Protein AF-0000000084495604 (afdb_homodimer)

Foldseek 3Di:
DVVVVVLVVLLQVLLPPPFFFQFKWWFDCVLVVNDDPQDATEIETEGEVVRPDDVVSVQVSLCVFAPDRDGDQWDQAQPQHDQQRIWGWGAGPNHTYTYTYDYLVLLLVLLVCLLQLNKDFADGPVALQTAISCLSLQRLLRIGTPDRPPCSSVVSNVSPPPPRPSNLVSLQVVLLVLLVVLLVVLVVCLQVQCLVSNVSSLVNNLQSLLSNLCSVQSHDDNGPPCSQVVSCPGPQADPPSSVLSVQLNVLRDNDSVSSVVSSVSSVVRSVSSVVD/DVVVVVLVVLLQVLLPPPFFFQFKWWFDCVLVVNDDPQDATEIETEGEVVRPDDVVSVQVSLCVFAPDRDGDQWDQAQPQHDQQGIWGWGAGPNHTYTYTYDYLVLLLVLLVCLLQLNKDFADGPVALQTAISCLSLQRLLRIGTDDRPPCSSVVSNVSPPPPRPSNLVSLQVVLLVLLVVLLVVLQVCLQVQCLVSNVSSLVNNLQSLLSNLCSVQSHDDNGPPCSQVVSCPGPQADPPSSVLSVQLNVLRDNDSVSSVVSSVSSVVRSVSSVVD

Nearest PDB structures (foldseek):
  6nmm-assembly1_D  TM=6.737E-01  e=9.979E-08  Geobacillus stearothermophilus
  6un8-assembly1_A  TM=6.851E-01  e=2.133E-07  Staphylococcus aureus
  6p06-assembly1_A  TM=6.817E-01  e=2.891E-07  Bacillus sp. (in: firmicutes)
  1kan-assembly1_B  TM=6.586E-01  e=1.884E-06  Staphylococcus aureus
  3c18-assembly2_C  TM=5.612E-01  e=4.456E-06  Exiguobacterium sibiricum 255-15

Organism: NCBI:txid1637975

pLDDT: mean 96.27, std 4.81, range [57.25, 98.94]

Solvent-accessible surface area (backbone atoms only — not comparable to full-atom values): 28862 Å² total; per-residue (Å²): 110,72,67,59,52,51,51,52,50,51,51,48,60,66,50,54,82,40,56,20,48,57,31,34,29,33,31,66,41,60,40,68,69,69,50,56,93,84,48,60,44,34,34,37,40,28,29,34,64,91,56,57,39,50,66,66,62,54,38,51,47,48,40,71,54,24,66,66,82,58,81,83,55,46,53,55,86,45,71,58,33,87,82,56,20,22,32,28,76,38,36,42,90,85,38,49,31,36,42,34,46,38,53,45,66,58,46,54,51,41,41,54,35,27,53,69,29,56,75,51,66,31,56,38,90,92,33,59,90,38,44,44,57,55,26,55,40,29,48,52,53,57,34,39,80,73,42,43,89,82,41,60,60,60,56,55,33,54,69,46,54,69,61,41,64,43,32,33,51,38,44,33,54,55,26,51,50,47,20,55,54,22,42,52,55,21,57,75,33,53,84,63,87,33,59,69,48,26,49,32,18,46,48,48,16,53,54,21,50,50,50,27,41,29,31,76,59,61,44,71,71,66,55,68,72,55,42,55,64,53,49,66,75,44,90,63,62,66,84,62,46,47,60,54,52,48,49,35,50,44,26,39,39,88,46,60,68,40,27,51,48,24,46,51,54,50,52,51,50,53,56,53,57,70,72,100,111,72,66,58,52,52,51,53,49,50,52,48,60,65,51,54,82,41,56,19,48,58,31,34,28,34,30,65,41,60,42,69,69,69,50,55,93,82,49,61,44,35,34,38,38,28,28,35,65,93,55,56,39,49,67,65,62,53,36,51,47,47,39,70,53,22,66,67,82,57,80,82,56,46,53,54,85,45,69,58,33,90,81,54,21,21,33,28,76,38,37,44,89,86,36,49,34,34,42,34,46,40,53,46,68,57,46,53,52,43,42,55,34,25,53,69,29,56,73,53,65,33,56,39,90,92,33,60,90,38,44,44,56,54,26,56,40,28,47,51,53,55,33,38,80,73,42,43,90,79,42,59,61,59,57,55,34,55,69,45,54,71,62,42,64,42,30,33,51,40,43,35,55,53,24,50,51,46,20,54,53,23,43,53,54,20,59,76,35,54,85,61,87,34,57,70,47,27,48,33,18,48,49,47,16,52,52,22,48,52,51,26,40,29,29,76,60,61,44,73,72,65,55,69,72,57,42,57,66,54,47,66,73,44,90,62,63,66,84,64,45,46,60,51,52,48,48,36,50,45,26,38,39,89,47,59,69,38,27,51,49,24,48,50,52,52,52,51,50,54,55,53,57,69,71,100

Structure (mmCIF, N/CA/C/O backbone):
data_AF-0000000084495604-model_v1
#
loop_
_entity.id
_entity.type
_entity.pdbx_description
1 polymer 'DNA polymerase subunit beta'
#
loop_
_atom_site.group_PDB
_atom_site.id
_atom_site.type_symbol
_atom_site.label_atom_id
_atom_site.label_alt_id
_atom_site.label_comp_id
_atom_site.label_asym_id
_atom_site.label_entity_id
_atom_site.label_seq_id
_atom_site.pdbx_PDB_ins_code
_atom_site.Cartn_x
_atom_site.Cartn_y
_atom_site.Cartn_z
_atom_site.occupancy
_atom_site.B_iso_or_equiv
_atom_site.auth_seq_id
_atom_site.auth_comp_id
_atom_site.auth_asym_id
_atom_site.auth_atom_id
_atom_site.pdbx_PDB_model_num
ATOM 1 N N . MET A 1 1 ? 0.587 -30.188 -24.141 1 57.88 1 MET A N 1
ATOM 2 C CA . MET A 1 1 ? -0.227 -30.594 -23 1 57.88 1 MET A CA 1
ATOM 3 C C . MET A 1 1 ? 0.401 -31.781 -22.281 1 57.88 1 MET A C 1
ATOM 5 O O . MET A 1 1 ? 0.637 -31.734 -21.078 1 57.88 1 MET A O 1
ATOM 9 N N . ALA A 1 2 ? 0.833 -32.719 -23.031 1 72.62 2 ALA A N 1
ATOM 10 C CA . ALA A 1 2 ? 1.434 -33.906 -22.438 1 72.62 2 ALA A CA 1
ATOM 11 C C . ALA A 1 2 ? 2.775 -33.594 -21.781 1 72.62 2 ALA A C 1
ATOM 13 O O . ALA A 1 2 ? 3.066 -34.062 -20.688 1 72.62 2 ALA A O 1
ATOM 14 N N . ALA A 1 3 ? 3.527 -32.625 -22.328 1 84 3 ALA A N 1
ATOM 15 C CA . ALA A 1 3 ? 4.859 -32.312 -21.828 1 84 3 ALA A CA 1
ATOM 16 C C . ALA A 1 3 ? 4.777 -31.547 -20.516 1 84 3 ALA A C 1
ATOM 18 O O . ALA A 1 3 ? 5.504 -31.859 -19.562 1 84 3 ALA A O 1
ATOM 19 N N . ILE A 1 4 ? 3.863 -30.641 -20.375 1 89.38 4 ILE A N 1
ATOM 20 C CA . ILE A 1 4 ? 3.703 -29.828 -19.172 1 89.38 4 ILE A CA 1
ATOM 21 C C . ILE A 1 4 ? 3.219 -30.719 -18.031 1 89.38 4 ILE A C 1
ATOM 23 O O . ILE A 1 4 ? 3.695 -30.594 -16.891 1 89.38 4 ILE A O 1
ATOM 27 N N . ASP A 1 5 ? 2.369 -31.625 -18.328 1 91.12 5 ASP A N 1
ATOM 28 C CA . ASP A 1 5 ? 1.859 -32.531 -17.312 1 91.12 5 ASP A CA 1
ATOM 29 C C . ASP A 1 5 ? 2.982 -33.406 -16.719 1 91.12 5 ASP A C 1
ATOM 31 O O . ASP A 1 5 ? 2.994 -33.688 -15.523 1 91.12 5 ASP A O 1
ATOM 35 N N . ASN A 1 6 ? 3.826 -33.781 -17.594 1 94.31 6 ASN A N 1
ATOM 36 C CA . ASN A 1 6 ? 4.965 -34.562 -17.125 1 94.31 6 ASN A CA 1
ATOM 37 C C . ASN A 1 6 ? 5.883 -33.75 -16.219 1 94.31 6 ASN A C 1
ATOM 39 O O . ASN A 1 6 ? 6.418 -34.281 -15.242 1 94.31 6 ASN A O 1
ATOM 43 N N . ILE A 1 7 ? 6.059 -32.5 -16.609 1 95.81 7 ILE A N 1
ATOM 44 C CA . ILE A 1 7 ? 6.875 -31.609 -15.789 1 95.81 7 ILE A CA 1
ATOM 45 C C . ILE A 1 7 ? 6.254 -31.469 -14.398 1 95.81 7 ILE A C 1
ATOM 47 O O . ILE A 1 7 ? 6.945 -31.609 -13.391 1 95.81 7 ILE A O 1
ATOM 51 N N . ILE A 1 8 ? 4.984 -31.234 -14.375 1 96.5 8 ILE A N 1
ATOM 52 C CA . ILE A 1 8 ? 4.258 -31.062 -13.117 1 96.5 8 ILE A CA 1
ATOM 53 C C . ILE A 1 8 ? 4.371 -32.344 -12.281 1 96.5 8 ILE A C 1
ATOM 55 O O . ILE A 1 8 ? 4.598 -32.281 -11.07 1 96.5 8 ILE A O 1
ATOM 59 N N . GLN A 1 9 ? 4.238 -33.5 -12.93 1 96.44 9 GLN A N 1
ATOM 60 C CA . GLN A 1 9 ? 4.344 -34.781 -12.242 1 96.44 9 GLN A CA 1
ATOM 61 C C . GLN A 1 9 ? 5.738 -34.969 -11.656 1 96.44 9 GLN A C 1
ATOM 63 O O . GLN A 1 9 ? 5.883 -35.438 -10.523 1 96.44 9 GLN A O 1
ATOM 68 N N . ASP A 1 10 ? 6.723 -34.625 -12.383 1 96.81 10 ASP A N 1
ATOM 69 C CA . ASP A 1 10 ? 8.102 -34.75 -11.922 1 96.81 10 ASP A CA 1
ATOM 70 C C . ASP A 1 10 ? 8.359 -33.844 -10.703 1 96.81 10 ASP A C 1
ATOM 72 O O . ASP A 1 10 ? 9 -34.281 -9.742 1 96.81 10 ASP A O 1
ATOM 76 N N . ILE A 1 11 ? 7.863 -32.625 -10.836 1 97.62 11 ILE A N 1
ATOM 77 C CA . ILE A 1 11 ? 8.031 -31.688 -9.742 1 97.62 11 ILE A CA 1
ATOM 78 C C . ILE A 1 11 ? 7.352 -32.219 -8.484 1 97.62 11 ILE A C 1
ATOM 80 O O . ILE A 1 11 ? 7.941 -32.219 -7.398 1 97.62 11 ILE A O 1
ATOM 84 N N . LYS A 1 12 ? 6.172 -32.656 -8.656 1 97.62 12 LYS A N 1
ATOM 85 C CA . LYS A 1 12 ? 5.422 -33.25 -7.551 1 97.62 12 LYS A CA 1
ATOM 86 C C . LYS A 1 12 ? 6.203 -34.375 -6.895 1 97.62 12 LYS A C 1
ATOM 88 O O . LYS A 1 12 ? 6.336 -34.406 -5.668 1 97.62 12 LYS A O 1
ATOM 93 N N . GLU A 1 13 ? 6.742 -35.281 -7.672 1 97.25 13 GLU A N 1
ATOM 94 C CA . GLU A 1 13 ? 7.441 -36.469 -7.176 1 97.25 13 GLU A CA 1
ATOM 95 C C . GLU A 1 13 ? 8.711 -36.062 -6.426 1 97.25 13 GLU A C 1
ATOM 97 O O . GLU A 1 13 ? 9.055 -36.688 -5.418 1 97.25 13 GLU A O 1
ATOM 102 N N . GLU A 1 14 ? 9.344 -35.062 -6.93 1 97.38 14 GLU A N 1
ATOM 103 C CA . GLU A 1 14 ? 10.57 -34.594 -6.285 1 97.38 14 GLU A CA 1
ATOM 104 C C . GLU A 1 14 ? 10.281 -33.938 -4.941 1 97.38 14 GLU A C 1
ATOM 106 O O . GLU A 1 14 ? 11.102 -34 -4.023 1 97.38 14 GLU A O 1
ATOM 111 N N . LEU A 1 15 ? 9.156 -33.25 -4.855 1 98.12 15 LEU A N 1
ATOM 112 C CA . LEU A 1 15 ? 8.836 -32.5 -3.66 1 98.12 15 LEU A CA 1
ATOM 113 C C . LEU A 1 15 ? 8.133 -33.375 -2.623 1 98.12 15 LEU A C 1
ATOM 115 O O . LEU A 1 15 ? 8.273 -33.125 -1.42 1 98.12 15 LEU A O 1
ATOM 119 N N . GLU A 1 16 ? 7.438 -34.312 -3.17 1 95.5 16 GLU A N 1
ATOM 120 C CA . GLU A 1 16 ? 6.656 -35.156 -2.291 1 95.5 16 GLU A CA 1
ATOM 121 C C . GLU A 1 16 ? 7.559 -35.938 -1.346 1 95.5 16 GLU A C 1
ATOM 123 O O . GLU A 1 16 ? 8.562 -36.531 -1.772 1 95.5 16 GLU A O 1
ATOM 128 N N . GLY A 1 17 ? 7.242 -36 -0.084 1 92.94 17 GLY A N 1
ATOM 129 C CA . GLY A 1 17 ? 7.961 -36.812 0.888 1 92.94 17 GLY A CA 1
ATOM 130 C C . GLY A 1 17 ? 9.094 -36.062 1.564 1 92.94 17 GLY A C 1
ATOM 131 O O . GLY A 1 17 ? 9.664 -36.531 2.547 1 92.94 17 GLY A O 1
ATOM 132 N N . LEU A 1 18 ? 9.469 -34.906 1.022 1 97.69 18 LEU A N 1
ATOM 133 C CA . LEU A 1 18 ? 10.492 -34.125 1.694 1 97.69 18 LEU A CA 1
ATOM 134 C C . LEU A 1 18 ? 10.039 -33.719 3.096 1 97.69 18 LEU A C 1
ATOM 136 O O . LEU A 1 18 ? 8.867 -33.406 3.307 1 97.69 18 LEU A O 1
ATOM 140 N N . PRO A 1 19 ? 10.969 -33.75 4.023 1 97.69 19 PRO A N 1
ATOM 141 C CA . PRO A 1 19 ? 10.609 -33.344 5.383 1 97.69 19 PRO A CA 1
ATOM 142 C C . PRO A 1 19 ? 9.992 -31.938 5.43 1 97.69 19 PRO A C 1
ATOM 144 O O . PRO A 1 19 ? 10.516 -31.016 4.812 1 97.69 19 PRO A O 1
ATOM 147 N N . GLY A 1 20 ? 8.859 -31.891 6.082 1 98.25 20 GLY A N 1
ATOM 148 C CA . GLY A 1 20 ? 8.25 -30.594 6.344 1 98.25 20 GLY A CA 1
ATOM 149 C C . GLY A 1 20 ? 7.402 -30.078 5.191 1 98.25 20 GLY A C 1
ATOM 150 O O . GLY A 1 20 ? 6.691 -29.078 5.328 1 98.25 20 GLY A O 1
ATOM 151 N N . VAL A 1 21 ? 7.531 -30.688 4.027 1 98.56 21 VAL A N 1
ATOM 152 C CA . VAL A 1 21 ? 6.602 -30.359 2.949 1 98.56 21 VAL A CA 1
ATOM 153 C C . VAL A 1 21 ? 5.254 -31.016 3.219 1 98.56 21 VAL A C 1
ATOM 155 O O . VAL A 1 21 ? 5.137 -32.25 3.188 1 98.56 21 VAL A O 1
ATOM 158 N N . VAL A 1 22 ? 4.27 -30.203 3.463 1 98.44 22 VAL A N 1
ATOM 159 C CA . VAL A 1 22 ? 2.953 -30.688 3.869 1 98.44 22 VAL A CA 1
ATOM 160 C C . VAL A 1 22 ? 2.119 -31.016 2.635 1 98.44 22 VAL A C 1
ATOM 162 O O . VAL A 1 22 ? 1.346 -31.984 2.637 1 98.44 22 VAL A O 1
ATOM 165 N N . GLY A 1 23 ? 2.297 -30.219 1.617 1 98.44 23 GLY A N 1
ATOM 166 C CA . GLY A 1 23 ? 1.569 -30.406 0.371 1 98.44 23 GLY A CA 1
ATOM 167 C C . GLY A 1 23 ? 2.082 -29.531 -0.753 1 98.44 23 GLY A C 1
ATOM 168 O O . GLY A 1 23 ? 2.832 -28.578 -0.513 1 98.44 23 GLY A O 1
ATOM 169 N N . VAL A 1 24 ? 1.757 -29.922 -1.952 1 98.69 24 VAL A N 1
ATOM 170 C CA . VAL A 1 24 ? 2.139 -29.234 -3.176 1 98.69 24 VAL A CA 1
ATOM 171 C C . VAL A 1 24 ? 0.897 -28.938 -4.02 1 98.69 24 VAL A C 1
ATOM 173 O O . VAL A 1 24 ? 0.014 -29.797 -4.141 1 98.69 24 VAL A O 1
ATOM 176 N N . VAL A 1 25 ? 0.833 -27.734 -4.523 1 98.44 25 VAL A N 1
ATOM 177 C CA . VAL A 1 25 ? -0.344 -27.375 -5.309 1 98.44 25 VAL A CA 1
ATOM 178 C C . VAL A 1 25 ? 0.085 -26.719 -6.613 1 98.44 25 VAL A C 1
ATOM 180 O O . VAL A 1 25 ? 1.208 -26.219 -6.723 1 98.44 25 VAL A O 1
ATOM 183 N N . LEU A 1 26 ? -0.778 -26.844 -7.602 1 97.75 26 LEU A N 1
ATOM 184 C CA . LEU A 1 26 ? -0.68 -26.078 -8.836 1 97.75 26 LEU A CA 1
ATOM 185 C C . LEU A 1 26 ? -1.577 -24.844 -8.789 1 97.75 26 LEU A C 1
ATOM 187 O O . LEU A 1 26 ? -2.773 -24.953 -8.5 1 97.75 26 LEU A O 1
ATOM 191 N N . GLY A 1 27 ? -0.982 -23.641 -8.906 1 95.06 27 GLY A N 1
ATOM 192 C CA . GLY A 1 27 ? -1.744 -22.406 -8.953 1 95.06 27 GLY A CA 1
ATOM 193 C C . GLY A 1 27 ? -1.698 -21.719 -10.305 1 95.06 27 GLY A C 1
ATOM 194 O O . GLY A 1 27 ? -1.377 -22.359 -11.312 1 95.06 27 GLY A O 1
ATOM 195 N N . GLY A 1 28 ? -2.189 -20.5 -10.344 1 87.5 28 GLY A N 1
ATOM 196 C CA . GLY A 1 28 ? -2.088 -19.688 -11.547 1 87.5 28 GLY A CA 1
ATOM 197 C C . GLY A 1 28 ? -3.107 -20.047 -12.609 1 87.5 28 GLY A C 1
ATOM 198 O O . GLY A 1 28 ? -4.176 -20.578 -12.297 1 87.5 28 GLY A O 1
ATOM 199 N N . SER A 1 29 ? -2.725 -19.703 -13.789 1 82.38 29 SER A N 1
ATOM 200 C CA . SER A 1 29 ? -3.629 -19.859 -14.922 1 82.38 29 SER A CA 1
ATOM 201 C C . SER A 1 29 ? -3.855 -21.328 -15.258 1 82.38 29 SER A C 1
ATOM 203 O O . SER A 1 29 ? -4.941 -21.703 -15.703 1 82.38 29 SER A O 1
ATOM 205 N N . ARG A 1 30 ? -2.93 -22.141 -14.938 1 81.31 30 ARG A N 1
ATOM 206 C CA . ARG A 1 30 ? -3.041 -23.562 -15.273 1 81.31 30 ARG A CA 1
ATOM 207 C C . ARG A 1 30 ? -4.027 -24.266 -14.352 1 81.31 30 ARG A C 1
ATOM 209 O O . ARG A 1 30 ? -4.766 -25.156 -14.789 1 81.31 30 ARG A O 1
ATOM 216 N N . ALA A 1 31 ? -3.979 -23.828 -13.195 1 83 31 ALA A N 1
ATOM 217 C CA . ALA A 1 31 ? -4.957 -24.391 -12.273 1 83 31 ALA A CA 1
ATOM 218 C C . ALA A 1 31 ? -6.375 -24 -12.664 1 83 31 ALA A C 1
ATOM 220 O O . ALA A 1 31 ? -7.309 -24.797 -12.523 1 83 31 ALA A O 1
ATOM 221 N N . LYS A 1 32 ? -6.527 -22.828 -13.234 1 80.75 32 LYS A N 1
ATOM 222 C CA . LYS A 1 32 ? -7.836 -22.266 -13.562 1 80.75 32 LYS A CA 1
ATOM 223 C C . LYS A 1 32 ? -8.266 -22.672 -14.969 1 80.75 32 LYS A C 1
ATOM 225 O O . LYS A 1 32 ? -9.414 -22.469 -15.359 1 80.75 32 LYS A O 1
ATOM 230 N N . GLY A 1 33 ? -7.316 -23.234 -15.648 1 79.19 33 GLY A N 1
ATOM 231 C CA . GLY A 1 33 ? -7.621 -23.656 -17 1 79.19 33 GLY A CA 1
ATOM 232 C C . GLY A 1 33 ? -7.609 -22.516 -18 1 79.19 33 GLY A C 1
ATOM 233 O O . GLY A 1 33 ? -8.18 -22.625 -19.094 1 79.19 33 GLY A O 1
ATOM 234 N N . THR A 1 34 ? -7.023 -21.328 -17.656 1 76.69 34 THR A N 1
ATOM 235 C CA . THR A 1 34 ? -7.016 -20.156 -18.531 1 76.69 34 THR A CA 1
ATOM 236 C C . THR A 1 34 ? -5.617 -19.922 -19.094 1 76.69 34 THR A C 1
ATOM 238 O O . THR A 1 34 ? -5.328 -18.828 -19.594 1 76.69 34 THR A O 1
ATOM 241 N N . HIS A 1 35 ? -4.738 -20.891 -18.953 1 79.06 35 HIS A N 1
ATOM 242 C CA . HIS A 1 35 ? -3.34 -20.719 -19.328 1 79.06 35 HIS A CA 1
ATOM 243 C C . HIS A 1 35 ? -3.178 -20.609 -20.844 1 79.06 35 HIS A C 1
ATOM 245 O O . HIS A 1 35 ? -3.994 -21.141 -21.594 1 79.06 35 HIS A O 1
ATOM 251 N N . ARG A 1 36 ? -2.213 -19.828 -21.234 1 77.38 36 ARG A N 1
ATOM 252 C CA . ARG A 1 36 ? -1.661 -19.812 -22.594 1 77.38 36 ARG A CA 1
ATOM 253 C C . ARG A 1 36 ? -0.505 -20.797 -22.719 1 77.38 36 ARG A C 1
ATOM 255 O O . ARG A 1 36 ? 0.009 -21.297 -21.719 1 77.38 36 ARG A O 1
ATOM 262 N N . PRO A 1 37 ? -0.15 -21.016 -23.828 1 74.88 37 PRO A N 1
ATOM 263 C CA . PRO A 1 37 ? 0.943 -21.984 -24.031 1 74.88 37 PRO A CA 1
ATOM 264 C C . PRO A 1 37 ? 2.23 -21.562 -23.328 1 74.88 37 PRO A C 1
ATOM 266 O O . PRO A 1 37 ? 2.973 -22.406 -22.828 1 74.88 37 PRO A O 1
ATOM 269 N N . ASP A 1 38 ? 2.436 -20.297 -23.156 1 80.38 38 ASP A N 1
ATOM 270 C CA . ASP A 1 38 ? 3.691 -19.797 -22.594 1 80.38 38 ASP A CA 1
ATOM 271 C C . ASP A 1 38 ? 3.523 -19.422 -21.141 1 80.38 38 ASP A C 1
ATOM 273 O O . ASP A 1 38 ? 4.43 -18.828 -20.531 1 80.38 38 ASP A O 1
ATOM 277 N N . SER A 1 39 ? 2.383 -19.844 -20.625 1 86.44 39 SER A N 1
ATOM 278 C CA . SER A 1 39 ? 2.154 -19.516 -19.219 1 86.44 39 SER A CA 1
ATOM 279 C C . SER A 1 39 ? 3.137 -20.25 -18.312 1 86.44 39 SER A C 1
ATOM 281 O O . SER A 1 39 ? 3.482 -21.406 -18.578 1 86.44 39 SER A O 1
ATOM 283 N N . ASP A 1 40 ? 3.498 -19.516 -17.312 1 90.75 40 ASP A N 1
ATOM 284 C CA . ASP A 1 40 ? 4.367 -20.141 -16.328 1 90.75 40 ASP A CA 1
ATOM 285 C C . ASP A 1 40 ? 3.615 -21.188 -15.508 1 90.75 40 ASP A C 1
ATOM 287 O O . ASP A 1 40 ? 2.387 -21.266 -15.57 1 90.75 40 ASP A O 1
ATOM 291 N N . ILE A 1 41 ? 4.398 -22.141 -14.938 1 94.31 41 ILE A N 1
ATOM 292 C CA . ILE A 1 41 ? 3.863 -23.125 -14.016 1 94.31 41 ILE A CA 1
ATOM 293 C C . ILE A 1 41 ? 4.07 -22.656 -12.578 1 94.31 41 ILE A C 1
ATOM 295 O O . ILE A 1 41 ? 5.207 -22.547 -12.109 1 94.31 41 ILE A O 1
ATOM 299 N N . ASP A 1 42 ? 2.998 -22.391 -11.914 1 96.25 42 ASP A N 1
ATOM 300 C CA . ASP A 1 42 ? 3.068 -21.906 -10.539 1 96.25 42 ASP A CA 1
ATOM 301 C C . ASP A 1 42 ? 2.877 -23.062 -9.547 1 96.25 42 ASP A C 1
ATOM 303 O O . ASP A 1 42 ? 1.784 -23.625 -9.445 1 96.25 42 ASP A O 1
ATOM 307 N N . ILE A 1 43 ? 3.936 -23.359 -8.828 1 98.06 43 ILE A N 1
ATOM 308 C CA . ILE A 1 43 ? 3.893 -24.438 -7.844 1 98.06 43 ILE A CA 1
ATOM 309 C C . ILE A 1 43 ? 3.895 -23.859 -6.434 1 98.06 43 ILE A C 1
ATOM 311 O O . ILE A 1 43 ? 4.836 -23.156 -6.047 1 98.06 43 ILE A O 1
ATOM 315 N N . GLY A 1 44 ? 2.834 -24.078 -5.723 1 98.19 44 GLY A N 1
ATOM 316 C CA . GLY A 1 44 ? 2.807 -23.734 -4.309 1 98.19 44 GLY A CA 1
ATOM 317 C C . GLY A 1 44 ? 3.318 -24.859 -3.418 1 98.19 44 GLY A C 1
ATOM 318 O O . GLY A 1 44 ? 2.893 -26 -3.547 1 98.19 44 GLY A O 1
ATOM 319 N N . ILE A 1 45 ? 4.227 -24.562 -2.572 1 98.62 45 ILE A N 1
ATOM 320 C CA . ILE A 1 45 ? 4.797 -25.5 -1.622 1 98.62 45 ILE A CA 1
ATOM 321 C C . ILE A 1 45 ? 4.387 -25.125 -0.202 1 98.62 45 ILE A C 1
ATOM 323 O O . ILE A 1 45 ? 4.887 -24.141 0.351 1 98.62 45 ILE A O 1
ATOM 327 N N . TYR A 1 46 ? 3.479 -25.891 0.327 1 98.69 46 TYR A N 1
ATOM 328 C CA . TYR A 1 46 ? 3.049 -25.688 1.706 1 98.69 46 TYR A CA 1
ATOM 329 C C . TYR A 1 46 ? 3.951 -26.438 2.674 1 98.69 46 TYR A C 1
ATOM 331 O O . TYR A 1 46 ? 4.145 -27.656 2.537 1 98.69 46 TYR A O 1
ATOM 339 N N . TYR A 1 47 ? 4.465 -25.703 3.646 1 98.44 47 TYR A N 1
ATOM 340 C CA . TYR A 1 47 ? 5.508 -26.312 4.465 1 98.44 47 TYR A CA 1
ATOM 341 C C . TYR A 1 47 ? 5.25 -26.062 5.949 1 98.44 47 TYR A C 1
ATOM 343 O O . TYR A 1 47 ? 4.434 -25.203 6.309 1 98.44 47 TYR A O 1
ATOM 351 N N . ASP A 1 48 ? 5.898 -26.844 6.781 1 98.31 48 ASP A N 1
ATOM 352 C CA . ASP A 1 48 ? 5.898 -26.766 8.242 1 98.31 48 ASP A CA 1
ATOM 353 C C . ASP A 1 48 ? 7.316 -26.859 8.797 1 98.31 48 ASP A C 1
ATOM 355 O O . ASP A 1 48 ? 7.906 -27.938 8.812 1 98.31 48 ASP A O 1
ATOM 359 N N . GLU A 1 49 ? 7.785 -25.766 9.305 1 96.88 49 GLU A N 1
ATOM 360 C CA . GLU A 1 49 ? 9.156 -25.734 9.812 1 96.88 49 GLU A CA 1
ATOM 361 C C . GLU A 1 49 ? 9.328 -26.672 11 1 96.88 49 GLU A C 1
ATOM 363 O O . GLU A 1 49 ? 10.391 -27.297 11.156 1 96.88 49 GLU A O 1
ATOM 368 N N . SER A 1 50 ? 8.359 -26.797 11.805 1 97.62 50 SER A N 1
ATOM 369 C CA . SER A 1 50 ? 8.438 -27.625 13 1 97.62 50 SER A CA 1
ATOM 370 C C . SER A 1 50 ? 8.523 -29.109 12.633 1 97.62 50 SER A C 1
ATOM 372 O O . SER A 1 50 ? 8.852 -29.938 13.477 1 97.62 50 SER A O 1
ATOM 374 N N . LYS A 1 51 ? 8.305 -29.453 11.383 1 97.38 51 LYS A N 1
ATOM 375 C CA . LYS A 1 51 ? 8.344 -30.844 10.938 1 97.38 51 LYS A CA 1
ATOM 376 C C . LYS A 1 51 ? 9.594 -31.109 10.102 1 97.38 51 LYS A C 1
ATOM 378 O O . LYS A 1 51 ? 9.617 -32.062 9.305 1 97.38 51 LYS A O 1
ATOM 383 N N . GLY A 1 52 ? 10.531 -30.172 10.164 1 97.12 52 GLY A N 1
ATOM 384 C CA . GLY A 1 52 ? 11.836 -30.422 9.578 1 97.12 52 GLY A CA 1
ATOM 385 C C . GLY A 1 52 ? 12.016 -29.781 8.219 1 97.12 52 GLY A C 1
ATOM 386 O O . GLY A 1 52 ? 12.961 -30.109 7.496 1 97.12 52 GLY A O 1
ATOM 387 N N . PHE A 1 53 ? 11.117 -28.922 7.84 1 97.94 53 PHE A N 1
ATOM 388 C CA . PHE A 1 53 ? 11.281 -28.234 6.566 1 97.94 53 PHE A CA 1
ATOM 389 C C . PHE A 1 53 ? 12.625 -27.5 6.512 1 97.94 53 PHE A C 1
ATOM 391 O O . PHE A 1 53 ? 13.008 -26.812 7.461 1 97.94 53 PHE A O 1
ATOM 398 N N . ASN A 1 54 ? 13.266 -27.656 5.43 1 95.81 54 ASN A N 1
ATOM 399 C CA . ASN A 1 54 ? 14.57 -27.047 5.188 1 95.81 54 ASN A CA 1
ATOM 400 C C . ASN A 1 54 ? 14.711 -26.578 3.744 1 95.81 54 ASN A C 1
ATOM 402 O O . ASN A 1 54 ? 14.508 -27.344 2.809 1 95.81 54 ASN A O 1
ATOM 406 N N . ILE A 1 55 ? 15.094 -25.391 3.555 1 96.56 55 ILE A N 1
ATOM 407 C CA . ILE A 1 55 ? 15.211 -24.766 2.24 1 96.56 55 ILE A CA 1
ATOM 408 C C . ILE A 1 55 ? 16.234 -25.516 1.4 1 96.56 55 ILE A C 1
ATOM 410 O O . ILE A 1 55 ? 16.094 -25.625 0.179 1 96.56 55 ILE A O 1
ATOM 414 N N . ASN A 1 56 ? 17.234 -26.047 2.055 1 96.25 56 ASN A N 1
ATOM 415 C CA . ASN A 1 56 ? 18.297 -26.766 1.338 1 96.25 56 ASN A CA 1
ATOM 416 C C . ASN A 1 56 ? 17.734 -27.969 0.58 1 96.25 56 ASN A C 1
ATOM 418 O O . ASN A 1 56 ? 18.234 -28.312 -0.491 1 96.25 56 ASN A O 1
ATOM 422 N N . ASP A 1 57 ? 16.781 -28.609 1.168 1 97.62 57 ASP A N 1
ATOM 423 C CA . ASP A 1 57 ? 16.125 -29.719 0.472 1 97.62 57 ASP A CA 1
ATOM 424 C C . ASP A 1 57 ? 15.469 -29.25 -0.817 1 97.62 57 ASP A C 1
ATOM 426 O O . ASP A 1 57 ? 15.555 -29.922 -1.851 1 97.62 57 ASP A O 1
ATOM 430 N N . ILE A 1 58 ? 14.789 -28.109 -0.778 1 98.12 58 ILE A N 1
ATOM 431 C CA . ILE A 1 58 ? 14.125 -27.547 -1.95 1 98.12 58 ILE A CA 1
ATOM 432 C C . ILE A 1 58 ? 15.172 -27.094 -2.963 1 98.12 58 ILE A C 1
ATOM 434 O O . ILE A 1 58 ? 14.977 -27.219 -4.172 1 98.12 58 ILE A O 1
ATOM 438 N N . GLU A 1 59 ? 16.266 -26.516 -2.434 1 97.75 59 GLU A N 1
ATOM 439 C CA . GLU A 1 59 ? 17.359 -26.109 -3.303 1 97.75 59 GLU A CA 1
ATOM 440 C C . GLU A 1 59 ? 17.891 -27.297 -4.113 1 97.75 59 GLU A C 1
ATOM 442 O O . GLU A 1 59 ? 18.172 -27.156 -5.305 1 97.75 59 GLU A O 1
ATOM 447 N N . ASN A 1 60 ? 18.031 -28.375 -3.455 1 96.69 60 ASN A N 1
ATOM 448 C CA . ASN A 1 60 ? 18.5 -29.578 -4.141 1 96.69 60 ASN A CA 1
ATOM 449 C C . ASN A 1 60 ? 17.531 -30.016 -5.23 1 96.69 60 ASN A C 1
ATOM 451 O O . ASN A 1 60 ? 17.953 -30.406 -6.32 1 96.69 60 ASN A O 1
ATOM 455 N N . VAL A 1 61 ? 16.281 -29.984 -4.922 1 97.44 61 VAL A N 1
ATOM 456 C CA . VAL A 1 61 ? 15.25 -30.328 -5.902 1 97.44 61 VAL A CA 1
ATOM 457 C C . VAL A 1 61 ? 15.344 -29.375 -7.098 1 97.44 61 VAL A C 1
ATOM 459 O O . VAL A 1 61 ? 15.32 -29.812 -8.25 1 97.44 61 VAL A O 1
ATOM 462 N N . ALA A 1 62 ? 15.414 -28.047 -6.828 1 97.69 62 ALA A N 1
ATOM 463 C CA . ALA A 1 62 ? 15.5 -27.031 -7.875 1 97.69 62 ALA A CA 1
ATOM 464 C C . ALA A 1 62 ? 16.734 -27.25 -8.75 1 97.69 62 ALA A C 1
ATOM 466 O O . ALA A 1 62 ? 16.656 -27.125 -9.977 1 97.69 62 ALA A O 1
ATOM 467 N N . LEU A 1 63 ? 17.828 -27.609 -8.094 1 96.12 63 LEU A N 1
ATOM 468 C CA . LEU A 1 63 ? 19.078 -27.875 -8.82 1 96.12 63 LEU A CA 1
ATOM 469 C C . LEU A 1 63 ? 18.891 -29.047 -9.789 1 96.12 63 LEU A C 1
ATOM 471 O O . LEU A 1 63 ? 19.422 -29.016 -10.898 1 96.12 63 LEU A O 1
ATOM 475 N N . ASN A 1 64 ? 18.219 -30.031 -9.367 1 95.81 64 ASN A N 1
ATOM 476 C CA . ASN A 1 64 ? 17.969 -31.219 -10.18 1 95.81 64 ASN A CA 1
ATOM 477 C C . ASN A 1 64 ? 17.047 -30.906 -11.352 1 95.81 64 ASN A C 1
ATOM 479 O O . ASN A 1 64 ? 17.234 -31.438 -12.453 1 95.81 64 ASN A O 1
ATOM 483 N N . LEU A 1 65 ? 16.047 -30.094 -11.156 1 96.69 65 LEU A N 1
ATOM 484 C CA . LEU A 1 65 ? 14.977 -29.875 -12.125 1 96.69 65 LEU A CA 1
ATOM 485 C C . LEU A 1 65 ? 15.352 -28.781 -13.117 1 96.69 65 LEU A C 1
ATOM 487 O O . LEU A 1 65 ? 14.969 -28.844 -14.289 1 96.69 65 LEU A O 1
ATOM 491 N N . ASN A 1 66 ? 16.047 -27.75 -12.602 1 97.75 66 ASN A N 1
ATOM 492 C CA . ASN A 1 66 ? 16.312 -26.562 -13.406 1 97.75 66 ASN A CA 1
ATOM 493 C C . ASN A 1 66 ? 17.234 -26.875 -14.578 1 97.75 66 ASN A C 1
ATOM 495 O O . ASN A 1 66 ? 18.219 -27.609 -14.422 1 97.75 66 ASN A O 1
ATOM 499 N N . ASP A 1 67 ? 17 -26.312 -15.672 1 96.94 67 ASP A N 1
ATOM 500 C CA . ASP A 1 67 ? 17.781 -26.578 -16.875 1 96.94 67 ASP A CA 1
ATOM 501 C C . ASP A 1 67 ? 19.25 -26.203 -16.672 1 96.94 67 ASP A C 1
ATOM 503 O O . ASP A 1 67 ? 20.141 -26.984 -17 1 96.94 67 ASP A O 1
ATOM 507 N N . GLU A 1 68 ? 19.438 -25 -16.188 1 94.12 68 GLU A N 1
ATOM 508 C CA . GLU A 1 68 ? 20.781 -24.547 -15.898 1 94.12 68 GLU A CA 1
ATOM 509 C C . GLU A 1 68 ? 21.203 -24.922 -14.477 1 94.12 68 GLU A C 1
ATOM 511 O O . GLU A 1 68 ? 20.453 -24.688 -13.523 1 94.12 68 GLU A O 1
ATOM 516 N N . LYS A 1 69 ? 22.328 -25.547 -14.445 1 90.5 69 LYS A N 1
ATOM 517 C CA . LYS A 1 69 ? 22.828 -25.891 -13.117 1 90.5 69 LYS A CA 1
ATOM 518 C C . LYS A 1 69 ? 23.484 -24.672 -12.453 1 90.5 69 LYS A C 1
ATOM 520 O O . LYS A 1 69 ? 24.578 -24.281 -12.852 1 90.5 69 LYS A O 1
ATOM 525 N N . LYS A 1 70 ? 22.75 -24.031 -11.594 1 89.69 70 LYS A N 1
ATOM 526 C CA . LYS A 1 70 ? 23.266 -22.906 -10.836 1 89.69 70 LYS A CA 1
ATOM 527 C C . LYS A 1 70 ? 22.828 -22.969 -9.375 1 89.69 70 LYS A C 1
ATOM 529 O O . LYS A 1 70 ? 21.844 -23.625 -9.047 1 89.69 70 LYS A O 1
ATOM 534 N N . ASP A 1 71 ? 23.625 -22.297 -8.539 1 87.88 71 ASP A N 1
ATOM 535 C CA . ASP A 1 71 ? 23.312 -22.281 -7.113 1 87.88 71 ASP A CA 1
ATOM 536 C C . ASP A 1 71 ? 22.359 -21.125 -6.785 1 87.88 71 ASP A C 1
ATOM 538 O O . ASP A 1 71 ? 22.109 -20.266 -7.625 1 87.88 71 ASP A O 1
ATOM 542 N N . GLN A 1 72 ? 21.719 -21.25 -5.586 1 92.31 72 GLN A N 1
ATOM 543 C CA . GLN A 1 72 ? 20.891 -20.203 -5 1 92.31 72 GLN A CA 1
ATOM 544 C C . GLN A 1 72 ? 19.672 -19.922 -5.867 1 92.31 72 GLN A C 1
ATOM 546 O O . GLN A 1 72 ? 19.391 -18.766 -6.199 1 92.31 72 GLN A O 1
ATOM 551 N N . LEU A 1 73 ? 19 -20.984 -6.309 1 96.12 73 LEU A N 1
ATOM 552 C CA . LEU A 1 73 ? 17.766 -20.891 -7.082 1 96.12 73 LEU A CA 1
ATOM 553 C C . LEU A 1 73 ? 16.578 -20.562 -6.18 1 96.12 73 LEU A C 1
ATOM 555 O O . LEU A 1 73 ? 15.539 -20.094 -6.652 1 96.12 73 LEU A O 1
ATOM 559 N N . ILE A 1 74 ? 16.812 -20.875 -4.91 1 97.38 74 ILE A N 1
ATOM 560 C CA . ILE A 1 74 ? 15.727 -20.766 -3.949 1 97.38 74 ILE A CA 1
ATOM 561 C C . ILE A 1 74 ? 16.062 -19.719 -2.895 1 97.38 74 ILE A C 1
ATOM 563 O O . ILE A 1 74 ? 17.172 -19.703 -2.357 1 97.38 74 ILE A O 1
ATOM 567 N N . THR A 1 75 ? 15.141 -18.859 -2.621 1 97 75 THR A N 1
ATOM 568 C CA . THR A 1 75 ? 15.352 -17.812 -1.623 1 97 75 THR A CA 1
ATOM 569 C C . THR A 1 75 ? 15.109 -18.344 -0.216 1 97 75 THR A C 1
ATOM 571 O O . THR A 1 75 ? 14.414 -19.359 -0.041 1 97 75 THR A O 1
ATOM 574 N N . SER A 1 76 ? 15.719 -17.641 0.751 1 95.31 76 SER A N 1
ATOM 575 C CA . SER A 1 76 ? 15.422 -17.938 2.146 1 95.31 76 SER A CA 1
ATOM 576 C C . SER A 1 76 ? 14 -17.531 2.514 1 95.31 76 SER A C 1
ATOM 578 O O . SER A 1 76 ? 13.383 -16.719 1.826 1 95.31 76 SER A O 1
ATOM 580 N N . LEU A 1 77 ? 13.477 -18.156 3.541 1 95.25 77 LEU A N 1
ATOM 581 C CA . LEU A 1 77 ? 12.156 -17.781 4.02 1 95.25 77 LEU A CA 1
ATOM 582 C C . LEU A 1 77 ? 12.125 -16.312 4.445 1 95.25 77 LEU A C 1
ATOM 584 O O . LEU A 1 77 ? 13.039 -15.852 5.129 1 95.25 77 LEU A O 1
ATOM 588 N N . GLY A 1 78 ? 11.086 -15.602 3.92 1 94.12 78 GLY A N 1
ATOM 589 C CA . GLY A 1 78 ? 10.914 -14.195 4.262 1 94.12 78 GLY A CA 1
ATOM 590 C C . GLY A 1 78 ? 11.602 -13.258 3.285 1 94.12 78 GLY A C 1
ATOM 591 O O . GLY A 1 78 ? 11.344 -12.055 3.281 1 94.12 78 GLY A O 1
ATOM 592 N N . GLU A 1 79 ? 12.406 -13.711 2.443 1 93.88 79 GLU A N 1
ATOM 593 C CA . GLU A 1 79 ? 13.234 -12.875 1.577 1 93.88 79 GLU A CA 1
ATOM 594 C C . GLU A 1 79 ? 12.375 -12.117 0.563 1 93.88 79 GLU A C 1
ATOM 596 O O . GLU A 1 79 ? 12.766 -11.039 0.099 1 93.88 79 GLU A O 1
ATOM 601 N N . TRP A 1 80 ? 11.258 -12.672 0.163 1 94.44 80 TRP A N 1
ATOM 602 C CA . TRP A 1 80 ? 10.375 -12.008 -0.789 1 94.44 80 TRP A CA 1
ATOM 603 C C . TRP A 1 80 ? 9.352 -11.141 -0.066 1 94.44 80 TRP A C 1
ATOM 605 O O . TRP A 1 80 ? 8.336 -10.758 -0.648 1 94.44 80 TRP A O 1
ATOM 615 N N . GLY A 1 81 ? 9.594 -10.875 1.238 1 93 81 GLY A N 1
ATOM 616 C CA . GLY A 1 81 ? 8.688 -10.094 2.055 1 93 81 GLY A CA 1
ATOM 617 C C . GLY A 1 81 ? 7.836 -10.938 2.984 1 93 81 GLY A C 1
ATOM 618 O O . GLY A 1 81 ? 7.852 -12.172 2.898 1 93 81 GLY A O 1
ATOM 619 N N . GLU A 1 82 ? 7.117 -10.258 3.734 1 91.94 82 GLU A N 1
ATOM 620 C CA . GLU A 1 82 ? 6.383 -10.898 4.82 1 91.94 82 GLU A CA 1
ATOM 621 C C . GLU A 1 82 ? 5.27 -11.789 4.285 1 91.94 82 GLU A C 1
ATOM 623 O O . GLU A 1 82 ? 4.973 -12.836 4.867 1 91.94 82 GLU A O 1
ATOM 628 N N . TRP A 1 83 ? 4.742 -11.492 3.109 1 94.81 83 TRP A N 1
ATOM 629 C CA . TRP A 1 83 ? 3.498 -12.156 2.74 1 94.81 83 TRP A CA 1
ATOM 630 C C . TRP A 1 83 ? 3.711 -13.102 1.557 1 94.81 83 TRP A C 1
ATOM 632 O O . TRP A 1 83 ? 3.096 -14.164 1.483 1 94.81 83 TRP A O 1
ATOM 642 N N . VAL A 1 84 ? 4.586 -12.773 0.656 1 93.88 84 VAL A N 1
ATOM 643 C CA . VAL A 1 84 ? 4.922 -13.711 -0.412 1 93.88 84 VAL A CA 1
ATOM 644 C C . VAL A 1 84 ? 5.934 -14.734 0.097 1 93.88 84 VAL A C 1
ATOM 646 O O . VAL A 1 84 ? 6.027 -15.844 -0.441 1 93.88 84 VAL A O 1
ATOM 649 N N . ASN A 1 85 ? 6.688 -14.445 1.25 1 92.62 85 ASN A N 1
ATOM 650 C CA . ASN A 1 85 ? 7.562 -15.305 2.039 1 92.62 85 ASN A CA 1
ATOM 651 C C . ASN A 1 85 ? 8.836 -15.664 1.276 1 92.62 85 ASN A C 1
ATOM 653 O O . ASN A 1 85 ? 9.922 -15.227 1.638 1 92.62 85 ASN A O 1
ATOM 657 N N . GLY A 1 86 ? 8.742 -16.422 0.129 1 95.88 86 GLY A N 1
ATOM 658 C CA . GLY A 1 86 ? 9.891 -16.859 -0.651 1 95.88 86 GLY A CA 1
ATOM 659 C C . GLY A 1 86 ? 9.555 -17.906 -1.694 1 95.88 86 GLY A C 1
ATOM 660 O O . GLY A 1 86 ? 8.375 -18.203 -1.914 1 95.88 86 GLY A O 1
ATOM 661 N N . GLY A 1 87 ? 10.594 -18.328 -2.387 1 97.12 87 GLY A N 1
ATOM 662 C CA . GLY A 1 87 ? 10.438 -19.297 -3.465 1 97.12 87 GLY A CA 1
ATOM 663 C C . GLY A 1 87 ? 11.586 -19.281 -4.453 1 97.12 87 GLY A C 1
ATOM 664 O O . GLY A 1 87 ? 12.734 -19.078 -4.07 1 97.12 87 GLY A O 1
ATOM 665 N N . GLY A 1 88 ? 11.242 -19.656 -5.684 1 96.62 88 GLY A N 1
ATOM 666 C CA . GLY A 1 88 ? 12.242 -19.688 -6.734 1 96.62 88 GLY A CA 1
ATOM 667 C C . GLY A 1 88 ? 11.648 -19.609 -8.125 1 96.62 88 GLY A C 1
ATOM 668 O O . GLY A 1 88 ? 10.492 -19.969 -8.344 1 96.62 88 GLY A O 1
ATOM 669 N N . TRP A 1 89 ? 12.453 -19.047 -8.992 1 95.12 89 TRP A N 1
ATOM 670 C CA . TRP A 1 89 ? 12.133 -19 -10.414 1 95.12 89 TRP A CA 1
ATOM 671 C C . TRP A 1 89 ? 13 -19.969 -11.203 1 95.12 89 TRP A C 1
ATOM 673 O O . TRP A 1 89 ? 14.211 -19.75 -11.352 1 95.12 89 TRP A O 1
ATOM 683 N N . LEU A 1 90 ? 12.406 -20.969 -11.734 1 96.88 90 LEU A N 1
ATOM 684 C CA . LEU A 1 90 ? 13.133 -22.016 -12.43 1 96.88 90 LEU A CA 1
ATOM 685 C C . LEU A 1 90 ? 12.742 -22.078 -13.906 1 96.88 90 LEU A C 1
ATOM 687 O O . LEU A 1 90 ? 11.75 -21.453 -14.312 1 96.88 90 LEU A O 1
ATOM 691 N N . VAL A 1 91 ? 13.562 -22.688 -14.648 1 96.69 91 VAL A N 1
ATOM 692 C CA . VAL A 1 91 ? 13.258 -23.125 -16 1 96.69 91 VAL A CA 1
ATOM 693 C C . VAL A 1 91 ? 13.445 -24.641 -16.109 1 96.69 91 VAL A C 1
ATOM 695 O O . VAL A 1 91 ? 14.555 -25.156 -15.945 1 96.69 91 VAL A O 1
ATOM 698 N N . VAL A 1 92 ? 12.398 -25.328 -16.344 1 96.31 92 VAL A N 1
ATOM 699 C CA . VAL A 1 92 ? 12.43 -26.781 -16.438 1 96.31 92 VAL A CA 1
ATOM 700 C C . VAL A 1 92 ? 12.016 -27.234 -17.828 1 96.31 92 VAL A C 1
ATOM 702 O O . VAL A 1 92 ? 10.852 -27.094 -18.219 1 96.31 92 VAL A O 1
ATOM 705 N N . ARG A 1 93 ? 13 -27.828 -18.578 1 95.44 93 ARG A N 1
ATOM 706 C CA . ARG A 1 93 ? 12.781 -28.266 -19.938 1 95.44 93 ARG A CA 1
ATOM 707 C C . ARG A 1 93 ? 12.188 -27.141 -20.797 1 95.44 93 ARG A C 1
ATOM 709 O O . ARG A 1 93 ? 11.188 -27.344 -21.484 1 95.44 93 ARG A O 1
ATOM 716 N N . GLY A 1 94 ? 12.711 -25.938 -20.516 1 94.5 94 GLY A N 1
ATOM 717 C CA . GLY A 1 94 ? 12.375 -24.781 -21.328 1 94.5 94 GLY A CA 1
ATOM 718 C C . GLY A 1 94 ? 11.148 -24.047 -20.844 1 94.5 94 GLY A C 1
ATOM 719 O O . GLY A 1 94 ? 10.781 -23.016 -21.391 1 94.5 94 GLY A O 1
ATOM 720 N N . HIS A 1 95 ? 10.523 -24.547 -19.781 1 94.62 95 HIS A N 1
ATOM 721 C CA . HIS A 1 95 ? 9.328 -23.891 -19.25 1 94.62 95 HIS A CA 1
ATOM 722 C C . HIS A 1 95 ? 9.609 -23.188 -17.938 1 94.62 95 HIS A C 1
ATOM 724 O O . HIS A 1 95 ? 10.336 -23.703 -17.094 1 94.62 95 HIS A O 1
ATOM 730 N N . GLN A 1 96 ? 9.039 -21.984 -17.828 1 94.75 96 GLN A N 1
ATOM 731 C CA . GLN A 1 96 ? 9.18 -21.234 -16.578 1 94.75 96 GLN A CA 1
ATOM 732 C C . GLN A 1 96 ? 8.359 -21.875 -15.469 1 94.75 96 GLN A C 1
ATOM 734 O O . GLN A 1 96 ? 7.176 -22.172 -15.648 1 94.75 96 GLN A O 1
ATOM 739 N N . VAL A 1 97 ? 9.023 -22.109 -14.328 1 96.25 97 VAL A N 1
ATOM 740 C CA . VAL A 1 97 ? 8.383 -22.703 -13.156 1 96.25 97 VAL A CA 1
ATOM 741 C C . VAL A 1 97 ? 8.656 -21.844 -11.922 1 96.25 97 VAL A C 1
ATOM 743 O O . VAL A 1 97 ? 9.812 -21.594 -11.578 1 96.25 97 VAL A O 1
ATOM 746 N N . ASP A 1 98 ? 7.574 -21.438 -11.266 1 96.75 98 ASP A N 1
ATOM 747 C CA . ASP A 1 98 ? 7.703 -20.641 -10.055 1 96.75 98 ASP A CA 1
ATOM 748 C C . ASP A 1 98 ? 7.34 -21.453 -8.812 1 96.75 98 ASP A C 1
ATOM 750 O O . ASP A 1 98 ? 6.262 -22.047 -8.75 1 96.75 98 ASP A O 1
ATOM 754 N N . PHE A 1 99 ? 8.273 -21.516 -7.906 1 97.81 99 PHE A N 1
ATOM 755 C CA . PHE A 1 99 ? 7.992 -22.062 -6.578 1 97.81 99 PHE A CA 1
ATOM 756 C C . PHE A 1 99 ? 7.559 -20.953 -5.621 1 97.81 99 PHE A C 1
ATOM 758 O O . PHE A 1 99 ? 8.18 -19.906 -5.562 1 97.81 99 PHE A O 1
ATOM 765 N N . LEU A 1 100 ? 6.508 -21.203 -4.918 1 97.75 100 LEU A N 1
ATOM 766 C CA . LEU A 1 100 ? 6.031 -20.266 -3.9 1 97.75 100 LEU A CA 1
ATOM 767 C C . LEU A 1 100 ? 5.852 -20.969 -2.561 1 97.75 100 LEU A C 1
ATOM 769 O O . LEU A 1 100 ? 5.199 -22.016 -2.486 1 97.75 100 LEU A O 1
ATOM 773 N N . PHE A 1 101 ? 6.398 -20.422 -1.524 1 98.19 101 PHE A N 1
ATOM 774 C CA . PHE A 1 101 ? 6.309 -21.016 -0.195 1 98.19 101 PHE A CA 1
ATOM 775 C C . PHE A 1 101 ? 5.094 -20.469 0.554 1 98.19 101 PHE A C 1
ATOM 777 O O . PHE A 1 101 ? 4.82 -19.281 0.526 1 98.19 101 PHE A O 1
ATOM 784 N N . ARG A 1 102 ? 4.422 -21.391 1.196 1 98.5 102 ARG A N 1
ATOM 785 C CA . ARG A 1 102 ? 3.344 -21.047 2.121 1 98.5 102 ARG A CA 1
ATOM 786 C C . ARG A 1 102 ? 3.512 -21.781 3.449 1 98.5 102 ARG A C 1
ATOM 788 O O . ARG A 1 102 ? 3.588 -23.016 3.484 1 98.5 102 ARG A O 1
ATOM 795 N N . ASP A 1 103 ? 3.596 -21.047 4.504 1 98.31 103 ASP A N 1
ATOM 796 C CA . ASP A 1 103 ? 3.604 -21.641 5.84 1 98.31 103 ASP A CA 1
ATOM 797 C C . ASP A 1 103 ? 2.223 -22.172 6.211 1 98.31 103 ASP A C 1
ATOM 799 O O . ASP A 1 103 ? 1.276 -21.406 6.383 1 98.31 103 ASP A O 1
ATOM 803 N N . ILE A 1 104 ? 2.148 -23.453 6.445 1 98.5 104 ILE A N 1
ATOM 804 C CA . ILE A 1 104 ? 0.855 -24.109 6.598 1 98.5 104 ILE A CA 1
ATOM 805 C C . ILE A 1 104 ? 0.168 -23.609 7.867 1 98.5 104 ILE A C 1
ATOM 807 O O . ILE A 1 104 ? -1.059 -23.484 7.906 1 98.5 104 ILE A O 1
ATOM 811 N N . LYS A 1 105 ? 0.911 -23.312 8.891 1 98.12 105 LYS A N 1
ATOM 812 C CA . LYS A 1 105 ? 0.331 -22.812 10.133 1 98.12 105 LYS A CA 1
ATOM 813 C C . LYS A 1 105 ? -0.25 -21.422 9.953 1 98.12 105 LYS A C 1
ATOM 815 O O . LYS A 1 105 ? -1.336 -21.109 10.453 1 98.12 105 LYS A O 1
ATOM 820 N N . ARG A 1 106 ? 0.458 -20.594 9.266 1 98 106 ARG A N 1
ATOM 821 C CA . ARG A 1 106 ? -0.028 -19.266 8.961 1 98 106 ARG A CA 1
ATOM 822 C C . ARG A 1 106 ? -1.275 -19.312 8.086 1 98 106 ARG A C 1
ATOM 824 O O . ARG A 1 106 ? -2.236 -18.578 8.32 1 98 106 ARG A O 1
ATOM 831 N N . VAL A 1 107 ? -1.237 -20.141 7.043 1 98.62 107 VAL A N 1
ATOM 832 C CA . VAL A 1 107 ? -2.377 -20.281 6.145 1 98.62 107 VAL A CA 1
ATOM 833 C C . VAL A 1 107 ? -3.609 -20.719 6.934 1 98.62 107 VAL A C 1
ATOM 835 O O . VAL A 1 107 ? -4.695 -20.156 6.766 1 98.62 107 VAL A O 1
ATOM 838 N N . SER A 1 108 ? -3.428 -21.703 7.793 1 98.69 108 SER A N 1
ATOM 839 C CA . SER A 1 108 ? -4.527 -22.188 8.617 1 98.69 108 SER A CA 1
ATOM 840 C C . SER A 1 108 ? -5.109 -21.078 9.484 1 98.69 108 SER A C 1
ATOM 842 O O . SER A 1 108 ? -6.328 -20.906 9.531 1 98.69 108 SER A O 1
ATOM 844 N N . LYS A 1 109 ? -4.277 -20.375 10.156 1 98.62 109 LYS A N 1
ATOM 845 C CA . LYS A 1 109 ? -4.715 -19.281 11.016 1 98.62 109 LYS A CA 1
ATOM 846 C C . LYS A 1 109 ? -5.453 -18.219 10.211 1 98.62 109 LYS A C 1
ATOM 848 O O . LYS A 1 109 ? -6.488 -17.703 10.648 1 98.62 109 LYS A O 1
ATOM 853 N N . ILE A 1 110 ? -4.957 -17.859 9.094 1 98.44 110 ILE A N 1
ATOM 854 C CA . ILE A 1 110 ? -5.527 -16.812 8.258 1 98.44 110 ILE A CA 1
ATOM 855 C C . ILE A 1 110 ? -6.906 -17.25 7.762 1 98.44 110 ILE A C 1
ATOM 857 O O . ILE A 1 110 ? -7.82 -16.422 7.66 1 98.44 110 ILE A O 1
ATOM 861 N N . ILE A 1 111 ? -7.008 -18.5 7.363 1 98.69 111 ILE A N 1
ATOM 862 C CA . ILE A 1 111 ? -8.312 -19 6.941 1 98.69 111 ILE A CA 1
ATOM 863 C C . ILE A 1 111 ? -9.328 -18.797 8.062 1 98.69 111 ILE A C 1
ATOM 865 O O . ILE A 1 111 ? -10.43 -18.297 7.82 1 98.69 111 ILE A O 1
ATOM 869 N N . ASP A 1 112 ? -8.953 -19.109 9.289 1 98.69 112 ASP A N 1
ATOM 870 C CA . ASP A 1 112 ? -9.844 -18.906 10.422 1 98.69 112 ASP A CA 1
ATOM 871 C C . ASP A 1 112 ? -10.148 -17.422 10.625 1 98.69 112 ASP A C 1
ATOM 873 O O . ASP A 1 112 ? -11.297 -17.047 10.898 1 98.69 112 ASP A O 1
ATOM 877 N N . ASP A 1 113 ? -9.133 -16.625 10.555 1 98.62 113 ASP A N 1
ATOM 878 C CA . ASP A 1 113 ? -9.32 -15.172 10.68 1 98.62 113 ASP A CA 1
ATOM 879 C C . ASP A 1 113 ? -10.312 -14.656 9.641 1 98.62 113 ASP A C 1
ATOM 881 O O . ASP A 1 113 ? -11.242 -13.922 9.969 1 98.62 113 ASP A O 1
ATOM 885 N N . CYS A 1 114 ? -10.086 -15.023 8.391 1 98.44 114 CYS A N 1
ATOM 886 C CA . CYS A 1 114 ? -10.93 -14.539 7.301 1 98.44 114 CYS A CA 1
ATOM 887 C C . CYS A 1 114 ? -12.359 -15.031 7.457 1 98.44 114 CYS A C 1
ATOM 889 O O . CYS A 1 114 ? -13.305 -14.289 7.191 1 98.44 114 CYS A O 1
ATOM 891 N N . ARG A 1 115 ? -12.531 -16.266 7.883 1 98.5 115 ARG A N 1
ATOM 892 C CA . ARG A 1 115 ? -13.867 -16.797 8.102 1 98.5 115 ARG A CA 1
ATOM 893 C C . ARG A 1 115 ? -14.602 -16.016 9.18 1 98.5 115 ARG A C 1
ATOM 895 O O . ARG A 1 115 ? -15.836 -15.93 9.164 1 98.5 115 ARG A O 1
ATOM 902 N N . SER A 1 116 ? -13.82 -15.445 10.062 1 98.38 116 SER A N 1
ATOM 903 C CA . SER A 1 116 ? -14.406 -14.656 11.148 1 98.38 116 SER A CA 1
ATOM 904 C C . SER A 1 116 ? -14.516 -13.188 10.766 1 98.38 116 SER A C 1
ATOM 906 O O . SER A 1 116 ? -14.859 -12.352 11.602 1 98.38 116 SER A O 1
ATOM 908 N N . GLY A 1 117 ? -14.094 -12.82 9.57 1 98.31 117 GLY A N 1
ATOM 909 C CA . GLY A 1 117 ? -14.258 -11.469 9.07 1 98.31 117 GLY A CA 1
ATOM 910 C C . GLY A 1 117 ? -13.062 -10.578 9.367 1 98.31 117 GLY A C 1
ATOM 911 O O . GLY A 1 117 ? -13.141 -9.359 9.203 1 98.31 117 GLY A O 1
ATOM 912 N N . ASN A 1 118 ? -12.016 -11.195 9.867 1 98.19 118 ASN A N 1
ATOM 913 C CA . ASN A 1 118 ? -10.797 -10.438 10.133 1 98.19 118 ASN A CA 1
ATOM 914 C C . ASN A 1 118 ? -9.914 -10.359 8.891 1 98.19 118 ASN A C 1
ATOM 916 O O . ASN A 1 118 ? -9.008 -11.172 8.719 1 98.19 118 ASN A O 1
ATOM 920 N N . VAL A 1 119 ? -10.086 -9.32 8.117 1 97.56 119 VAL A N 1
ATOM 921 C CA . VAL A 1 119 ? -9.344 -9.109 6.879 1 97.56 119 VAL A CA 1
ATOM 922 C C . VAL A 1 119 ? -8.312 -8 7.074 1 97.56 119 VAL A C 1
ATOM 924 O O . VAL A 1 119 ? -8.578 -7.016 7.77 1 97.56 119 VAL A O 1
ATOM 927 N N . SER A 1 120 ? -7.164 -8.188 6.516 1 97.31 120 SER A N 1
ATOM 928 C CA . SER A 1 120 ? -6.117 -7.172 6.559 1 97.31 120 SER A CA 1
ATOM 929 C C . SER A 1 120 ? -5.41 -7.051 5.211 1 97.31 120 SER A C 1
ATOM 931 O O . SER A 1 120 ? -5.352 -8.016 4.449 1 97.31 120 SER A O 1
ATOM 933 N N . ILE A 1 121 ? -4.969 -5.922 4.902 1 98 121 ILE A N 1
ATOM 934 C CA . ILE A 1 121 ? -4.211 -5.66 3.684 1 98 121 ILE A CA 1
ATOM 935 C C . ILE A 1 121 ? -2.857 -5.047 4.043 1 98 121 ILE A C 1
ATOM 937 O O . ILE A 1 121 ? -2.756 -4.258 4.988 1 98 121 ILE A O 1
ATOM 941 N N . HIS A 1 122 ? -1.836 -5.418 3.238 1 97.94 122 HIS A N 1
ATOM 942 C CA . HIS A 1 122 ? -0.457 -5.098 3.59 1 97.94 122 HIS A CA 1
ATOM 943 C C . HIS A 1 122 ? 0.333 -4.645 2.367 1 97.94 122 HIS A C 1
ATOM 945 O O . HIS A 1 122 ? 0.078 -5.102 1.253 1 97.94 122 HIS A O 1
ATOM 951 N N . TYR A 1 123 ? 1.267 -3.723 2.604 1 97.88 123 TYR A N 1
ATOM 952 C CA . TYR A 1 123 ? 2.219 -3.352 1.562 1 97.88 123 TYR A CA 1
ATOM 953 C C . TYR A 1 123 ? 3.094 -4.539 1.179 1 97.88 123 TYR A C 1
ATOM 955 O O . TYR A 1 123 ? 3.611 -5.242 2.049 1 97.88 123 TYR A O 1
ATOM 963 N N . GLN A 1 124 ? 3.236 -4.809 -0.088 1 97.5 124 GLN A N 1
ATOM 964 C CA . GLN A 1 124 ? 4.043 -5.918 -0.583 1 97.5 124 GLN A CA 1
ATOM 965 C C . GLN A 1 124 ? 4.602 -5.613 -1.97 1 97.5 124 GLN A C 1
ATOM 967 O O . GLN A 1 124 ? 3.846 -5.348 -2.906 1 97.5 124 GLN A O 1
ATOM 972 N N . THR A 1 125 ? 5.957 -5.652 -2.076 1 96.5 125 THR A N 1
ATOM 973 C CA . THR A 1 125 ? 6.613 -5.496 -3.369 1 96.5 125 THR A CA 1
ATOM 974 C C . THR A 1 125 ? 6.02 -6.453 -4.395 1 96.5 125 THR A C 1
ATOM 976 O O . THR A 1 125 ? 5.82 -7.637 -4.105 1 96.5 125 THR A O 1
ATOM 979 N N . GLY A 1 126 ? 5.672 -5.934 -5.52 1 96.31 126 GLY A N 1
ATOM 980 C CA . GLY A 1 126 ? 5.086 -6.75 -6.57 1 96.31 126 GLY A CA 1
ATOM 981 C C . GLY A 1 126 ? 3.57 -6.695 -6.594 1 96.31 126 GLY A C 1
ATOM 982 O O . GLY A 1 126 ? 2.941 -7.137 -7.555 1 96.31 126 GLY A O 1
ATOM 983 N N . HIS A 1 127 ? 2.998 -6.227 -5.535 1 97.94 127 HIS A N 1
ATOM 984 C CA . HIS A 1 127 ? 1.56 -6.012 -5.422 1 97.94 127 HIS A CA 1
ATOM 985 C C . HIS A 1 127 ? 1.235 -4.527 -5.266 1 97.94 127 HIS A C 1
ATOM 987 O O . HIS A 1 127 ? 1.195 -4.012 -4.145 1 97.94 127 HIS A O 1
ATOM 993 N N . PRO A 1 128 ? 0.895 -3.891 -6.359 1 98 128 PRO A N 1
ATOM 994 C CA . PRO A 1 128 ? 0.775 -2.432 -6.312 1 98 128 PRO A CA 1
ATOM 995 C C . PRO A 1 128 ? -0.383 -1.964 -5.434 1 98 128 PRO A C 1
ATOM 997 O O . PRO A 1 128 ? -0.314 -0.886 -4.836 1 98 128 PRO A O 1
ATOM 1000 N N . HIS A 1 129 ? -1.484 -2.727 -5.355 1 98.38 129 HIS A N 1
ATOM 1001 C CA . HIS A 1 129 ? -2.541 -2.404 -4.402 1 98.38 129 HIS A CA 1
ATOM 1002 C C . HIS A 1 129 ? -2.143 -2.799 -2.986 1 98.38 129 HIS A C 1
ATOM 1004 O O . HIS A 1 129 ? -2.201 -1.978 -2.068 1 98.38 129 HIS A O 1
ATOM 1010 N N . GLY A 1 130 ? -1.75 -3.963 -2.84 1 98 130 GLY A N 1
ATOM 1011 C CA . GLY A 1 130 ? -1.377 -4.574 -1.574 1 98 130 GLY A CA 1
ATOM 1012 C C . GLY A 1 130 ? -1.645 -6.066 -1.527 1 98 130 GLY A C 1
ATOM 1013 O O . GLY A 1 130 ? -2.213 -6.629 -2.465 1 98 130 GLY A O 1
ATOM 1014 N N . TYR A 1 131 ? -1.17 -6.707 -0.525 1 98.31 131 TYR A N 1
ATOM 1015 C CA . TYR A 1 131 ? -1.396 -8.133 -0.302 1 98.31 131 TYR A CA 1
ATOM 1016 C C . TYR A 1 131 ? -2.436 -8.352 0.79 1 98.31 131 TYR A C 1
ATOM 1018 O O . TYR A 1 131 ? -2.229 -7.965 1.941 1 98.31 131 TYR A O 1
ATOM 1026 N N . LEU A 1 132 ? -3.523 -8.93 0.477 1 98.44 132 LEU A N 1
ATOM 1027 C CA . LEU A 1 132 ? -4.566 -9.25 1.447 1 98.44 132 LEU A CA 1
ATOM 1028 C C . LEU A 1 132 ? -4.309 -10.602 2.1 1 98.44 132 LEU A C 1
ATOM 1030 O O . LEU A 1 132 ? -3.936 -11.562 1.422 1 98.44 132 LEU A O 1
ATOM 1034 N N . ASN A 1 133 ? -4.496 -10.656 3.441 1 98.19 133 ASN A N 1
ATOM 1035 C CA . ASN A 1 133 ? -4.379 -11.961 4.086 1 98.19 133 ASN A CA 1
ATOM 1036 C C . ASN A 1 133 ? -5.316 -12.984 3.455 1 98.19 133 ASN A C 1
ATOM 1038 O O . ASN A 1 133 ? -4.961 -14.156 3.318 1 98.19 133 ASN A O 1
ATOM 1042 N N . ALA A 1 134 ? -6.406 -12.555 2.902 1 98.31 134 ALA A N 1
ATOM 1043 C CA . ALA A 1 134 ? -7.41 -13.422 2.295 1 98.31 134 ALA A CA 1
ATOM 1044 C C . ALA A 1 134 ? -6.867 -14.094 1.035 1 98.31 134 ALA A C 1
ATOM 1046 O O . ALA A 1 134 ? -7.449 -15.062 0.539 1 98.31 134 ALA A O 1
ATOM 1047 N N . MET A 1 135 ? -5.82 -13.57 0.499 1 98.12 135 MET A N 1
ATOM 1048 C CA . MET A 1 135 ? -5.23 -14.172 -0.696 1 98.12 135 MET A CA 1
ATOM 1049 C C . MET A 1 135 ? -4.734 -15.578 -0.406 1 98.12 135 MET A C 1
ATOM 1051 O O . MET A 1 135 ? -4.789 -16.453 -1.274 1 98.12 135 MET A O 1
ATOM 1055 N N . TYR A 1 136 ? -4.266 -15.836 0.857 1 98.19 136 TYR A N 1
ATOM 1056 C CA . TYR A 1 136 ? -3.881 -17.188 1.246 1 98.19 136 TYR A CA 1
ATOM 1057 C C . TYR A 1 136 ? -5.059 -18.141 1.124 1 98.19 136 TYR A C 1
ATOM 1059 O O . TYR A 1 136 ? -4.918 -19.25 0.586 1 98.19 136 TYR A O 1
ATOM 1067 N N . MET A 1 137 ? -6.184 -17.703 1.611 1 98.19 137 MET A N 1
ATOM 1068 C CA . MET A 1 137 ? -7.414 -18.484 1.536 1 98.19 137 MET A CA 1
ATOM 1069 C C . MET A 1 137 ? -7.832 -18.703 0.086 1 98.19 137 MET A C 1
ATOM 1071 O O . MET A 1 137 ? -8.172 -19.812 -0.309 1 98.19 137 MET A O 1
ATOM 1075 N N . GLY A 1 138 ? -7.789 -17.656 -0.696 1 97.94 138 GLY A N 1
ATOM 1076 C CA . GLY A 1 138 ? -8.172 -17.719 -2.098 1 97.94 138 GLY A CA 1
ATOM 1077 C C . GLY A 1 138 ? -7.277 -18.641 -2.912 1 97.94 138 GLY A C 1
ATOM 1078 O O . GLY A 1 138 ? -7.758 -19.359 -3.789 1 97.94 138 GLY A O 1
ATOM 1079 N N . GLU A 1 139 ? -5.961 -18.562 -2.682 1 97.5 139 GLU A N 1
ATOM 1080 C CA . GLU A 1 139 ? -5.023 -19.438 -3.387 1 97.5 139 GLU A CA 1
ATOM 1081 C C . GLU A 1 139 ? -5.363 -20.906 -3.174 1 97.5 139 GLU A C 1
ATOM 1083 O O . GLU A 1 139 ? -5.352 -21.688 -4.121 1 97.5 139 GLU A O 1
ATOM 1088 N N . LEU A 1 140 ? -5.641 -21.219 -1.969 1 97.5 140 LEU A N 1
ATOM 1089 C CA . LEU A 1 140 ? -5.996 -22.594 -1.668 1 97.5 140 LEU A CA 1
ATOM 1090 C C . LEU A 1 140 ? -7.344 -22.953 -2.287 1 97.5 140 LEU A C 1
ATOM 1092 O O . LEU A 1 140 ? -7.535 -24.078 -2.75 1 97.5 140 LEU A O 1
ATOM 1096 N N . ALA A 1 141 ? -8.219 -22.062 -2.303 1 97.31 141 ALA A N 1
ATOM 1097 C CA . ALA A 1 141 ? -9.555 -22.297 -2.848 1 97.31 141 ALA A CA 1
ATOM 1098 C C . ALA A 1 141 ? -9.492 -22.656 -4.328 1 97.31 141 ALA A C 1
ATOM 1100 O O . ALA A 1 141 ? -10.203 -23.547 -4.789 1 97.31 141 ALA A O 1
ATOM 1101 N N . VAL A 1 142 ? -8.57 -22.016 -5.031 1 95.81 142 VAL A N 1
ATOM 1102 C CA . VAL A 1 142 ? -8.664 -22.109 -6.484 1 95.81 142 VAL A CA 1
ATOM 1103 C C . VAL A 1 142 ? -7.586 -23.062 -7.012 1 95.81 142 VAL A C 1
ATOM 1105 O O . VAL A 1 142 ? -7.613 -23.453 -8.18 1 95.81 142 VAL A O 1
ATOM 1108 N N . CYS A 1 143 ? -6.691 -23.484 -6.164 1 97.06 143 CYS A N 1
ATOM 1109 C CA . CYS A 1 143 ? -5.562 -24.297 -6.617 1 97.06 143 CYS A CA 1
ATOM 1110 C C . CYS A 1 143 ? -6 -25.719 -6.941 1 97.06 143 CYS A C 1
ATOM 1112 O O . CYS A 1 143 ? -7.121 -26.109 -6.617 1 97.06 143 CYS A O 1
ATOM 1114 N N . LYS A 1 144 ? -5.164 -26.391 -7.676 1 97.06 144 LYS A N 1
ATOM 1115 C CA . LYS A 1 144 ? -5.25 -27.828 -7.84 1 97.06 144 LYS A CA 1
ATOM 1116 C C . LYS A 1 144 ? -4.246 -28.547 -6.945 1 97.06 144 LYS A C 1
ATOM 1118 O O . LYS A 1 144 ? -3.033 -28.391 -7.109 1 97.06 144 LYS A O 1
ATOM 1123 N N . VAL A 1 145 ? -4.727 -29.344 -6.066 1 97.81 145 VAL A N 1
ATOM 1124 C CA . VAL A 1 145 ? -3.84 -30.062 -5.152 1 97.81 145 VAL A CA 1
ATOM 1125 C C . VAL A 1 145 ? -3.131 -31.188 -5.898 1 97.81 145 VAL A C 1
ATOM 1127 O O . VAL A 1 145 ? -3.781 -32.031 -6.516 1 97.81 145 VAL A O 1
ATOM 1130 N N . LEU A 1 146 ? -1.844 -31.141 -5.891 1 97.88 146 LEU A N 1
ATOM 1131 C CA . LEU A 1 146 ? -1.042 -32.156 -6.559 1 97.88 146 LEU A CA 1
ATOM 1132 C C . LEU A 1 146 ? -0.624 -33.25 -5.578 1 97.88 146 LEU A C 1
ATOM 1134 O O . LEU A 1 146 ? -0.585 -34.438 -5.938 1 97.88 146 LEU A O 1
ATOM 1138 N N . SER A 1 147 ? -0.281 -32.875 -4.41 1 98.19 147 SER A N 1
ATOM 1139 C CA . SER A 1 147 ? 0.143 -33.781 -3.35 1 98.19 147 SER A CA 1
ATOM 1140 C C . SER A 1 147 ? -0.333 -33.281 -1.983 1 98.19 147 SER A C 1
ATOM 1142 O O . SER A 1 147 ? -0.132 -32.125 -1.625 1 98.19 147 SER A O 1
ATOM 1144 N N . ASP A 1 148 ? -0.911 -34.125 -1.237 1 98.25 148 ASP A N 1
ATOM 1145 C CA . ASP A 1 148 ? -1.44 -33.875 0.1 1 98.25 148 ASP A CA 1
ATOM 1146 C C . ASP A 1 148 ? -1.568 -35.188 0.894 1 98.25 148 ASP A C 1
ATOM 1148 O O . ASP A 1 148 ? -2.676 -35.594 1.25 1 98.25 148 ASP A O 1
ATOM 1152 N N . PRO A 1 149 ? -0.481 -35.719 1.234 1 96.88 149 PRO A N 1
ATOM 1153 C CA . PRO A 1 149 ? -0.483 -37.094 1.756 1 96.88 149 PRO A CA 1
ATOM 1154 C C . PRO A 1 149 ? -1.278 -37.25 3.053 1 96.88 149 PRO A C 1
ATOM 1156 O O . PRO A 1 149 ? -1.863 -38.281 3.312 1 96.88 149 PRO A O 1
ATOM 1159 N N . LYS A 1 150 ? -1.353 -36.25 3.854 1 97.06 150 LYS A N 1
ATOM 1160 C CA . LYS A 1 150 ? -2.041 -36.344 5.137 1 97.06 150 LYS A CA 1
ATOM 1161 C C . LYS A 1 150 ? -3.414 -35.688 5.082 1 97.06 150 LYS A C 1
ATOM 1163 O O . LYS A 1 150 ? -4.109 -35.594 6.094 1 97.06 150 LYS A O 1
ATOM 1168 N N . GLY A 1 151 ? -3.734 -35.062 3.984 1 97.88 151 GLY A N 1
ATOM 1169 C CA . GLY A 1 151 ? -5.047 -34.5 3.773 1 97.88 151 GLY A CA 1
ATOM 1170 C C . GLY A 1 151 ? -5.191 -33.125 4.398 1 97.88 151 GLY A C 1
ATOM 1171 O O . GLY A 1 151 ? -6.305 -32.594 4.523 1 97.88 151 GLY A O 1
ATOM 1172 N N . THR A 1 152 ? -4.137 -32.531 4.805 1 98.12 152 THR A N 1
ATOM 1173 C CA . THR A 1 152 ? -4.16 -31.266 5.488 1 98.12 152 THR A CA 1
ATOM 1174 C C . THR A 1 152 ? -4.68 -30.156 4.562 1 98.12 152 THR A C 1
ATOM 1176 O O . THR A 1 152 ? -5.531 -29.359 4.957 1 98.12 152 THR A O 1
ATOM 1179 N N . LEU A 1 153 ? -4.164 -30.078 3.334 1 98.44 153 LEU A N 1
ATOM 1180 C CA . LEU A 1 153 ? -4.586 -29.047 2.387 1 98.44 153 LEU A CA 1
ATOM 1181 C C . LEU A 1 153 ? -6.062 -29.203 2.039 1 98.44 153 LEU A C 1
ATOM 1183 O O . LEU A 1 153 ? -6.797 -28.203 1.975 1 98.44 153 LEU A O 1
ATOM 1187 N N . ASN A 1 154 ? -6.441 -30.406 1.86 1 98 154 ASN A N 1
ATOM 1188 C CA . ASN A 1 154 ? -7.836 -30.672 1.519 1 98 154 ASN A CA 1
ATOM 1189 C C . ASN A 1 154 ? -8.781 -30.234 2.635 1 98 154 ASN A C 1
ATOM 1191 O O . ASN A 1 154 ? -9.852 -29.688 2.371 1 98 154 ASN A O 1
ATOM 1195 N N . GLU A 1 155 ? -8.391 -30.5 3.818 1 98.38 155 GLU A N 1
ATOM 1196 C CA . GLU A 1 155 ? -9.195 -30.078 4.957 1 98.38 155 GLU A CA 1
ATOM 1197 C C . GLU A 1 155 ? -9.328 -28.562 5.012 1 98.38 155 GLU A C 1
ATOM 1199 O O . GLU A 1 155 ? -10.414 -28.031 5.258 1 98.38 155 GLU A O 1
ATOM 1204 N N . LEU A 1 156 ? -8.242 -27.906 4.805 1 98.56 156 LEU A N 1
ATOM 1205 C CA . LEU A 1 156 ? -8.266 -26.438 4.805 1 98.56 156 LEU A CA 1
ATOM 1206 C C . LEU A 1 156 ? -9.062 -25.906 3.623 1 98.56 156 LEU A C 1
ATOM 1208 O O . LEU A 1 156 ? -9.797 -24.922 3.758 1 98.56 156 LEU A O 1
ATOM 1212 N N . LYS A 1 157 ? -8.883 -26.547 2.506 1 98.12 157 LYS A N 1
ATOM 1213 C CA . LYS A 1 157 ? -9.586 -26.125 1.294 1 98.12 157 LYS A CA 1
ATOM 1214 C C . LYS A 1 157 ? -11.102 -26.188 1.492 1 98.12 157 LYS A C 1
ATOM 1216 O O . LYS A 1 157 ? -11.828 -25.328 0.998 1 98.12 157 LYS A O 1
ATOM 1221 N N . LYS A 1 158 ? -11.578 -27.125 2.23 1 97.81 158 LYS A N 1
ATOM 1222 C CA . LYS A 1 158 ? -13.008 -27.281 2.51 1 97.81 158 LYS A CA 1
ATOM 1223 C C . LYS A 1 158 ? -13.547 -26.062 3.27 1 97.81 158 LYS A C 1
ATOM 1225 O O . LYS A 1 158 ? -14.742 -25.75 3.18 1 97.81 158 LYS A O 1
ATOM 1230 N N . LYS A 1 159 ? -12.641 -25.453 3.947 1 98.25 159 LYS A N 1
ATOM 1231 C CA . LYS A 1 159 ? -13.055 -24.312 4.746 1 98.25 159 LYS A CA 1
ATOM 1232 C C . LYS A 1 159 ? -13.203 -23.062 3.879 1 98.25 159 LYS A C 1
ATOM 1234 O O . LYS A 1 159 ? -13.711 -22.031 4.34 1 98.25 159 LYS A O 1
ATOM 1239 N N . THR A 1 160 ? -12.797 -23.078 2.654 1 98.19 160 THR A N 1
ATOM 1240 C CA . THR A 1 160 ? -12.773 -21.891 1.8 1 98.19 160 THR A CA 1
ATOM 1241 C C . THR A 1 160 ? -14.062 -21.781 0.993 1 98.19 160 THR A C 1
ATOM 1243 O O . THR A 1 160 ? -14.344 -20.75 0.392 1 98.19 160 THR A O 1
ATOM 1246 N N . GLU A 1 161 ? -14.852 -22.844 1.013 1 96.06 161 GLU A N 1
ATOM 1247 C CA . GLU A 1 161 ? -16.125 -22.875 0.295 1 96.06 161 GLU A CA 1
ATOM 1248 C C . GLU A 1 161 ? -17.266 -23.312 1.206 1 96.06 161 GLU A C 1
ATOM 1250 O O . GLU A 1 161 ? -17.109 -24.25 1.998 1 96.06 161 GLU A O 1
ATOM 1255 N N . PRO A 1 162 ? -18.359 -22.875 1.102 1 97.38 162 PRO A N 1
ATOM 1256 C CA . PRO A 1 162 ? -18.672 -21.688 0.295 1 97.38 162 PRO A CA 1
ATOM 1257 C C . PRO A 1 162 ? -17.953 -20.438 0.792 1 97.38 162 PRO A C 1
ATOM 1259 O O . PRO A 1 162 ? -17.375 -20.438 1.885 1 97.38 162 PRO A O 1
ATOM 1262 N N . TYR A 1 163 ? -17.922 -19.406 0.058 1 98.38 163 TYR A N 1
ATOM 1263 C CA . TYR A 1 163 ? -17.328 -18.125 0.426 1 98.38 163 TYR A CA 1
ATOM 1264 C C . TYR A 1 163 ? -17.891 -17.609 1.743 1 98.38 163 TYR A C 1
ATOM 1266 O O . TYR A 1 163 ? -19.109 -17.453 1.878 1 98.38 163 TYR A O 1
ATOM 1274 N N . PRO A 1 164 ? -17.094 -17.359 2.688 1 98.31 164 PRO A N 1
ATOM 1275 C CA . PRO A 1 164 ? -17.625 -17.031 4.012 1 98.31 164 PRO A CA 1
ATOM 1276 C C . PRO A 1 164 ? -18.375 -15.695 4.027 1 98.31 164 PRO A C 1
ATOM 1278 O O . PRO A 1 164 ? -17.859 -14.695 3.521 1 98.31 164 PRO A O 1
ATOM 1281 N N . GLU A 1 165 ? -19.453 -15.719 4.676 1 98.5 165 GLU A N 1
ATOM 1282 C CA . GLU A 1 165 ? -20.312 -14.531 4.723 1 98.5 165 GLU A CA 1
ATOM 1283 C C . GLU A 1 165 ? -19.625 -13.391 5.461 1 98.5 165 GLU A C 1
ATOM 1285 O O . GLU A 1 165 ? -19.688 -12.234 5.02 1 98.5 165 GLU A O 1
ATOM 1290 N N . LYS A 1 166 ? -19.031 -13.695 6.543 1 98.69 166 LYS A N 1
ATOM 1291 C CA . LYS A 1 166 ? -18.359 -12.656 7.332 1 98.69 166 LYS A CA 1
ATOM 1292 C C . LYS A 1 166 ? -17.188 -12.047 6.562 1 98.69 166 LYS A C 1
ATOM 1294 O O . LYS A 1 166 ? -16.906 -10.852 6.703 1 98.69 166 LYS A O 1
ATOM 1299 N N . LEU A 1 167 ? -16.484 -12.867 5.781 1 98.75 167 LEU A N 1
ATOM 1300 C CA . LEU A 1 167 ? -15.438 -12.352 4.91 1 98.75 167 LEU A CA 1
ATOM 1301 C C . LEU A 1 167 ? -16.016 -11.383 3.881 1 98.75 167 LEU A C 1
ATOM 1303 O O . LEU A 1 167 ? -15.477 -10.297 3.684 1 98.75 167 LEU A O 1
ATOM 1307 N N . LYS A 1 168 ? -17.109 -11.812 3.307 1 98.75 168 LYS A N 1
ATOM 1308 C CA . LYS A 1 168 ? -17.781 -10.992 2.303 1 98.75 168 LYS A CA 1
ATOM 1309 C C . LYS A 1 168 ? -18.141 -9.617 2.865 1 98.75 168 LYS A C 1
ATOM 1311 O O . LYS A 1 168 ? -17.828 -8.594 2.258 1 98.75 168 LYS A O 1
ATOM 1316 N N . GLU A 1 169 ? -18.703 -9.625 3.994 1 98.69 169 GLU A N 1
ATOM 1317 C CA . GLU A 1 169 ? -19.141 -8.391 4.637 1 98.69 169 GLU A CA 1
ATOM 1318 C C . GLU A 1 169 ? -17.953 -7.492 4.973 1 98.69 169 GLU A C 1
ATOM 1320 O O . GLU A 1 169 ? -18 -6.281 4.734 1 98.69 169 GLU A O 1
ATOM 1325 N N . ALA A 1 170 ? -16.938 -8.086 5.5 1 98.69 170 ALA A N 1
ATOM 1326 C CA . ALA A 1 170 ? -15.742 -7.332 5.883 1 98.69 170 ALA A CA 1
ATOM 1327 C C . ALA A 1 170 ? -15.078 -6.699 4.664 1 98.69 170 ALA A C 1
ATOM 1329 O O . ALA A 1 170 ? -14.68 -5.535 4.699 1 98.69 170 ALA A O 1
ATOM 1330 N N . MET A 1 171 ? -14.969 -7.484 3.602 1 98.75 171 MET A N 1
ATOM 1331 C CA . MET A 1 171 ? -14.352 -7 2.367 1 98.75 171 MET A CA 1
ATOM 1332 C C . MET A 1 171 ? -15.141 -5.824 1.796 1 98.75 171 MET A C 1
ATOM 1334 O O . MET A 1 171 ? -14.555 -4.793 1.449 1 98.75 171 MET A O 1
ATOM 1338 N N . ILE A 1 172 ? -16.406 -5.949 1.724 1 98.75 172 ILE A N 1
ATOM 1339 C CA . ILE A 1 172 ? -17.25 -4.926 1.129 1 98.75 172 ILE A CA 1
ATOM 1340 C C . ILE A 1 172 ? -17.203 -3.656 1.977 1 98.75 172 ILE A C 1
ATOM 1342 O O . ILE A 1 172 ? -17.031 -2.555 1.446 1 98.75 172 ILE A O 1
ATOM 1346 N N . GLN A 1 173 ? -17.297 -3.818 3.244 1 98.25 173 GLN A N 1
ATOM 1347 C CA . GLN A 1 173 ? -17.297 -2.67 4.145 1 98.25 173 GLN A CA 1
ATOM 1348 C C . GLN A 1 173 ? -15.992 -1.894 4.059 1 98.25 173 GLN A C 1
ATOM 1350 O O . GLN A 1 173 ? -15.992 -0.679 3.846 1 98.25 173 GLN A O 1
ATOM 1355 N N . TYR A 1 174 ? -14.93 -2.547 4.156 1 97.88 174 TYR A N 1
ATOM 1356 C CA . TYR A 1 174 ? -13.625 -1.896 4.191 1 97.88 174 TYR A CA 1
ATOM 1357 C C . TYR A 1 174 ? -13.312 -1.225 2.857 1 97.88 174 TYR A C 1
ATOM 1359 O O . TYR A 1 174 ? -12.961 -0.045 2.816 1 97.88 174 TYR A O 1
ATOM 1367 N N . PHE A 1 175 ? -13.508 -1.901 1.832 1 98.69 175 PHE A N 1
ATOM 1368 C CA . PHE A 1 175 ? -13.008 -1.411 0.552 1 98.69 175 PHE A CA 1
ATOM 1369 C C . PHE A 1 175 ? -14 -0.436 -0.075 1 98.69 175 PHE A C 1
ATOM 1371 O O . PHE A 1 175 ? -13.609 0.421 -0.873 1 98.69 175 PHE A O 1
ATOM 1378 N N . SER A 1 176 ? -15.289 -0.548 0.277 1 98.69 176 SER A N 1
ATOM 1379 C CA . SER A 1 176 ? -16.219 0.5 -0.148 1 98.69 176 SER A CA 1
ATOM 1380 C C . SER A 1 176 ? -15.852 1.843 0.478 1 98.69 176 SER A C 1
ATOM 1382 O O . SER A 1 176 ? -15.82 2.865 -0.208 1 98.69 176 SER A O 1
ATOM 1384 N N . PHE A 1 177 ? -15.586 1.784 1.719 1 98.06 177 PHE A N 1
ATOM 1385 C CA . PHE A 1 177 ? -15.172 3.006 2.4 1 98.06 177 PHE A CA 1
ATOM 1386 C C . PHE A 1 177 ? -13.914 3.584 1.766 1 98.06 177 PHE A C 1
ATOM 1388 O O . PHE A 1 177 ? -13.867 4.77 1.43 1 98.06 177 PHE A O 1
ATOM 1395 N N . GLU A 1 178 ? -12.883 2.801 1.612 1 98.25 178 GLU A N 1
ATOM 1396 C CA . GLU A 1 178 ? -11.609 3.316 1.122 1 98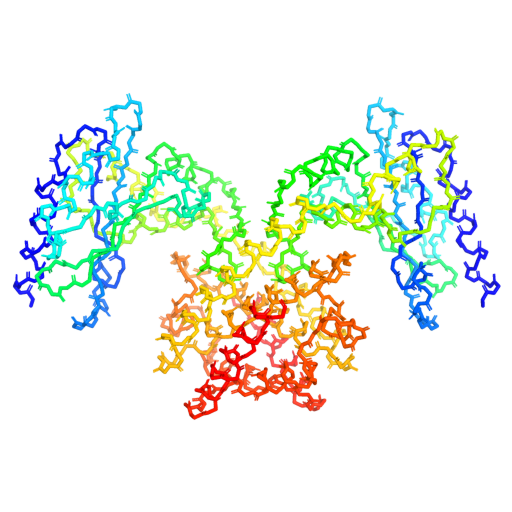.25 178 GLU A CA 1
ATOM 1397 C C . GLU A 1 178 ? -11.734 3.822 -0.312 1 98.25 178 GLU A C 1
ATOM 1399 O O . GLU A 1 178 ? -11.062 4.777 -0.699 1 98.25 178 GLU A O 1
ATOM 1404 N N . ALA A 1 179 ? -12.57 3.119 -1.154 1 98.81 179 ALA A N 1
ATOM 1405 C CA . ALA A 1 179 ? -12.773 3.602 -2.518 1 98.81 179 ALA A CA 1
ATOM 1406 C C . ALA A 1 179 ? -13.266 5.043 -2.523 1 98.81 179 ALA A C 1
ATOM 1408 O O . ALA A 1 179 ? -12.719 5.891 -3.236 1 98.81 179 ALA A O 1
ATOM 1409 N N . SER A 1 180 ? -14.227 5.32 -1.693 1 98.62 180 SER A N 1
ATOM 1410 C CA . SER A 1 180 ? -14.805 6.66 -1.612 1 98.62 180 SER A CA 1
ATOM 1411 C C . SER A 1 180 ? -13.836 7.641 -0.962 1 98.62 180 SER A C 1
ATOM 1413 O O . SER A 1 180 ? -13.758 8.805 -1.362 1 98.62 180 SER A O 1
ATOM 1415 N N . PHE A 1 181 ? -13.148 7.16 -0.011 1 98.12 181 PHE A N 1
ATOM 1416 C CA . PHE A 1 181 ? -12.172 7.988 0.686 1 98.12 181 PHE A CA 1
ATOM 1417 C C . PHE A 1 181 ? -11.055 8.414 -0.257 1 98.12 181 PHE A C 1
ATOM 1419 O O . PHE A 1 181 ? -10.664 9.578 -0.274 1 98.12 181 PHE A O 1
ATOM 1426 N N . SER A 1 182 ? -10.547 7.492 -1.032 1 98.69 182 SER A N 1
ATOM 1427 C CA . SER A 1 182 ? -9.508 7.801 -2.012 1 98.69 182 SER A CA 1
ATOM 1428 C C . SER A 1 182 ? -10.023 8.758 -3.08 1 98.69 182 SER A C 1
ATOM 1430 O O . SER A 1 182 ? -9.305 9.664 -3.506 1 98.69 182 SER A O 1
ATOM 1432 N N . LEU A 1 183 ? -11.234 8.547 -3.504 1 98.81 183 LEU A N 1
ATOM 1433 C CA . LEU A 1 183 ? -11.828 9.438 -4.488 1 98.81 183 LEU A CA 1
ATOM 1434 C C . LEU A 1 183 ? -11.891 10.867 -3.959 1 98.81 183 LEU A C 1
ATOM 1436 O O . LEU A 1 183 ? -11.68 11.828 -4.711 1 98.81 183 LEU A O 1
ATOM 1440 N N . MET A 1 184 ? -12.203 11.031 -2.721 1 98.12 184 MET A N 1
ATOM 1441 C CA . MET A 1 184 ? -12.266 12.359 -2.107 1 98.12 184 MET A CA 1
ATOM 1442 C C . MET A 1 184 ? -10.938 13.094 -2.279 1 98.12 184 MET A C 1
ATOM 1444 O O . MET A 1 184 ? -10.922 14.273 -2.646 1 98.12 184 MET A O 1
ATOM 1448 N N . PHE A 1 185 ? -9.859 12.43 -2.037 1 97.75 185 PHE A N 1
ATOM 1449 C CA . PHE A 1 185 ? -8.547 13.047 -2.189 1 97.75 185 PHE A CA 1
ATOM 1450 C C . PHE A 1 185 ? -8.227 13.273 -3.66 1 97.75 185 PHE A C 1
ATOM 1452 O O . PHE A 1 185 ? -7.602 14.273 -4.016 1 97.75 185 PHE A O 1
ATOM 1459 N N . MET A 1 186 ? -8.586 12.289 -4.492 1 98.62 186 MET A N 1
ATOM 1460 C CA . MET A 1 186 ? -8.414 12.477 -5.93 1 98.62 186 MET A CA 1
ATOM 1461 C C . MET A 1 186 ? -9.094 13.758 -6.395 1 98.62 186 MET A C 1
ATOM 1463 O O . MET A 1 186 ? -8.461 14.594 -7.047 1 98.62 186 MET A O 1
ATOM 1467 N N . GLU A 1 187 ? -10.312 13.93 -6.016 1 98.25 187 GLU A N 1
ATOM 1468 C CA . GLU A 1 187 ? -11.117 15.078 -6.422 1 98.25 187 GLU A CA 1
ATOM 1469 C C . GLU A 1 187 ? -10.555 16.375 -5.863 1 98.25 187 GLU A C 1
ATOM 1471 O O . GLU A 1 187 ? -10.422 17.359 -6.586 1 98.25 187 GLU A O 1
ATOM 1476 N N . ALA A 1 188 ? -10.195 16.359 -4.609 1 95.75 188 ALA A N 1
ATOM 1477 C CA . ALA A 1 188 ? -9.719 17.547 -3.924 1 95.75 188 ALA A CA 1
ATOM 1478 C C . ALA A 1 188 ? -8.406 18.047 -4.535 1 95.75 188 ALA A C 1
ATOM 1480 O O . ALA A 1 188 ? -8.055 19.219 -4.41 1 95.75 188 ALA A O 1
ATOM 1481 N N . ASN A 1 189 ? -7.672 17.172 -5.227 1 96.5 189 ASN A N 1
ATOM 1482 C CA . ASN A 1 189 ? -6.344 17.531 -5.711 1 96.5 189 ASN A CA 1
ATOM 1483 C C . ASN A 1 189 ? -6.285 17.531 -7.234 1 96.5 189 ASN A C 1
ATOM 1485 O O . ASN A 1 189 ? -5.215 17.719 -7.82 1 96.5 189 ASN A O 1
ATOM 1489 N N . ALA A 1 190 ? -7.41 17.328 -7.902 1 96.94 190 ALA A N 1
ATOM 1490 C CA . ALA A 1 190 ? -7.484 17.172 -9.352 1 96.94 190 ALA A CA 1
ATOM 1491 C C . ALA A 1 190 ? -6.898 18.391 -10.062 1 96.94 190 ALA A C 1
ATOM 1493 O O . ALA A 1 190 ? -6.254 18.25 -11.109 1 96.94 190 ALA A O 1
ATOM 1494 N N . ASN A 1 191 ? -7.031 19.578 -9.43 1 93.81 191 ASN A N 1
ATOM 1495 C CA . ASN A 1 191 ? -6.621 20.812 -10.086 1 93.81 191 ASN A CA 1
ATOM 1496 C C . ASN A 1 191 ? -5.441 21.469 -9.375 1 93.81 191 ASN A C 1
ATOM 1498 O O . ASN A 1 191 ? -5.312 22.703 -9.367 1 93.81 191 ASN A O 1
ATOM 1502 N N . LYS A 1 192 ? -4.602 20.656 -8.75 1 94.12 192 LYS A N 1
ATOM 1503 C CA . LYS A 1 192 ? -3.529 21.234 -7.941 1 94.12 192 LYS A CA 1
ATOM 1504 C C . LYS A 1 192 ? -2.16 20.906 -8.531 1 94.12 192 LYS A C 1
ATOM 1506 O O . LYS A 1 192 ? -1.153 20.922 -7.82 1 94.12 192 LYS A O 1
ATOM 1511 N N . ASP A 1 193 ? -2.127 20.562 -9.812 1 95.75 193 ASP A N 1
ATOM 1512 C CA . ASP A 1 193 ? -0.877 20.297 -10.516 1 95.75 193 ASP A CA 1
ATOM 1513 C C . ASP A 1 193 ? -0.053 19.234 -9.805 1 95.75 193 ASP A C 1
ATOM 1515 O O . ASP A 1 193 ? 1.137 19.422 -9.547 1 95.75 193 ASP A O 1
ATOM 1519 N N . ASP A 1 194 ? -0.665 18.188 -9.445 1 97.12 194 ASP A N 1
ATOM 1520 C CA . ASP A 1 194 ? -0.068 17.047 -8.758 1 97.12 194 ASP A CA 1
ATOM 1521 C C . ASP A 1 194 ? -0.645 15.727 -9.273 1 97.12 194 ASP A C 1
ATOM 1523 O O . ASP A 1 194 ? -1.166 14.93 -8.492 1 97.12 194 ASP A O 1
ATOM 1527 N N . ILE A 1 195 ? -0.427 15.438 -10.539 1 97.94 195 ILE A N 1
ATOM 1528 C CA . ILE A 1 195 ? -1.138 14.359 -11.219 1 97.94 195 ILE A CA 1
ATOM 1529 C C . ILE A 1 195 ? -0.656 13.016 -10.688 1 97.94 195 ILE A C 1
ATOM 1531 O O . ILE A 1 195 ? -1.418 12.047 -10.656 1 97.94 195 ILE A O 1
ATOM 1535 N N . SER A 1 196 ? 0.615 12.922 -10.289 1 97.81 196 SER A N 1
ATOM 1536 C CA . SER A 1 196 ? 1.095 11.664 -9.734 1 97.81 196 SER A CA 1
ATOM 1537 C C . SER A 1 196 ? 0.316 11.273 -8.484 1 97.81 196 SER A C 1
ATOM 1539 O O . SER A 1 196 ? -0.066 10.117 -8.312 1 97.81 196 SER A O 1
ATOM 1541 N N . TYR A 1 197 ? 0.092 12.289 -7.598 1 98.38 197 TYR A N 1
ATOM 1542 C CA . TYR A 1 197 ? -0.698 12.07 -6.391 1 98.38 197 TYR A CA 1
ATOM 1543 C C . TYR A 1 197 ? -2.133 11.695 -6.738 1 98.38 197 TYR A C 1
ATOM 1545 O O . TYR A 1 197 ? -2.697 10.766 -6.156 1 98.38 197 TYR A O 1
ATOM 1553 N N . VAL A 1 198 ? -2.703 12.352 -7.691 1 98.62 198 VAL A N 1
ATOM 1554 C CA . VAL A 1 198 ? -4.062 12.102 -8.156 1 98.62 198 VAL A CA 1
ATOM 1555 C C . VAL A 1 198 ? -4.16 10.688 -8.727 1 98.62 198 VAL A C 1
ATOM 1557 O O . VAL A 1 198 ? -5.098 9.945 -8.406 1 98.62 198 VAL A O 1
ATOM 1560 N N . MET A 1 199 ? -3.225 10.289 -9.5 1 98.75 199 MET A N 1
ATOM 1561 C CA . MET A 1 199 ? -3.18 8.953 -10.07 1 98.75 199 MET A CA 1
ATOM 1562 C C . MET A 1 199 ? -3.15 7.891 -8.977 1 98.75 199 MET A C 1
ATOM 1564 O O . MET A 1 199 ? -3.807 6.852 -9.094 1 98.75 199 MET A O 1
ATOM 1568 N N . GLY A 1 200 ? -2.342 8.156 -7.93 1 98.81 200 GLY A N 1
ATOM 1569 C CA . GLY A 1 200 ? -2.279 7.215 -6.82 1 98.81 200 GLY A CA 1
ATOM 1570 C C . GLY A 1 200 ? -3.633 6.945 -6.191 1 98.81 200 GLY A C 1
ATOM 1571 O O . GLY A 1 200 ? -3.998 5.789 -5.965 1 98.81 200 GLY A O 1
ATOM 1572 N N . HIS A 1 201 ? -4.352 7.977 -5.934 1 98.88 201 HIS A N 1
ATOM 1573 C CA . HIS A 1 201 ? -5.664 7.812 -5.324 1 98.88 201 HIS A CA 1
ATOM 1574 C C . HIS A 1 201 ? -6.656 7.199 -6.305 1 98.88 201 HIS A C 1
ATOM 1576 O O . HIS A 1 201 ? -7.543 6.441 -5.902 1 98.88 201 HIS A O 1
ATOM 1582 N N . CYS A 1 202 ? -6.547 7.566 -7.562 1 98.88 202 CYS A N 1
ATOM 1583 C CA . CYS A 1 202 ? -7.367 6.914 -8.578 1 98.88 202 CYS A CA 1
ATOM 1584 C C . CYS A 1 202 ? -7.137 5.406 -8.578 1 98.88 202 CYS A C 1
ATOM 1586 O O . CYS A 1 202 ? -8.086 4.629 -8.539 1 98.88 202 CYS A O 1
ATOM 1588 N N . PHE A 1 203 ? -5.914 5.016 -8.609 1 98.88 203 PHE A N 1
ATOM 1589 C CA . PHE A 1 203 ? -5.543 3.607 -8.609 1 98.88 203 PHE A CA 1
ATOM 1590 C C . PHE A 1 203 ? -6.09 2.908 -7.367 1 98.88 203 PHE A C 1
ATOM 1592 O O . PHE A 1 203 ? -6.656 1.816 -7.465 1 98.88 203 PHE A O 1
ATOM 1599 N N . ARG A 1 204 ? -5.902 3.541 -6.172 1 98.81 204 ARG A N 1
ATOM 1600 C CA . ARG A 1 204 ? -6.406 2.971 -4.93 1 98.81 204 ARG A CA 1
ATOM 1601 C C . ARG A 1 204 ? -7.918 2.777 -4.988 1 98.81 204 ARG A C 1
ATOM 1603 O O . ARG A 1 204 ? -8.43 1.715 -4.625 1 98.81 204 ARG A O 1
ATOM 1610 N N . SER A 1 205 ? -8.57 3.785 -5.457 1 98.88 205 SER A N 1
ATOM 1611 C CA . SER A 1 205 ? -10.023 3.715 -5.523 1 98.88 205 SER A CA 1
ATOM 1612 C C . SER A 1 205 ? -10.484 2.58 -6.434 1 98.88 205 SER A C 1
ATOM 1614 O O . SER A 1 205 ? -11.297 1.743 -6.031 1 98.88 205 SER A O 1
ATOM 1616 N N . MET A 1 206 ? -9.922 2.49 -7.59 1 98.88 206 MET A N 1
ATOM 1617 C CA . MET A 1 206 ? -10.281 1.456 -8.555 1 98.88 206 MET A CA 1
ATOM 1618 C C . MET A 1 206 ? -9.969 0.067 -8.008 1 98.88 206 MET A C 1
ATOM 1620 O O . MET A 1 206 ? -10.773 -0.858 -8.156 1 98.88 206 MET A O 1
ATOM 1624 N N . SER A 1 207 ? -8.812 -0.077 -7.414 1 98.81 207 SER A N 1
ATOM 1625 C CA . SER A 1 207 ? -8.422 -1.363 -6.848 1 98.81 207 SER A CA 1
ATOM 1626 C C . SER A 1 207 ? -9.398 -1.807 -5.762 1 98.81 207 SER A C 1
ATOM 1628 O O . SER A 1 207 ? -9.734 -2.99 -5.664 1 98.81 207 SER A O 1
ATOM 1630 N N . CYS A 1 208 ? -9.828 -0.823 -4.953 1 98.88 208 CYS A N 1
ATOM 1631 C CA . CYS A 1 208 ? -10.797 -1.115 -3.904 1 98.88 208 CYS A CA 1
ATOM 1632 C C . CYS A 1 208 ? -12.133 -1.547 -4.5 1 98.88 208 CYS A C 1
ATOM 1634 O O . CYS A 1 208 ? -12.773 -2.471 -3.996 1 98.88 208 CYS A O 1
ATOM 1636 N N . LEU A 1 209 ? -12.539 -0.936 -5.566 1 98.88 209 LEU A N 1
ATOM 1637 C CA . LEU A 1 209 ? -13.773 -1.332 -6.23 1 98.88 209 LEU A CA 1
ATOM 1638 C C . LEU A 1 209 ? -13.68 -2.762 -6.75 1 98.88 209 LEU A C 1
ATOM 1640 O O . LEU A 1 209 ? -14.648 -3.521 -6.676 1 98.88 209 LEU A O 1
ATOM 1644 N N . ASN A 1 210 ? -12.523 -3.109 -7.293 1 98.81 210 ASN A N 1
ATOM 1645 C CA . ASN A 1 210 ? -12.328 -4.492 -7.715 1 98.81 210 ASN A CA 1
ATOM 1646 C C . ASN A 1 210 ? -12.562 -5.469 -6.566 1 98.81 210 ASN A C 1
ATOM 1648 O O . ASN A 1 210 ? -13.25 -6.477 -6.738 1 98.81 210 ASN A O 1
ATOM 1652 N N . GLN A 1 211 ? -12 -5.156 -5.406 1 98.81 211 GLN A N 1
ATOM 1653 C CA . GLN A 1 211 ? -12.172 -6.02 -4.242 1 98.81 211 GLN A CA 1
ATOM 1654 C C . GLN A 1 211 ? -13.648 -6.16 -3.877 1 98.81 211 GLN A C 1
ATOM 1656 O O . GLN A 1 211 ? -14.109 -7.258 -3.562 1 98.81 211 GLN A O 1
ATOM 1661 N N . VAL A 1 212 ? -14.352 -5.059 -3.902 1 98.88 212 VAL A N 1
ATOM 1662 C CA . VAL A 1 212 ? -15.773 -5.07 -3.572 1 98.88 212 VAL A CA 1
ATOM 1663 C C . VAL A 1 212 ? -16.531 -5.98 -4.539 1 98.88 212 VAL A C 1
ATOM 1665 O O . VAL A 1 212 ? -17.344 -6.809 -4.117 1 98.88 212 VAL A O 1
ATOM 1668 N N . LEU A 1 213 ? -16.25 -5.855 -5.809 1 98.94 213 LEU A N 1
ATOM 1669 C CA . LEU A 1 213 ? -16.953 -6.629 -6.828 1 98.94 213 LEU A CA 1
ATOM 1670 C C . LEU A 1 213 ? -16.625 -8.109 -6.711 1 98.94 213 LEU A C 1
ATOM 1672 O O . LEU A 1 213 ? -17.5 -8.969 -6.883 1 98.94 213 LEU A O 1
ATOM 1676 N N . PHE A 1 214 ? -15.391 -8.453 -6.477 1 98.88 214 PHE A N 1
ATOM 1677 C CA . PHE A 1 214 ? -15.047 -9.844 -6.215 1 98.88 214 PHE A CA 1
ATOM 1678 C C . PHE A 1 214 ? -15.844 -10.391 -5.035 1 98.88 214 PHE A C 1
ATOM 1680 O O . PHE A 1 214 ? -16.438 -11.461 -5.125 1 98.88 214 PHE A O 1
ATOM 1687 N N . ALA A 1 215 ? -15.867 -9.641 -3.949 1 98.75 215 ALA A N 1
ATOM 1688 C CA . ALA A 1 215 ? -16.578 -10.086 -2.748 1 98.75 215 ALA A CA 1
ATOM 1689 C C . ALA A 1 215 ? -18.062 -10.25 -3.012 1 98.75 215 ALA A C 1
ATOM 1691 O O . ALA A 1 215 ? -18.672 -11.25 -2.615 1 98.75 215 ALA A O 1
ATOM 1692 N N . LYS A 1 216 ? -18.656 -9.266 -3.67 1 98.75 216 LYS A N 1
ATOM 1693 C CA . LYS A 1 216 ? -20.094 -9.328 -3.969 1 98.75 216 LYS A CA 1
ATOM 1694 C C . LYS A 1 216 ? -20.422 -10.57 -4.785 1 98.75 216 LYS A C 1
ATOM 1696 O O . LYS A 1 216 ? -21.531 -11.102 -4.699 1 98.75 216 LYS A O 1
ATOM 1701 N N . ASN A 1 217 ? -19.531 -11.031 -5.586 1 98.75 217 ASN A N 1
ATOM 1702 C CA . ASN A 1 217 ? -19.734 -12.211 -6.418 1 98.75 217 ASN A CA 1
ATOM 1703 C C . ASN A 1 217 ? -19.203 -13.469 -5.754 1 98.75 217 ASN A C 1
ATOM 1705 O O . ASN A 1 217 ? -19.141 -14.531 -6.379 1 98.75 217 ASN A O 1
ATOM 1709 N N . GLU A 1 218 ? -18.656 -13.336 -4.551 1 98.44 218 GLU A N 1
ATOM 1710 C CA . GLU A 1 218 ? -18.141 -14.461 -3.764 1 98.44 218 GLU A CA 1
ATOM 1711 C C . GLU A 1 218 ? -17 -15.164 -4.488 1 98.44 218 GLU A C 1
ATOM 1713 O O . GLU A 1 218 ? -16.984 -16.391 -4.574 1 98.44 218 GLU A O 1
ATOM 1718 N N . MET A 1 219 ? -16.188 -14.359 -5.117 1 97.88 219 MET A N 1
ATOM 1719 C CA . MET A 1 219 ? -14.977 -14.828 -5.789 1 97.88 219 MET A CA 1
ATOM 1720 C C . MET A 1 219 ? -13.727 -14.32 -5.07 1 97.88 219 MET A C 1
ATOM 1722 O O . MET A 1 219 ? -13.727 -13.219 -4.523 1 97.88 219 MET A O 1
ATOM 1726 N N . TYR A 1 220 ? -12.703 -15.125 -5.039 1 97.75 220 TYR A N 1
ATOM 1727 C CA . TYR A 1 220 ? -11.445 -14.734 -4.414 1 97.75 220 TYR A CA 1
ATOM 1728 C C . TYR A 1 220 ? -10.57 -13.953 -5.387 1 97.75 220 TYR A C 1
ATOM 1730 O O . TYR A 1 220 ? -10.305 -14.406 -6.5 1 97.75 220 TYR A O 1
ATOM 1738 N N . CYS A 1 221 ? -10.211 -12.742 -5.043 1 97.38 221 CYS A N 1
ATOM 1739 C CA . CYS A 1 221 ? -9.219 -11.961 -5.777 1 97.38 221 CYS A CA 1
ATOM 1740 C C . CYS A 1 221 ? -7.816 -12.234 -5.254 1 97.38 221 CYS A C 1
ATOM 1742 O O . CYS A 1 221 ? -7.406 -11.672 -4.238 1 97.38 221 CYS A O 1
ATOM 1744 N N . ILE A 1 222 ? -7.004 -12.992 -5.918 1 96.19 222 ILE A N 1
ATOM 1745 C CA . ILE A 1 222 ? -5.75 -13.461 -5.336 1 96.19 222 ILE A CA 1
ATOM 1746 C C . ILE A 1 222 ? -4.582 -12.68 -5.93 1 96.19 222 ILE A C 1
ATOM 1748 O O . ILE A 1 222 ? -3.42 -12.961 -5.629 1 96.19 222 ILE A O 1
ATOM 1752 N N . ASN A 1 223 ? -4.844 -11.742 -6.871 1 94.44 223 ASN A N 1
ATOM 1753 C CA . ASN A 1 223 ? -3.865 -10.867 -7.5 1 94.44 223 ASN A CA 1
ATOM 1754 C C . ASN A 1 223 ? -4.539 -9.703 -8.219 1 94.44 223 ASN A C 1
ATOM 1756 O O . ASN A 1 223 ? -5.672 -9.828 -8.688 1 94.44 223 ASN A O 1
ATOM 1760 N N . GLU A 1 224 ? -3.885 -8.578 -8.367 1 96.44 224 GLU A N 1
ATOM 1761 C CA . GLU A 1 224 ? -4.391 -7.434 -9.109 1 96.44 224 GLU A CA 1
ATOM 1762 C C . GLU A 1 224 ? -4.379 -7.699 -10.609 1 96.44 224 GLU A C 1
ATOM 1764 O O . GLU A 1 224 ? -5.188 -7.133 -11.352 1 96.44 224 GLU A O 1
ATOM 1769 N N . LYS A 1 225 ? -3.449 -8.539 -11 1 95.62 225 LYS A N 1
ATOM 1770 C CA . LYS A 1 225 ? -3.283 -8.844 -12.422 1 95.62 225 LYS A CA 1
ATOM 1771 C C . LYS A 1 225 ? -4.562 -9.438 -13.008 1 95.62 225 LYS A C 1
ATOM 1773 O O . LYS A 1 225 ? -5.09 -10.422 -12.492 1 95.62 225 LYS A O 1
ATOM 1778 N N . LYS A 1 226 ? -5.121 -8.797 -14.039 1 95.19 226 LYS A N 1
ATOM 1779 C CA . LYS A 1 226 ? -6.27 -9.203 -14.836 1 95.19 226 LYS A CA 1
ATOM 1780 C C . LYS A 1 226 ? -7.551 -9.195 -14.008 1 95.19 226 LYS A C 1
ATOM 1782 O O . LYS A 1 226 ? -8.562 -9.773 -14.406 1 95.19 226 LYS A O 1
ATOM 1787 N N . ALA A 1 227 ? -7.5 -8.594 -12.836 1 97.25 227 ALA A N 1
ATOM 1788 C CA . ALA A 1 227 ? -8.688 -8.539 -11.977 1 97.25 227 ALA A CA 1
ATOM 1789 C C . ALA A 1 227 ? -9.852 -7.863 -12.703 1 97.25 227 ALA A C 1
ATOM 1791 O O . ALA A 1 227 ? -10.977 -8.359 -12.672 1 97.25 227 ALA A O 1
ATOM 1792 N N . VAL A 1 228 ? -9.57 -6.773 -13.414 1 98.06 228 VAL A N 1
ATOM 1793 C CA . VAL A 1 228 ? -10.609 -6.02 -14.109 1 98.06 228 VAL A CA 1
ATOM 1794 C C . VAL A 1 228 ? -11.195 -6.863 -15.234 1 98.06 228 VAL A C 1
ATOM 1796 O O . VAL A 1 228 ? -12.414 -6.891 -15.422 1 98.06 228 VAL A O 1
ATOM 1799 N N . ALA A 1 229 ? -10.359 -7.551 -15.953 1 96.06 229 ALA A N 1
ATOM 1800 C CA . ALA A 1 229 ? -10.82 -8.43 -17.031 1 96.06 229 ALA A CA 1
ATOM 1801 C C . ALA A 1 229 ? -11.703 -9.547 -16.469 1 96.06 229 ALA A C 1
ATOM 1803 O O . ALA A 1 229 ? -12.711 -9.914 -17.094 1 96.06 229 ALA A O 1
ATOM 1804 N N . MET A 1 230 ? -11.352 -10.094 -15.359 1 95.94 230 MET A N 1
ATOM 1805 C CA . MET A 1 230 ? -12.133 -11.156 -14.742 1 95.94 230 MET A CA 1
ATOM 1806 C C . MET A 1 230 ? -13.523 -10.656 -14.359 1 95.94 230 MET A C 1
ATOM 1808 O O . MET A 1 230 ? -14.516 -11.367 -14.539 1 95.94 230 MET A O 1
ATOM 1812 N N . ILE A 1 231 ? -13.602 -9.477 -13.852 1 97.94 231 ILE A N 1
ATOM 1813 C CA . ILE A 1 231 ? -14.852 -8.898 -13.383 1 97.94 231 ILE A CA 1
ATOM 1814 C C . ILE A 1 231 ? -15.844 -8.789 -14.539 1 97.94 231 ILE A C 1
ATOM 1816 O O . ILE A 1 231 ? -17.062 -8.883 -14.336 1 97.94 231 ILE A O 1
ATOM 1820 N N . GLN A 1 232 ? -15.375 -8.711 -15.727 1 92.88 232 GLN A N 1
ATOM 1821 C CA . GLN A 1 232 ? -16.234 -8.633 -16.906 1 92.88 232 GLN A CA 1
ATOM 1822 C C . GLN A 1 232 ? -17.141 -9.852 -17 1 92.88 232 GLN A C 1
ATOM 1824 O O . GLN A 1 232 ? -18.234 -9.766 -17.562 1 92.88 232 GLN A O 1
ATOM 1829 N N . ASP A 1 233 ? -16.766 -10.938 -16.406 1 92.81 233 ASP A N 1
ATOM 1830 C CA . ASP A 1 233 ? -17.531 -12.172 -16.531 1 92.81 233 ASP A CA 1
ATOM 1831 C C . ASP A 1 233 ? -18.359 -12.43 -15.281 1 92.81 233 ASP A C 1
ATOM 1833 O O . ASP A 1 233 ? -19.047 -13.461 -15.18 1 92.81 233 ASP A O 1
ATOM 1837 N N . PHE A 1 234 ? -18.328 -11.531 -14.328 1 97.62 234 PHE A N 1
ATOM 1838 C CA . PHE A 1 234 ? -19.078 -11.711 -13.094 1 97.62 234 PHE A CA 1
ATOM 1839 C C . PHE A 1 234 ? -20.547 -11.406 -13.305 1 97.62 234 PHE A C 1
ATOM 1841 O O . PHE A 1 234 ? -20.906 -10.578 -14.141 1 97.62 234 PHE A O 1
ATOM 1848 N N . PRO A 1 235 ? -21.453 -12.062 -12.633 1 97.94 235 PRO A N 1
ATOM 1849 C CA . PRO A 1 235 ? -22.875 -11.742 -12.703 1 97.94 235 PRO A CA 1
ATOM 1850 C C . PRO A 1 235 ? -23.203 -10.359 -12.125 1 97.94 235 PRO A C 1
ATOM 1852 O O . PRO A 1 235 ? -24.031 -9.641 -12.68 1 97.94 235 PRO A O 1
ATOM 1855 N N . ILE A 1 236 ? -22.594 -10 -11.031 1 98.38 236 ILE A N 1
ATOM 1856 C CA . ILE A 1 236 ? -22.812 -8.719 -10.375 1 98.38 236 ILE A CA 1
ATOM 1857 C C . ILE A 1 236 ? -21.672 -7.758 -10.719 1 98.38 236 ILE A C 1
ATOM 1859 O O . ILE A 1 236 ? -20.594 -7.828 -10.117 1 98.38 236 ILE A O 1
ATOM 1863 N N . LYS A 1 237 ? -21.922 -6.824 -11.602 1 97.94 237 LYS A N 1
ATOM 1864 C CA . LYS A 1 237 ? -20.938 -5.84 -12.031 1 97.94 237 LYS A CA 1
ATOM 1865 C C . LYS A 1 237 ? -21.609 -4.68 -12.766 1 97.94 237 LYS A C 1
ATOM 1867 O O . LYS A 1 237 ? -22.703 -4.828 -13.312 1 97.94 237 LYS A O 1
ATOM 1872 N N . PRO A 1 238 ? -20.969 -3.525 -12.844 1 98 238 PRO A N 1
ATOM 1873 C CA . PRO A 1 238 ? -21.438 -2.465 -13.734 1 98 238 PRO A CA 1
ATOM 1874 C C . PRO A 1 238 ? -21.344 -2.848 -15.211 1 98 238 PRO A C 1
ATOM 1876 O O . PRO A 1 238 ? -20.453 -3.619 -15.594 1 98 238 PRO A O 1
ATOM 1879 N N . VAL A 1 239 ? -22.203 -2.264 -15.984 1 96.81 239 VAL A N 1
ATOM 1880 C CA . VAL A 1 239 ? -22.141 -2.459 -17.422 1 96.81 239 VAL A CA 1
ATOM 1881 C C . VAL A 1 239 ? -20.844 -1.884 -17.969 1 96.81 239 VAL A C 1
ATOM 1883 O O . VAL A 1 239 ? -20.438 -0.782 -17.594 1 96.81 239 VAL A O 1
ATOM 1886 N N . ASN A 1 240 ? -20.172 -2.658 -18.812 1 97.25 240 ASN A N 1
ATOM 1887 C CA . ASN A 1 240 ? -18.953 -2.256 -19.5 1 97.25 240 ASN A CA 1
ATOM 1888 C C . ASN A 1 240 ? -17.859 -1.836 -18.516 1 97.25 240 ASN A C 1
ATOM 1890 O O . ASN A 1 240 ? -17.172 -0.834 -18.719 1 97.25 240 ASN A O 1
ATOM 1894 N N . TYR A 1 241 ? -17.766 -2.541 -17.422 1 98.19 241 TYR A N 1
ATOM 1895 C CA . TYR A 1 241 ? -16.859 -2.188 -16.344 1 98.19 241 TYR A CA 1
ATOM 1896 C C . TYR A 1 241 ? -15.43 -2.035 -16.844 1 98.19 241 TYR A C 1
ATOM 1898 O O . TYR A 1 241 ? -14.766 -1.03 -16.578 1 98.19 241 TYR A O 1
ATOM 1906 N N . LYS A 1 242 ? -14.93 -2.99 -17.562 1 97.81 242 LYS A N 1
ATOM 1907 C CA . LYS A 1 242 ? -13.555 -2.98 -18.062 1 97.81 242 LYS A CA 1
ATOM 1908 C C . LYS A 1 242 ? -13.289 -1.746 -18.922 1 97.81 242 LYS A C 1
ATOM 1910 O O . LYS A 1 242 ? -12.281 -1.063 -18.734 1 97.81 242 LYS A O 1
ATOM 1915 N N . ASN A 1 243 ? -14.141 -1.444 -19.844 1 97.75 243 ASN A N 1
ATOM 1916 C CA . ASN A 1 243 ? -13.984 -0.279 -20.703 1 97.75 243 ASN A CA 1
ATOM 1917 C C . ASN A 1 243 ? -14 1.02 -19.906 1 97.75 243 ASN A C 1
ATOM 1919 O O . ASN A 1 243 ? -13.258 1.952 -20.219 1 97.75 243 ASN A O 1
ATOM 1923 N N . ARG A 1 244 ? -14.852 1.071 -18.984 1 98.38 244 ARG A N 1
ATOM 1924 C CA . ARG A 1 244 ? -14.969 2.271 -18.172 1 98.38 244 ARG A CA 1
ATOM 1925 C C . ARG A 1 244 ? -13.711 2.492 -17.344 1 98.38 244 ARG A C 1
ATOM 1927 O O . ARG A 1 244 ? -13.242 3.625 -17.188 1 98.38 244 ARG A O 1
ATOM 1934 N N . ILE A 1 245 ? -13.125 1.415 -16.797 1 98.56 245 ILE A N 1
ATOM 1935 C CA . ILE A 1 245 ? -11.859 1.5 -16.078 1 98.56 245 ILE A CA 1
ATOM 1936 C C . ILE A 1 245 ? -10.758 1.98 -17.016 1 98.56 245 ILE A C 1
ATOM 1938 O O . ILE A 1 245 ? -9.984 2.881 -16.672 1 98.56 245 ILE A O 1
ATOM 1942 N N . ASP A 1 246 ? -10.734 1.375 -18.188 1 98.25 246 ASP A N 1
ATOM 1943 C CA . ASP A 1 246 ? -9.727 1.771 -19.172 1 98.25 246 ASP A CA 1
ATOM 1944 C C . ASP A 1 246 ? -9.852 3.256 -19.516 1 98.25 246 ASP A C 1
ATOM 1946 O O . ASP A 1 246 ? -8.836 3.953 -19.641 1 98.25 246 ASP A O 1
ATOM 1950 N N . GLU A 1 247 ? -11.008 3.705 -19.656 1 98.38 247 GLU A N 1
ATOM 1951 C CA . GLU A 1 247 ? -11.258 5.102 -20 1 98.38 247 GLU A CA 1
ATOM 1952 C C . GLU A 1 247 ? -10.797 6.035 -18.875 1 98.38 247 GLU A C 1
ATOM 1954 O O . GLU A 1 247 ? -10.195 7.078 -19.141 1 98.38 247 GLU A O 1
ATOM 1959 N N . ILE A 1 248 ? -11.102 5.715 -17.672 1 98.75 248 ILE A N 1
ATOM 1960 C CA . ILE A 1 248 ? -10.695 6.527 -16.516 1 98.75 248 ILE A CA 1
ATOM 1961 C C . ILE A 1 248 ? -9.18 6.684 -16.516 1 98.75 248 ILE A C 1
ATOM 1963 O O . ILE A 1 248 ? -8.664 7.793 -16.359 1 98.75 248 ILE A O 1
ATOM 1967 N N . VAL A 1 249 ? -8.477 5.578 -16.688 1 98.56 249 VAL A N 1
ATOM 1968 C CA . VAL A 1 249 ? -7.02 5.613 -16.688 1 98.56 249 VAL A CA 1
ATOM 1969 C C . VAL A 1 249 ? -6.527 6.512 -17.828 1 98.56 249 VAL A C 1
ATOM 1971 O O . VAL A 1 249 ? -5.617 7.32 -17.641 1 98.56 249 VAL A O 1
ATOM 1974 N N . SER A 1 250 ? -7.168 6.418 -18.969 1 97.94 250 SER A N 1
ATOM 1975 C CA . SER A 1 250 ? -6.738 7.148 -20.156 1 97.94 250 SER A CA 1
ATOM 1976 C C . SER A 1 250 ? -7.016 8.641 -20.016 1 97.94 250 SER A C 1
ATOM 1978 O O . SER A 1 250 ? -6.473 9.453 -20.781 1 97.94 250 SER A O 1
ATOM 1980 N N . LEU A 1 251 ? -7.824 9.023 -19.094 1 98.38 251 LEU A N 1
ATOM 1981 C CA . LEU A 1 251 ? -8.188 10.422 -18.859 1 98.38 251 LEU A CA 1
ATOM 1982 C C . LEU A 1 251 ? -7.215 11.094 -17.906 1 98.38 251 LEU A C 1
ATOM 1984 O O . LEU A 1 251 ? -7.234 12.312 -17.75 1 98.38 251 LEU A O 1
ATOM 1988 N N . LEU A 1 252 ? -6.344 10.305 -17.234 1 98.19 252 LEU A N 1
ATOM 1989 C CA . LEU A 1 252 ? -5.379 10.883 -16.312 1 98.19 252 LEU A CA 1
ATOM 1990 C C . LEU A 1 252 ? -4.309 11.672 -17.047 1 98.19 252 LEU A C 1
ATOM 1992 O O . LEU A 1 252 ? -3.488 11.102 -17.766 1 98.19 252 LEU A O 1
ATOM 1996 N N . SER A 1 253 ? -4.375 12.961 -16.938 1 96.56 253 SER A N 1
ATOM 1997 C CA . SER A 1 253 ? -3.428 13.875 -17.578 1 96.56 253 SER A CA 1
ATOM 1998 C C . SER A 1 253 ? -3.373 15.211 -16.859 1 96.56 253 SER A C 1
ATOM 2000 O O . SER A 1 253 ? -4.055 15.406 -15.852 1 96.56 253 SER A O 1
ATOM 2002 N N . THR A 1 254 ? -2.533 16.094 -17.391 1 95.56 254 THR A N 1
ATOM 2003 C CA . THR A 1 254 ? -2.408 17.406 -16.797 1 95.56 254 THR A CA 1
ATOM 2004 C C . THR A 1 254 ? -3.514 18.344 -17.281 1 95.56 254 THR A C 1
ATOM 2006 O O . THR A 1 254 ? -3.615 19.484 -16.844 1 95.56 254 THR A O 1
ATOM 2009 N N . ASP A 1 255 ? -4.344 17.828 -18.141 1 96.44 255 ASP A N 1
ATOM 2010 C CA . ASP A 1 255 ? -5.488 18.609 -18.609 1 96.44 255 ASP A CA 1
ATOM 2011 C C . ASP A 1 255 ? -6.613 18.594 -17.578 1 96.44 255 ASP A C 1
ATOM 2013 O O . ASP A 1 255 ? -7.121 17.531 -17.219 1 96.44 255 ASP A O 1
ATOM 2017 N N . ILE A 1 256 ? -7.043 19.75 -17.203 1 95.62 256 ILE A N 1
ATOM 2018 C CA . ILE A 1 256 ? -7.984 19.922 -16.109 1 95.62 256 ILE A CA 1
ATOM 2019 C C . ILE A 1 256 ? -9.328 19.297 -16.484 1 95.62 256 ILE A C 1
ATOM 2021 O O . ILE A 1 256 ? -9.969 18.656 -15.641 1 95.62 256 ILE A O 1
ATOM 2025 N N . ASP A 1 257 ? -9.758 19.453 -17.672 1 97.38 257 ASP A N 1
ATOM 2026 C CA . ASP A 1 257 ? -11.039 18.906 -18.094 1 97.38 257 ASP A CA 1
ATOM 2027 C C . ASP A 1 257 ? -11 17.375 -18.094 1 97.38 257 ASP A C 1
ATOM 2029 O O . ASP A 1 257 ? -11.977 16.719 -17.703 1 97.38 257 ASP A O 1
ATOM 2033 N N . GLU A 1 258 ? -9.953 16.844 -18.531 1 98 258 GLU A N 1
ATOM 2034 C CA . GLU A 1 258 ? -9.812 15.391 -18.578 1 98 258 GLU A CA 1
ATOM 2035 C C . GLU A 1 258 ? -9.789 14.797 -17.172 1 98 258 GLU A C 1
ATOM 2037 O O . GLU A 1 258 ? -10.445 13.781 -16.922 1 98 258 GLU A O 1
ATOM 2042 N N . ILE A 1 259 ? -9.023 15.422 -16.312 1 98.06 259 ILE A N 1
ATOM 2043 C CA . ILE A 1 259 ? -8.93 14.891 -14.961 1 98.06 259 ILE A CA 1
ATOM 2044 C C . ILE A 1 259 ? -10.289 15.008 -14.273 1 98.06 259 ILE A C 1
ATOM 2046 O O . ILE A 1 259 ? -10.68 14.109 -13.516 1 98.06 259 ILE A O 1
ATOM 2050 N N . ASN A 1 260 ? -10.984 16.094 -14.461 1 98.19 260 ASN A N 1
ATOM 2051 C CA . ASN A 1 260 ? -12.312 16.234 -13.883 1 98.19 260 ASN A CA 1
ATOM 2052 C C . ASN A 1 260 ? -13.281 15.188 -14.406 1 98.19 260 ASN A C 1
ATOM 2054 O O . ASN A 1 260 ? -14.141 14.695 -13.664 1 98.19 260 ASN A O 1
ATOM 2058 N N . GLN A 1 261 ? -13.172 14.891 -15.664 1 98.69 261 GLN A N 1
ATOM 2059 C CA . GLN A 1 261 ? -13.992 13.82 -16.234 1 98.69 261 GLN A CA 1
ATOM 2060 C C . GLN A 1 261 ? -13.648 12.477 -15.617 1 98.69 261 GLN A C 1
ATOM 2062 O O . GLN A 1 261 ? -14.539 11.656 -15.367 1 98.69 261 GLN A O 1
ATOM 2067 N N . ALA A 1 262 ? -12.367 12.195 -15.445 1 98.75 262 ALA A N 1
ATOM 2068 C CA . ALA A 1 262 ? -11.945 10.969 -14.766 1 98.75 262 ALA A CA 1
ATOM 2069 C C . ALA A 1 262 ? -12.57 10.859 -13.383 1 98.75 262 ALA A C 1
ATOM 2071 O O . ALA A 1 262 ? -13.078 9.805 -13 1 98.75 262 ALA A O 1
ATOM 2072 N N . VAL A 1 263 ? -12.516 11.953 -12.625 1 98.88 263 VAL A N 1
ATOM 2073 C CA . VAL A 1 263 ? -13.094 12.016 -11.289 1 98.88 263 VAL A CA 1
ATOM 2074 C C . VAL A 1 263 ? -14.586 11.703 -11.359 1 98.88 263 VAL A C 1
ATOM 2076 O O . VAL A 1 263 ? -15.094 10.883 -10.586 1 98.88 263 VAL A O 1
ATOM 2079 N N . LYS A 1 264 ? -15.25 12.336 -12.25 1 98.81 264 LYS A N 1
ATOM 2080 C CA . LYS A 1 264 ? -16.688 12.133 -12.406 1 98.81 264 LYS A CA 1
ATOM 2081 C C . LYS A 1 264 ? -17 10.68 -12.75 1 98.81 264 LYS A C 1
ATOM 2083 O O . LYS A 1 264 ? -17.922 10.086 -12.188 1 98.81 264 LYS A O 1
ATOM 2088 N N . ASN A 1 265 ? -16.297 10.117 -13.742 1 98.88 265 ASN A N 1
ATOM 2089 C CA . ASN A 1 265 ? -16.516 8.727 -14.148 1 98.88 265 ASN A CA 1
ATOM 2090 C C . ASN A 1 265 ? -16.312 7.766 -12.984 1 98.88 265 ASN A C 1
ATOM 2092 O O . ASN A 1 265 ? -17.094 6.82 -12.812 1 98.88 265 ASN A O 1
ATOM 2096 N N . LEU A 1 266 ? -15.258 7.988 -12.227 1 98.88 266 LEU A N 1
ATOM 2097 C CA . LEU A 1 266 ? -14.969 7.121 -11.094 1 98.88 266 LEU A CA 1
ATOM 2098 C C . LEU A 1 266 ? -16.031 7.266 -10.016 1 98.88 266 LEU A C 1
ATOM 2100 O O . LEU A 1 266 ? -16.453 6.277 -9.406 1 98.88 266 LEU A O 1
ATOM 2104 N N . LYS A 1 267 ? -16.469 8.477 -9.742 1 98.75 267 LYS A N 1
ATOM 2105 C CA . LYS A 1 267 ? -17.547 8.734 -8.789 1 98.75 267 LYS A CA 1
ATOM 2106 C C . LYS A 1 267 ? -18.812 7.992 -9.188 1 98.75 267 LYS A C 1
ATOM 2108 O O . LYS A 1 267 ? -19.5 7.41 -8.344 1 98.75 267 LYS A O 1
ATOM 2113 N N . ASP A 1 268 ? -19.156 8.047 -10.453 1 98.56 268 ASP A N 1
ATOM 2114 C CA . ASP A 1 268 ? -20.312 7.332 -10.977 1 98.56 268 ASP A CA 1
ATOM 2115 C C . ASP A 1 268 ? -20.172 5.828 -10.75 1 98.56 268 ASP A C 1
AT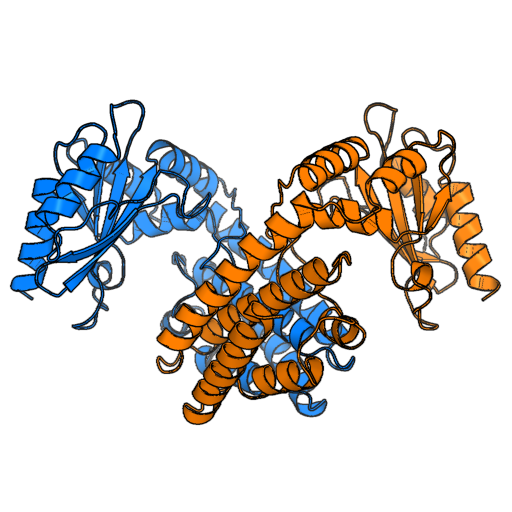OM 2117 O O . ASP A 1 268 ? -21.141 5.156 -10.391 1 98.56 268 ASP A O 1
ATOM 2121 N N . LEU A 1 269 ? -19.047 5.281 -11.031 1 98.62 269 LEU A N 1
ATOM 2122 C CA . LEU A 1 269 ? -18.797 3.855 -10.836 1 98.62 269 LEU A CA 1
ATOM 2123 C C . LEU A 1 269 ? -18.984 3.469 -9.375 1 98.62 269 LEU A C 1
ATOM 2125 O O . LEU A 1 269 ? -19.562 2.426 -9.07 1 98.62 269 LEU A O 1
ATOM 2129 N N . ILE A 1 270 ? -18.406 4.273 -8.453 1 98.75 270 ILE A N 1
ATOM 2130 C CA . ILE A 1 270 ? -18.531 4.012 -7.02 1 98.75 270 ILE A CA 1
ATOM 2131 C C . ILE A 1 270 ? -20 3.957 -6.629 1 98.75 270 ILE A C 1
ATOM 2133 O O . ILE A 1 270 ? -20.438 3.018 -5.957 1 98.75 270 ILE A O 1
ATOM 2137 N N . SER A 1 271 ? -20.766 4.926 -7.078 1 98.44 271 SER A N 1
ATOM 2138 C CA . SER A 1 271 ? -22.188 4.988 -6.762 1 98.44 271 SER A CA 1
ATOM 2139 C C . SER A 1 271 ? -22.938 3.777 -7.312 1 98.44 271 SER A C 1
ATOM 2141 O O . SER A 1 271 ? -23.797 3.207 -6.633 1 98.44 271 SER A O 1
ATOM 2143 N N . GLU A 1 272 ? -22.656 3.414 -8.516 1 98.5 272 GLU A N 1
ATOM 2144 C CA . GLU A 1 272 ? -23.297 2.268 -9.148 1 98.5 272 GLU A CA 1
ATOM 2145 C C . GLU A 1 272 ? -22.984 0.976 -8.398 1 98.5 272 GLU A C 1
ATOM 2147 O O . GLU A 1 272 ? -23.875 0.142 -8.195 1 98.5 272 GLU A O 1
ATOM 2152 N N . ILE A 1 273 ? -21.766 0.789 -8.031 1 98.56 273 ILE A N 1
ATOM 2153 C CA . ILE A 1 273 ? -21.344 -0.438 -7.367 1 98.56 273 ILE A CA 1
ATOM 2154 C C . ILE A 1 273 ? -21.969 -0.512 -5.973 1 98.56 273 ILE A C 1
ATOM 2156 O O . ILE A 1 273 ? -22.312 -1.596 -5.496 1 98.56 273 ILE A O 1
ATOM 2160 N N . GLU A 1 274 ? -22.156 0.634 -5.305 1 96.94 274 GLU A N 1
ATOM 2161 C CA . GLU A 1 274 ? -22.766 0.692 -3.98 1 96.94 274 GLU A CA 1
ATOM 2162 C C . GLU A 1 274 ? -24.188 0.136 -4.004 1 96.94 274 GLU A C 1
ATOM 2164 O O . GLU A 1 274 ? -24.625 -0.482 -3.035 1 96.94 274 GLU A O 1
ATOM 2169 N N . VAL A 1 275 ? -24.875 0.282 -5.148 1 95.69 275 VAL A N 1
ATOM 2170 C CA . VAL A 1 275 ? -26.281 -0.092 -5.176 1 95.69 275 VAL A CA 1
ATOM 2171 C C . VAL A 1 275 ? -26.422 -1.499 -5.75 1 95.69 275 VAL A C 1
ATOM 2173 O O . VAL A 1 275 ? -27.516 -2.072 -5.73 1 95.69 275 VAL A O 1
ATOM 2176 N N . LEU A 1 276 ? -25.453 -2.01 -6.328 1 95.19 276 LEU A N 1
ATOM 2177 C CA . LEU A 1 276 ? -25.5 -3.387 -6.809 1 95.19 276 LEU A CA 1
ATOM 2178 C C . LEU A 1 276 ? -25.641 -4.363 -5.645 1 95.19 276 LEU A C 1
ATOM 2180 O O . LEU A 1 276 ? -25.062 -4.156 -4.578 1 95.19 276 LEU A O 1
ATOM 2184 N N . MET B 1 1 ? -2.904 36.656 9.008 1 57.25 1 MET B N 1
ATOM 2185 C CA . MET B 1 1 ? -1.721 36.188 9.719 1 57.25 1 MET B CA 1
ATOM 2186 C C . MET B 1 1 ? -1.906 36.312 11.227 1 57.25 1 MET B C 1
ATOM 2188 O O . MET B 1 1 ? -1.762 35.312 11.953 1 57.25 1 MET B O 1
ATOM 2192 N N . ALA B 1 2 ? -2.377 37.406 11.672 1 72.38 2 ALA B N 1
ATOM 2193 C CA . ALA B 1 2 ? -2.586 37.625 13.102 1 72.38 2 ALA B CA 1
ATOM 2194 C C . ALA B 1 2 ? -3.699 36.719 13.633 1 72.38 2 ALA B C 1
ATOM 2196 O O . ALA B 1 2 ? -3.568 36.156 14.711 1 72.38 2 ALA B O 1
ATOM 2197 N N . ALA B 1 3 ? -4.723 36.438 12.812 1 83.81 3 ALA B N 1
ATOM 2198 C CA . ALA B 1 3 ? -5.867 35.625 13.258 1 83.81 3 ALA B CA 1
ATOM 2199 C C . ALA B 1 3 ? -5.496 34.156 13.406 1 83.81 3 ALA B C 1
ATOM 2201 O O . ALA B 1 3 ? -5.844 33.531 14.406 1 83.81 3 ALA B O 1
ATOM 2202 N N . ILE B 1 4 ? -4.734 33.625 12.555 1 89.56 4 ILE B N 1
ATOM 2203 C CA . ILE B 1 4 ? -4.336 32.219 12.578 1 89.56 4 ILE B CA 1
ATOM 2204 C C . ILE B 1 4 ? -3.393 31.969 13.75 1 89.56 4 ILE B C 1
ATOM 2206 O O . ILE B 1 4 ? -3.514 30.953 14.453 1 89.56 4 ILE B O 1
ATOM 2210 N N . ASP B 1 5 ? -2.559 32.906 14.008 1 91.12 5 ASP B N 1
ATOM 2211 C CA . ASP B 1 5 ? -1.631 32.781 15.125 1 91.12 5 ASP B CA 1
ATOM 2212 C C . ASP B 1 5 ? -2.381 32.688 16.453 1 91.12 5 ASP B C 1
ATOM 2214 O O . ASP B 1 5 ? -1.982 31.969 17.359 1 91.12 5 ASP B O 1
ATOM 2218 N N . ASN B 1 6 ? -3.387 33.469 16.516 1 94.31 6 ASN B N 1
ATOM 2219 C CA . ASN B 1 6 ? -4.203 33.469 17.719 1 94.31 6 ASN B CA 1
ATOM 2220 C C . ASN B 1 6 ? -4.906 32.125 17.906 1 94.31 6 ASN B C 1
ATOM 2222 O O . ASN B 1 6 ? -5.035 31.625 19.031 1 94.31 6 ASN B O 1
ATOM 2226 N N . ILE B 1 7 ? -5.371 31.594 16.781 1 95.88 7 ILE B N 1
ATOM 2227 C CA . ILE B 1 7 ? -6.02 30.281 16.828 1 95.88 7 ILE B CA 1
ATOM 2228 C C . ILE B 1 7 ? -5.035 29.234 17.328 1 95.88 7 ILE B C 1
ATOM 2230 O O . ILE B 1 7 ? -5.355 28.438 18.219 1 95.88 7 ILE B O 1
ATOM 2234 N N . ILE B 1 8 ? -3.867 29.234 16.766 1 96.56 8 ILE B N 1
ATOM 2235 C CA . ILE B 1 8 ? -2.826 28.281 17.125 1 96.56 8 ILE B CA 1
ATOM 2236 C C . ILE B 1 8 ? -2.482 28.438 18.609 1 96.56 8 ILE B C 1
ATOM 2238 O O . ILE B 1 8 ? -2.334 27.438 19.312 1 96.56 8 ILE B O 1
ATOM 2242 N N . GLN B 1 9 ? -2.383 29.688 19.094 1 96.5 9 GLN B N 1
ATOM 2243 C CA . GLN B 1 9 ? -2.078 29.953 20.484 1 96.5 9 GLN B CA 1
ATOM 2244 C C . GLN B 1 9 ? -3.182 29.422 21.406 1 96.5 9 GLN B C 1
ATOM 2246 O O . GLN B 1 9 ? -2.9 28.828 22.438 1 96.5 9 GLN B O 1
ATOM 2251 N N . ASP B 1 10 ? -4.391 29.594 21.016 1 96.81 10 ASP B N 1
ATOM 2252 C CA . ASP B 1 10 ? -5.523 29.125 21.797 1 96.81 10 ASP B CA 1
ATOM 2253 C C . ASP B 1 10 ? -5.527 27.594 21.891 1 96.81 10 ASP B C 1
ATOM 2255 O O . ASP B 1 10 ? -5.77 27.031 22.953 1 96.81 10 ASP B O 1
ATOM 2259 N N . ILE B 1 11 ? -5.285 27 20.719 1 97.62 11 ILE B N 1
ATOM 2260 C CA . ILE B 1 11 ? -5.25 25.531 20.688 1 97.62 11 ILE B CA 1
ATOM 2261 C C . ILE B 1 11 ? -4.145 25.016 21.594 1 97.62 11 ILE B C 1
ATOM 2263 O O . ILE B 1 11 ? -4.363 24.109 22.391 1 97.62 11 ILE B O 1
ATOM 2267 N N . LYS B 1 12 ? -3.016 25.609 21.469 1 97.69 12 LYS B N 1
ATOM 2268 C CA . LYS B 1 12 ? -1.885 25.25 22.312 1 97.69 12 LYS B CA 1
ATOM 2269 C C . LYS B 1 12 ? -2.25 25.344 23.797 1 97.69 12 LYS B C 1
ATOM 2271 O O . LYS B 1 12 ? -1.989 24.422 24.562 1 97.69 12 LYS B O 1
ATOM 2276 N N . GLU B 1 13 ? -2.863 26.422 24.203 1 97.25 13 GLU B N 1
ATOM 2277 C CA . GLU B 1 13 ? -3.195 26.688 25.609 1 97.25 13 GLU B CA 1
ATOM 2278 C C . GLU B 1 13 ? -4.215 25.672 26.125 1 97.25 13 GLU B C 1
ATOM 2280 O O . GLU B 1 13 ? -4.141 25.25 27.281 1 97.25 13 GLU B O 1
ATOM 2285 N N . GLU B 1 14 ? -5.113 25.312 25.25 1 97.38 14 GLU B N 1
ATOM 2286 C CA . GLU B 1 14 ? -6.141 24.344 25.656 1 97.38 14 GLU B CA 1
ATOM 2287 C C . GLU B 1 14 ? -5.555 22.953 25.828 1 97.38 14 GLU B C 1
ATOM 2289 O O . GLU B 1 14 ? -6.031 22.172 26.641 1 97.38 14 GLU B O 1
ATOM 2294 N N . LEU B 1 15 ? -4.566 22.641 25.016 1 98.12 15 LEU B N 1
ATOM 2295 C CA . LEU B 1 15 ? -4.012 21.281 25 1 98.12 15 LEU B CA 1
ATOM 2296 C C . LEU B 1 15 ? -2.908 21.141 26.047 1 98.12 15 LEU B C 1
ATOM 2298 O O . LEU B 1 15 ? -2.703 20.062 26.609 1 98.12 15 LEU B O 1
ATOM 2302 N N . GLU B 1 16 ? -2.273 22.266 26.234 1 95.5 16 GLU B N 1
ATOM 2303 C CA . GLU B 1 16 ? -1.14 22.25 27.156 1 95.5 16 GLU B CA 1
ATOM 2304 C C . GLU B 1 16 ? -1.581 21.891 28.578 1 95.5 16 GLU B C 1
ATOM 2306 O O . GLU B 1 16 ? -2.57 22.422 29.078 1 95.5 16 GLU B O 1
ATOM 2311 N N . GLY B 1 17 ? -0.894 21 29.219 1 93.06 17 GLY B N 1
ATOM 2312 C CA . GLY B 1 17 ? -1.147 20.656 30.609 1 93.06 17 GLY B CA 1
ATOM 2313 C C . GLY B 1 17 ? -2.117 19.5 30.781 1 93.06 17 GLY B C 1
ATOM 2314 O O . GLY B 1 17 ? -2.271 18.969 31.875 1 93.06 17 GLY B O 1
ATOM 2315 N N . LEU B 1 18 ? -2.803 19.141 29.719 1 97.75 18 LEU B N 1
ATOM 2316 C CA . LEU B 1 18 ? -3.676 17.969 29.797 1 97.75 18 LEU B CA 1
ATOM 2317 C C . LEU B 1 18 ? -2.877 16.719 30.156 1 97.75 18 LEU B C 1
ATOM 2319 O O . LEU B 1 18 ? -1.76 16.531 29.672 1 97.75 18 LEU B O 1
ATOM 2323 N N . PRO B 1 19 ? -3.457 15.891 31 1 97.69 19 PRO B N 1
ATOM 2324 C CA . PRO B 1 19 ? -2.762 14.648 31.344 1 97.69 19 PRO B 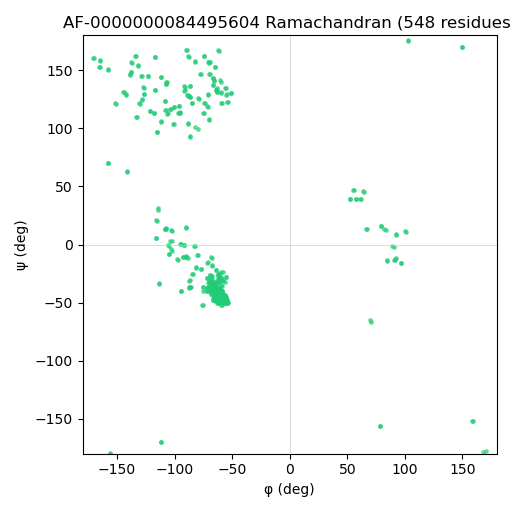CA 1
ATOM 2325 C C . PRO B 1 19 ? -2.381 13.828 30.109 1 97.69 19 PRO B C 1
ATOM 2327 O O . PRO B 1 19 ? -3.207 13.633 29.219 1 97.69 19 PRO B O 1
ATOM 2330 N N . GLY B 1 20 ? -1.124 13.461 30.094 1 98.25 20 GLY B N 1
ATOM 2331 C CA . GLY B 1 20 ? -0.663 12.539 29.062 1 98.25 20 GLY B CA 1
ATOM 2332 C C . GLY B 1 20 ? -0.298 13.234 27.766 1 98.25 20 GLY B C 1
ATOM 2333 O O . GLY B 1 20 ? 0.262 12.609 26.859 1 98.25 20 GLY B O 1
ATOM 2334 N N . VAL B 1 21 ? -0.693 14.484 27.609 1 98.56 21 VAL B N 1
ATOM 2335 C CA . VAL B 1 21 ? -0.197 15.25 26.469 1 98.56 21 VAL B CA 1
ATOM 2336 C C . VAL B 1 21 ? 1.253 15.656 26.703 1 98.56 21 VAL B C 1
ATOM 2338 O O . VAL B 1 21 ? 1.533 16.469 27.594 1 98.56 21 VAL B O 1
ATOM 2341 N N . VAL B 1 22 ? 2.135 15.109 25.922 1 98.44 22 VAL B N 1
ATOM 2342 C CA . VAL B 1 22 ? 3.568 15.297 26.109 1 98.44 22 VAL B CA 1
ATOM 2343 C C . VAL B 1 22 ? 4.023 16.578 25.406 1 98.44 22 VAL B C 1
ATOM 2345 O O . VAL B 1 22 ? 4.895 17.281 25.906 1 98.44 22 VAL B O 1
ATOM 2348 N N . GLY B 1 23 ? 3.416 16.828 24.281 1 98.38 23 GLY B N 1
ATOM 2349 C CA . GLY B 1 23 ? 3.744 18 23.484 1 98.38 23 GLY B CA 1
ATOM 2350 C C . GLY B 1 23 ? 2.785 18.234 22.328 1 98.38 23 GLY B C 1
ATOM 2351 O O . GLY B 1 23 ? 2.012 17.344 21.969 1 98.38 23 GLY B O 1
ATOM 2352 N N . VAL B 1 24 ? 2.789 19.438 21.844 1 98.69 24 VAL B N 1
ATOM 2353 C CA . VAL B 1 24 ? 1.949 19.875 20.734 1 98.69 24 VAL B CA 1
ATOM 2354 C C . VAL B 1 24 ? 2.814 20.531 19.656 1 98.69 24 VAL B C 1
ATOM 2356 O O . VAL B 1 24 ? 3.738 21.281 19.969 1 98.69 24 VAL B O 1
ATOM 2359 N N . VAL B 1 25 ? 2.531 20.156 18.438 1 98.44 25 VAL B N 1
ATOM 2360 C CA . VAL B 1 25 ? 3.344 20.719 17.359 1 98.44 25 VAL B CA 1
ATOM 2361 C C . VAL B 1 25 ? 2.439 21.234 16.234 1 98.44 25 VAL B C 1
ATOM 2363 O O . VAL B 1 25 ? 1.274 20.844 16.141 1 98.44 25 VAL B O 1
ATOM 2366 N N . LEU B 1 26 ? 2.971 22.188 15.508 1 97.75 26 LEU B N 1
ATOM 2367 C CA . LEU B 1 26 ? 2.385 22.641 14.25 1 97.75 26 LEU B CA 1
ATOM 2368 C C . LEU B 1 26 ? 3.059 21.953 13.062 1 97.75 26 LEU B C 1
ATOM 2370 O O . LEU B 1 26 ? 4.285 21.984 12.945 1 97.75 26 LEU B O 1
ATOM 2374 N N . GLY B 1 27 ? 2.287 21.203 12.266 1 95.06 27 GLY B N 1
ATOM 2375 C CA . GLY B 1 27 ? 2.801 20.562 11.062 1 95.06 27 GLY B CA 1
ATOM 2376 C C . GLY B 1 27 ? 2.242 21.156 9.781 1 95.06 27 GLY B C 1
ATOM 2377 O O . GLY B 1 27 ? 1.729 22.281 9.789 1 95.06 27 GLY B O 1
ATOM 2378 N N . GLY B 1 28 ? 2.508 20.484 8.672 1 87.62 28 GLY B N 1
ATOM 2379 C CA . GLY B 1 28 ? 1.924 20.875 7.398 1 87.62 28 GLY B CA 1
ATOM 2380 C C . GLY B 1 28 ? 2.609 22.062 6.758 1 87.62 28 GLY B C 1
ATOM 2381 O O . GLY B 1 28 ? 3.789 22.312 7.012 1 87.62 28 GLY B O 1
ATOM 2382 N N . SER B 1 29 ? 1.839 22.688 5.934 1 82.38 29 SER B N 1
ATOM 2383 C CA . SER B 1 29 ? 2.363 23.781 5.121 1 82.38 29 SER B CA 1
ATOM 2384 C C . SER B 1 29 ? 2.691 25 5.98 1 82.38 29 SER B C 1
ATOM 2386 O O . SER B 1 29 ? 3.629 25.75 5.68 1 82.38 29 SER B O 1
ATOM 2388 N N . ARG B 1 30 ? 2.039 25.125 7.066 1 81.31 30 ARG B N 1
ATOM 2389 C CA . ARG B 1 30 ? 2.25 26.297 7.922 1 81.31 30 ARG B CA 1
ATOM 2390 C C . ARG B 1 30 ? 3.566 26.188 8.688 1 81.31 30 ARG B C 1
ATOM 2392 O O . ARG B 1 30 ? 4.258 27.188 8.883 1 81.31 30 ARG B O 1
ATOM 2399 N N . ALA B 1 31 ? 3.812 25.016 9.031 1 83.06 31 ALA B N 1
ATOM 2400 C CA . ALA B 1 31 ? 5.102 24.812 9.688 1 83.06 31 ALA B CA 1
ATOM 2401 C C . ALA B 1 31 ? 6.258 25.078 8.727 1 83.06 31 ALA B C 1
ATOM 2403 O O . ALA B 1 31 ? 7.293 25.609 9.125 1 83.06 31 ALA B O 1
ATOM 2404 N N . LYS B 1 32 ? 6.035 24.797 7.461 1 80.56 32 LYS B N 1
ATOM 2405 C CA . LYS B 1 32 ? 7.082 24.906 6.445 1 80.56 32 LYS B CA 1
ATOM 2406 C C . LYS B 1 32 ? 7.113 26.297 5.82 1 80.56 32 LYS B C 1
ATOM 2408 O O . LYS B 1 32 ? 8.039 26.625 5.078 1 80.56 32 LYS B O 1
ATOM 2413 N N . GLY B 1 33 ? 6.105 27.016 6.152 1 79.31 33 GLY B N 1
ATOM 2414 C CA . GLY B 1 33 ? 6.043 28.375 5.609 1 79.31 33 GLY B CA 1
ATOM 2415 C C . GLY B 1 33 ? 5.551 28.406 4.176 1 79.31 33 GLY B C 1
ATOM 2416 O O . GLY B 1 33 ? 5.773 29.391 3.467 1 79.31 33 GLY B O 1
ATOM 2417 N N . THR B 1 34 ? 4.93 27.312 3.645 1 76.94 34 THR B N 1
ATOM 2418 C CA . THR B 1 34 ? 4.484 27.234 2.26 1 76.94 34 THR B CA 1
ATOM 2419 C C . THR B 1 34 ? 2.963 27.297 2.176 1 76.94 34 THR B C 1
ATOM 2421 O O . THR B 1 34 ? 2.375 26.953 1.148 1 76.94 34 THR B O 1
ATOM 2424 N N . HIS B 1 35 ? 2.318 27.672 3.27 1 79.19 35 HIS B N 1
ATOM 2425 C CA . HIS B 1 35 ? 0.863 27.641 3.359 1 79.19 35 HIS B CA 1
ATOM 2426 C C . HIS B 1 35 ? 0.234 28.719 2.469 1 79.19 35 HIS B C 1
ATOM 2428 O O . HIS B 1 35 ? 0.851 29.75 2.201 1 79.19 35 HIS B O 1
ATOM 2434 N N . ARG B 1 36 ? -0.915 28.375 1.951 1 77.5 36 ARG B N 1
ATOM 2435 C CA . ARG B 1 36 ? -1.847 29.312 1.341 1 77.5 36 ARG B CA 1
ATOM 2436 C C . ARG B 1 36 ? -2.824 29.875 2.375 1 77.5 36 ARG B C 1
ATOM 2438 O O . ARG B 1 36 ? -2.926 29.344 3.484 1 77.5 36 ARG B O 1
ATOM 2445 N N . PRO B 1 37 ? -3.465 30.812 2.008 1 74.75 37 PRO B N 1
ATOM 2446 C CA . PRO B 1 37 ? -4.406 31.391 2.961 1 74.75 37 PRO B CA 1
ATOM 2447 C C . PRO B 1 37 ? -5.465 30.406 3.439 1 74.75 37 PRO B C 1
ATOM 2449 O O . PRO B 1 37 ? -5.883 30.453 4.598 1 74.75 37 PRO B O 1
ATOM 2452 N N . ASP B 1 38 ? -5.789 29.453 2.645 1 80.44 38 ASP B N 1
ATOM 2453 C CA . ASP B 1 38 ? -6.875 28.531 2.973 1 80.44 38 ASP B CA 1
ATOM 2454 C C . ASP B 1 38 ? -6.328 27.188 3.459 1 80.44 38 ASP B C 1
ATOM 2456 O O . ASP B 1 38 ? -7.086 26.234 3.631 1 80.44 38 ASP B O 1
ATOM 2460 N N . SER B 1 39 ? -5.043 27.234 3.721 1 86.5 39 SER B N 1
ATOM 2461 C CA . SER B 1 39 ? -4.445 26 4.199 1 86.5 39 SER B CA 1
ATOM 2462 C C . SER B 1 39 ? -4.98 25.625 5.574 1 86.5 39 SER B C 1
ATOM 2464 O O . SER B 1 39 ? -5.211 26.484 6.418 1 86.5 39 SER B O 1
ATOM 2466 N N . ASP B 1 40 ? -5.121 24.344 5.707 1 90.81 40 ASP B N 1
ATOM 2467 C CA . ASP B 1 40 ? -5.539 23.844 7.012 1 90.81 40 ASP B CA 1
ATOM 2468 C C . ASP B 1 40 ? -4.426 24 8.039 1 90.81 40 ASP B C 1
ATOM 2470 O O . ASP B 1 40 ? -3.279 24.281 7.688 1 90.81 40 ASP B O 1
ATOM 2474 N N . ILE B 1 41 ? -4.844 24.047 9.32 1 94.38 41 ILE B N 1
ATOM 2475 C CA . ILE B 1 41 ? -3.91 24.047 10.445 1 94.38 41 ILE B CA 1
ATOM 2476 C C . ILE B 1 41 ? -3.73 22.625 10.969 1 94.38 41 ILE B C 1
ATOM 2478 O O . ILE B 1 41 ? -4.672 22.031 11.5 1 94.38 41 ILE B O 1
ATOM 2482 N N . ASP B 1 42 ? -2.557 22.109 10.805 1 96.38 42 ASP B N 1
ATOM 2483 C CA . ASP B 1 42 ? -2.271 20.75 11.25 1 96.38 42 ASP B CA 1
ATOM 2484 C C . ASP B 1 42 ? -1.617 20.75 12.625 1 96.38 42 ASP B C 1
ATOM 2486 O O . ASP B 1 42 ? -0.477 21.188 12.781 1 96.38 42 ASP B O 1
ATOM 2490 N N . ILE B 1 43 ? -2.352 20.219 13.602 1 98.06 43 ILE B N 1
ATOM 2491 C CA . ILE B 1 43 ? -1.848 20.156 14.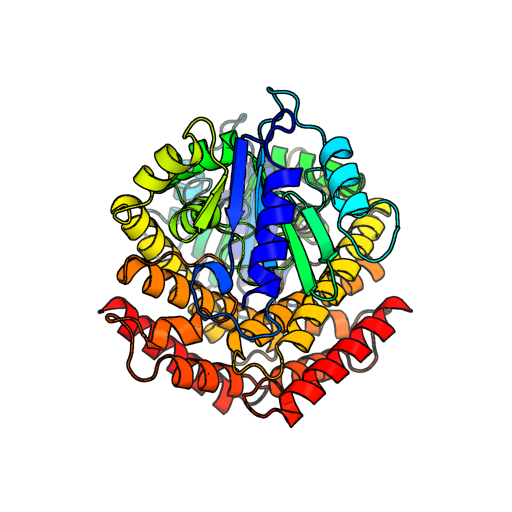969 1 98.06 43 ILE B CA 1
ATOM 2492 C C . ILE B 1 43 ? -1.503 18.719 15.328 1 98.06 43 ILE B C 1
ATOM 2494 O O . ILE B 1 43 ? -2.371 17.844 15.305 1 98.06 43 ILE B O 1
ATOM 2498 N N . GLY B 1 44 ? -0.253 18.469 15.57 1 98.25 44 GLY B N 1
ATOM 2499 C CA . GLY B 1 44 ? 0.156 17.188 16.109 1 98.25 44 GLY B CA 1
ATOM 2500 C C . GLY B 1 44 ? 0.112 17.125 17.625 1 98.25 44 GLY B C 1
ATOM 2501 O O . GLY B 1 44 ? 0.643 18.016 18.297 1 98.25 44 GLY B O 1
ATOM 2502 N N . ILE B 1 45 ? -0.527 16.156 18.156 1 98.69 45 ILE B N 1
ATOM 2503 C CA . ILE B 1 45 ? -0.628 15.945 19.594 1 98.69 45 ILE B CA 1
ATOM 2504 C C . ILE B 1 45 ? 0.136 14.688 19.984 1 98.69 45 ILE B C 1
ATOM 2506 O O . ILE B 1 45 ? -0.312 13.57 19.703 1 98.69 45 ILE B O 1
ATOM 2510 N N . TYR B 1 46 ? 1.264 14.898 20.594 1 98.75 46 TYR B N 1
ATOM 2511 C CA . TYR B 1 46 ? 2.062 13.789 21.094 1 98.75 46 TYR B CA 1
ATOM 2512 C C . TYR B 1 46 ? 1.62 13.391 22.484 1 98.75 46 TYR B C 1
ATOM 2514 O O . TYR B 1 46 ? 1.568 14.227 23.391 1 98.75 46 TYR B O 1
ATOM 2522 N N . TYR B 1 47 ? 1.335 12.109 22.641 1 98.5 47 TYR B N 1
ATOM 2523 C CA . TYR B 1 47 ? 0.691 11.703 23.891 1 98.5 47 TYR B CA 1
ATOM 2524 C C . TYR B 1 47 ? 1.353 10.461 24.453 1 98.5 47 TYR B C 1
ATOM 2526 O O . TYR B 1 47 ? 2.104 9.773 23.766 1 98.5 47 TYR B O 1
ATOM 2534 N N . ASP B 1 48 ? 1.117 10.211 25.734 1 98.38 48 ASP B N 1
ATOM 2535 C CA . ASP B 1 48 ? 1.552 9.047 26.5 1 98.38 48 ASP B CA 1
ATOM 2536 C C . ASP B 1 48 ? 0.405 8.469 27.328 1 98.38 48 ASP B C 1
ATOM 2538 O O . ASP B 1 48 ? 0.018 9.047 28.344 1 98.38 48 ASP B O 1
ATOM 2542 N N . GLU B 1 49 ? -0.048 7.32 26.922 1 96.94 49 GLU B N 1
ATOM 2543 C CA . GLU B 1 49 ? -1.184 6.711 27.609 1 96.94 49 GLU B CA 1
ATOM 2544 C C . GLU B 1 49 ? -0.838 6.375 29.062 1 96.94 49 GLU B C 1
ATOM 2546 O O . GLU B 1 49 ? -1.688 6.484 29.953 1 96.94 49 GLU B O 1
ATOM 2551 N N . SER B 1 50 ? 0.336 5.973 29.312 1 97.69 50 SER B N 1
ATOM 2552 C CA . SER B 1 50 ? 0.764 5.578 30.656 1 97.69 50 SER B CA 1
ATOM 2553 C C . SER B 1 50 ? 0.791 6.773 31.594 1 97.69 50 SER B C 1
ATOM 2555 O O . SER B 1 50 ? 0.869 6.605 32.812 1 97.69 50 SER B O 1
ATOM 2557 N N . LYS B 1 51 ? 0.668 7.973 31.078 1 97.38 51 LYS B N 1
ATOM 2558 C CA . LYS B 1 51 ? 0.696 9.18 31.891 1 97.38 51 LYS B CA 1
ATOM 2559 C C . LYS B 1 51 ? -0.692 9.805 32 1 97.38 51 LYS B C 1
ATOM 2561 O O . LYS B 1 51 ? -0.821 11 32.281 1 97.38 51 LYS B O 1
ATOM 2566 N N . GLY B 1 52 ? -1.69 9.023 31.609 1 97.19 52 GLY B N 1
ATOM 2567 C CA . GLY B 1 52 ? -3.062 9.43 31.875 1 97.19 52 GLY B CA 1
ATOM 2568 C C . GLY B 1 52 ? -3.748 10.031 30.656 1 97.19 52 GLY B C 1
ATOM 2569 O O . GLY B 1 52 ? -4.812 10.648 30.781 1 97.19 52 GLY B O 1
ATOM 2570 N N . PHE B 1 53 ? -3.152 9.922 29.516 1 98 53 PHE B N 1
ATOM 2571 C CA . PHE B 1 53 ? -3.803 10.438 28.312 1 98 53 PHE B CA 1
ATOM 2572 C C . PHE B 1 53 ? -5.188 9.82 28.141 1 98 53 PHE B C 1
ATOM 2574 O O . PHE B 1 53 ? -5.352 8.609 28.266 1 98 53 PHE B O 1
ATOM 2581 N N . ASN B 1 54 ? -6.098 10.656 27.844 1 95.81 54 ASN B N 1
ATOM 2582 C CA . ASN B 1 54 ? -7.488 10.258 27.641 1 95.81 54 ASN B CA 1
ATOM 2583 C C . ASN B 1 54 ? -8.133 11.039 26.5 1 95.81 54 ASN B C 1
ATOM 2585 O O . ASN B 1 54 ? -8.117 12.273 26.5 1 95.81 54 ASN B O 1
ATOM 2589 N N . ILE B 1 55 ? -8.734 10.375 25.609 1 96.62 55 ILE B N 1
ATOM 2590 C CA . ILE B 1 55 ? -9.336 10.969 24.422 1 96.62 55 ILE B CA 1
ATOM 2591 C C . ILE B 1 55 ? -10.445 11.938 24.844 1 96.62 55 ILE B C 1
ATOM 2593 O O . ILE B 1 55 ? -10.672 12.953 24.188 1 96.62 55 ILE B O 1
ATOM 2597 N N . ASN B 1 56 ? -11.109 11.625 25.938 1 96.31 56 ASN B N 1
ATOM 2598 C CA . ASN B 1 56 ? -12.211 12.461 26.391 1 96.31 56 ASN B CA 1
ATOM 2599 C C . ASN B 1 56 ? -11.734 13.883 26.703 1 96.31 56 ASN B C 1
ATOM 2601 O O . ASN B 1 56 ? -12.484 14.844 26.516 1 96.31 56 ASN B O 1
ATOM 2605 N N . ASP B 1 57 ? -10.562 13.977 27.25 1 97.75 57 ASP B N 1
ATOM 2606 C CA . ASP B 1 57 ? -10 15.305 27.5 1 97.75 57 ASP B CA 1
ATOM 2607 C C . ASP B 1 57 ? -9.844 16.094 26.203 1 97.75 57 ASP B C 1
ATOM 2609 O O . ASP B 1 57 ? -10.148 17.281 26.141 1 97.75 57 ASP B O 1
ATOM 2613 N N . ILE B 1 58 ? -9.367 15.445 25.141 1 98.19 58 ILE B N 1
ATOM 2614 C CA . ILE B 1 58 ? -9.188 16.078 23.828 1 98.19 58 ILE B CA 1
ATOM 2615 C C . ILE B 1 58 ? -10.555 16.406 23.234 1 98.19 58 ILE B C 1
ATOM 2617 O O . ILE B 1 58 ? -10.727 17.438 22.578 1 98.19 58 ILE B O 1
ATOM 2621 N N . GLU B 1 59 ? -11.5 15.477 23.422 1 97.81 59 GLU B N 1
ATOM 2622 C CA . GLU B 1 59 ? -12.859 15.719 22.969 1 97.81 59 GLU B CA 1
ATOM 2623 C C . GLU B 1 59 ? -13.43 17 23.562 1 97.81 59 GLU B C 1
ATOM 2625 O O . GLU B 1 59 ? -14.086 17.781 22.875 1 97.81 59 GLU B O 1
ATOM 2630 N N . ASN B 1 60 ? -13.203 17.156 24.812 1 96.81 60 ASN B N 1
ATOM 2631 C CA . ASN B 1 60 ? -13.672 18.359 25.484 1 96.81 60 ASN B CA 1
ATOM 2632 C C . ASN B 1 60 ? -13.031 19.625 24.906 1 96.81 60 ASN B C 1
ATOM 2634 O O . ASN B 1 60 ? -13.695 20.641 24.703 1 96.81 60 ASN B O 1
ATOM 2638 N N . VAL B 1 61 ? -11.758 19.562 24.672 1 97.5 61 VAL B N 1
ATOM 2639 C CA . VAL B 1 61 ? -11.039 20.672 24.047 1 97.5 61 VAL B CA 1
ATOM 2640 C C . VAL B 1 61 ? -11.641 20.969 22.672 1 97.5 61 VAL B C 1
ATOM 2642 O O . VAL B 1 61 ? -11.906 22.141 22.359 1 97.5 61 VAL B O 1
ATOM 2645 N N . ALA B 1 62 ? -11.82 19.922 21.828 1 97.75 62 ALA B N 1
ATOM 2646 C CA . ALA B 1 62 ? -12.383 20.078 20.5 1 97.75 62 ALA B CA 1
ATOM 2647 C C . ALA B 1 62 ? -13.773 20.688 20.547 1 97.75 62 ALA B C 1
ATOM 2649 O O . ALA B 1 62 ? -14.109 21.547 19.719 1 97.75 62 ALA B O 1
ATOM 2650 N N . LEU B 1 63 ? -14.547 20.25 21.531 1 96.25 63 LEU B N 1
ATOM 2651 C CA . LEU B 1 63 ? -15.891 20.781 21.703 1 96.25 63 LEU 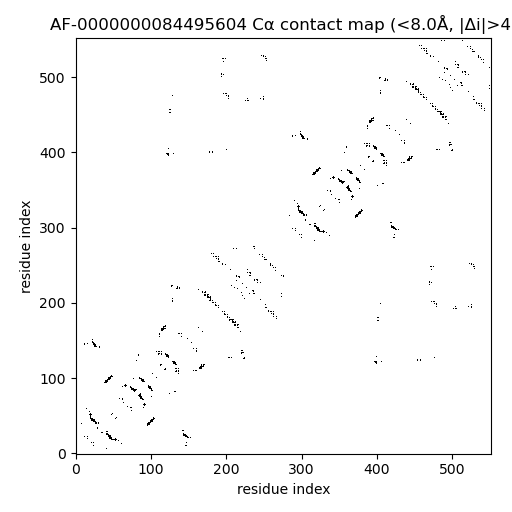B CA 1
ATOM 2652 C C . LEU B 1 63 ? -15.852 22.281 21.984 1 96.25 63 LEU B C 1
ATOM 2654 O O . LEU B 1 63 ? -16.688 23.031 21.484 1 96.25 63 LEU B O 1
ATOM 2658 N N . ASN B 1 64 ? -14.945 22.688 22.766 1 95.88 64 ASN B N 1
ATOM 2659 C CA . ASN B 1 64 ? -14.797 24.094 23.125 1 95.88 64 ASN B CA 1
ATOM 2660 C C . ASN B 1 64 ? -14.328 24.922 21.938 1 95.88 64 ASN B C 1
ATOM 2662 O O . ASN B 1 64 ? -14.766 26.062 21.781 1 95.88 64 ASN B O 1
ATOM 2666 N N . LEU B 1 65 ? -13.445 24.422 21.125 1 96.81 65 LEU B N 1
ATOM 2667 C CA . LEU B 1 65 ? -12.766 25.188 20.094 1 96.81 65 LEU B CA 1
ATOM 2668 C C . LEU B 1 65 ? -13.586 25.203 18.797 1 96.81 65 LEU B C 1
ATOM 2670 O O . LEU B 1 65 ? -13.57 26.188 18.062 1 96.81 65 LEU B O 1
ATOM 2674 N N . ASN B 1 66 ? -14.234 24.047 18.531 1 97.81 66 ASN B N 1
ATOM 2675 C CA . ASN B 1 66 ? -14.906 23.875 17.25 1 97.81 66 ASN B CA 1
ATOM 2676 C C . ASN B 1 66 ? -16.094 24.828 17.094 1 97.81 66 ASN B C 1
ATOM 2678 O O . ASN B 1 66 ? -16.844 25.031 18.047 1 97.81 66 ASN B O 1
ATOM 2682 N N . ASP B 1 67 ? -16.281 25.344 15.969 1 97 67 ASP B N 1
ATOM 2683 C CA . ASP B 1 67 ? -17.344 26.312 15.727 1 97 67 ASP B CA 1
ATOM 2684 C C . ASP B 1 67 ? -18.719 25.703 16 1 97 67 ASP B C 1
ATOM 2686 O O . ASP B 1 67 ? -19.547 26.312 16.688 1 97 67 ASP B O 1
ATOM 2690 N N . GLU B 1 68 ? -18.906 24.547 15.43 1 94.31 68 GLU B N 1
ATOM 2691 C CA . GLU B 1 68 ? -20.156 23.844 15.672 1 94.31 68 GLU B CA 1
ATOM 2692 C C . GLU B 1 68 ? -20.047 22.938 16.891 1 94.31 68 GLU B C 1
ATOM 2694 O O . GLU B 1 68 ? -19.109 22.156 17.016 1 94.31 68 GLU B O 1
ATOM 2699 N N . LYS B 1 69 ? -21.016 23.141 17.734 1 90.75 69 LYS B N 1
ATOM 2700 C CA . LYS B 1 69 ? -21 22.281 18.906 1 90.75 69 LYS B CA 1
ATOM 2701 C C . LYS B 1 69 ? -21.625 20.922 18.578 1 90.75 69 LYS B C 1
ATOM 2703 O O . LYS B 1 69 ? -22.844 20.812 18.406 1 90.75 69 LYS B O 1
ATOM 2708 N N . LYS B 1 70 ? -20.766 19.953 18.359 1 89.88 70 LYS B N 1
ATOM 2709 C CA . LYS B 1 70 ? -21.203 18.594 18.094 1 89.88 70 LYS B CA 1
ATOM 2710 C C . LYS B 1 70 ? -20.328 17.578 18.844 1 89.88 70 LYS B C 1
ATOM 2712 O O . LYS B 1 70 ? -19.203 17.891 19.234 1 89.88 70 LYS B O 1
ATOM 2717 N N . ASP B 1 71 ? -20.906 16.406 19.047 1 88.25 71 ASP B N 1
ATOM 2718 C CA . ASP B 1 71 ? -20.188 15.344 19.734 1 88.25 71 ASP B CA 1
ATOM 2719 C C . ASP B 1 71 ? -19.359 14.516 18.75 1 88.25 71 ASP B C 1
ATOM 2721 O O . ASP B 1 71 ? -19.516 14.648 17.547 1 88.25 71 ASP B O 1
ATOM 2725 N N . GLN B 1 72 ? -18.375 13.773 19.312 1 92.31 72 GLN B N 1
ATOM 2726 C CA . GLN B 1 72 ? -17.578 12.789 18.594 1 92.31 72 GLN B CA 1
ATOM 2727 C C . GLN B 1 72 ? -16.734 13.453 17.5 1 92.31 72 GLN B C 1
ATOM 2729 O O . GLN B 1 72 ? -16.766 13.023 16.344 1 92.31 72 GLN B O 1
ATOM 2734 N N . LEU B 1 73 ? -16.094 14.562 17.859 1 96.25 73 LEU B N 1
ATOM 2735 C CA . LEU B 1 73 ? -15.18 15.266 16.953 1 96.25 73 LEU B CA 1
ATOM 2736 C C . LEU B 1 73 ? -13.844 14.547 16.859 1 96.25 73 LEU B C 1
ATOM 2738 O O . LEU B 1 73 ? -13.086 14.766 15.906 1 96.25 73 LEU B O 1
ATOM 2742 N N . ILE B 1 74 ? -13.625 13.742 17.891 1 97.44 74 ILE B N 1
ATOM 2743 C CA . ILE B 1 74 ? -12.32 13.102 18.016 1 97.44 74 ILE B CA 1
ATOM 2744 C C . ILE B 1 74 ? -12.477 11.586 17.922 1 97.44 74 ILE B C 1
ATOM 2746 O O . ILE B 1 74 ? -13.359 11.008 18.562 1 97.44 74 ILE B O 1
ATOM 2750 N N . THR B 1 75 ? -11.648 10.977 17.125 1 97.12 75 THR B N 1
ATOM 2751 C CA . THR B 1 75 ? -11.703 9.523 16.953 1 97.12 75 THR B CA 1
ATOM 2752 C C . THR B 1 75 ? -10.953 8.828 18.094 1 97.12 75 THR B C 1
ATOM 2754 O O . THR B 1 75 ? -10.094 9.43 18.734 1 97.12 75 THR B O 1
ATOM 2757 N N . SER B 1 76 ? -11.336 7.543 18.281 1 95.5 76 SER B N 1
ATOM 2758 C CA . SER B 1 76 ? -10.586 6.715 19.219 1 95.5 76 SER B CA 1
ATOM 2759 C C . SER B 1 76 ? -9.195 6.391 18.688 1 95.5 76 SER B C 1
ATOM 2761 O O . SER B 1 76 ? -8.953 6.484 17.484 1 95.5 76 SER B O 1
ATOM 2763 N N . LEU B 1 77 ? -8.305 6.078 19.594 1 95.44 77 LEU B N 1
ATOM 2764 C CA . LEU B 1 77 ? -6.969 5.668 19.172 1 95.44 77 LEU B CA 1
ATOM 2765 C C . LEU B 1 77 ? -7.031 4.426 18.281 1 95.44 77 LEU B C 1
ATOM 2767 O O . LEU B 1 77 ? -7.754 3.477 18.594 1 95.44 77 LEU B O 1
ATOM 2771 N N . GLY B 1 78 ? -6.312 4.527 17.125 1 94.38 78 GLY B N 1
ATOM 2772 C CA . GLY B 1 78 ? -6.266 3.404 16.203 1 94.38 78 GLY B CA 1
ATOM 2773 C C . GLY B 1 78 ? -7.348 3.461 15.141 1 94.38 78 GLY B C 1
ATOM 2774 O O . GLY B 1 78 ? -7.281 2.746 14.141 1 94.38 78 GLY B O 1
ATOM 2775 N N . GLU B 1 79 ? -8.297 4.273 15.25 1 94.12 79 GLU B N 1
ATOM 2776 C CA . GLU B 1 79 ? -9.461 4.285 14.375 1 94.12 79 GLU B CA 1
ATOM 2777 C C . GLU B 1 79 ? -9.078 4.711 12.961 1 94.12 79 GLU B C 1
ATOM 2779 O O . GLU B 1 79 ? -9.742 4.332 11.992 1 94.12 79 GLU B O 1
ATOM 2784 N N . TRP B 1 80 ? -8.062 5.535 12.82 1 94.62 80 TRP B N 1
ATOM 2785 C CA . TRP B 1 80 ? -7.621 5.973 11.5 1 94.62 80 TRP B CA 1
ATOM 2786 C C . TRP B 1 80 ? -6.559 5.031 10.938 1 94.62 80 TRP B C 1
ATOM 2788 O O . TRP B 1 80 ? -5.84 5.383 10 1 94.62 80 TRP B O 1
ATOM 2798 N N . GLY B 1 81 ? -6.422 3.83 11.555 1 93.25 81 GLY B N 1
ATOM 2799 C CA . GLY B 1 81 ? -5.434 2.85 11.141 1 93.25 81 GLY B CA 1
ATOM 2800 C C . GLY B 1 81 ? -4.219 2.807 12.047 1 93.25 81 GLY B C 1
ATOM 2801 O O . GLY B 1 81 ? -4.062 3.658 12.922 1 93.25 81 GLY B O 1
ATOM 2802 N N . GLU B 1 82 ? -3.42 1.904 11.75 1 92.06 82 GLU B N 1
ATOM 2803 C CA . GLU B 1 82 ? -2.299 1.587 12.625 1 92.06 82 GLU B CA 1
ATOM 2804 C C . GLU B 1 82 ? -1.283 2.727 12.656 1 92.06 82 GLU B C 1
ATOM 2806 O O . GLU B 1 82 ? -0.665 2.984 13.695 1 92.06 82 GLU B O 1
ATOM 2811 N N . TRP B 1 83 ? -1.207 3.512 11.602 1 94.88 83 TRP B N 1
ATOM 2812 C CA . TRP B 1 83 ? -0.052 4.398 11.516 1 94.88 83 TRP B CA 1
ATOM 2813 C C . TRP B 1 83 ? -0.476 5.859 11.625 1 94.88 83 TRP B C 1
ATOM 2815 O O . TRP B 1 83 ? 0.236 6.676 12.211 1 94.88 83 TRP B O 1
ATOM 2825 N N . VAL B 1 84 ? -1.629 6.195 11.133 1 94.25 84 VAL B N 1
ATOM 2826 C CA . VAL B 1 84 ? -2.131 7.551 11.344 1 94.25 84 VAL B CA 1
ATOM 2827 C C . VAL B 1 84 ? -2.771 7.66 12.727 1 94.25 84 VAL B C 1
ATOM 2829 O O . VAL B 1 84 ? -2.869 8.75 13.281 1 94.25 84 VAL B O 1
ATOM 2832 N N . ASN B 1 85 ? -3.186 6.492 13.375 1 93.25 85 ASN B N 1
ATOM 2833 C CA . ASN B 1 85 ? -3.645 6.305 14.75 1 93.25 85 ASN B CA 1
ATOM 2834 C C . ASN B 1 85 ? -5.016 6.934 14.969 1 93.25 85 ASN B C 1
ATOM 2836 O O . ASN B 1 85 ? -6.012 6.223 15.117 1 93.25 85 ASN B O 1
ATOM 2840 N N . GLY B 1 86 ? -5.16 8.289 14.906 1 96.19 86 GLY B N 1
ATOM 2841 C CA . GLY B 1 86 ? -6.418 8.984 15.133 1 96.19 86 GLY B CA 1
ATOM 2842 C C . GLY B 1 86 ? -6.262 10.492 15.227 1 96.19 86 GLY B C 1
ATOM 2843 O O . GLY B 1 86 ? -5.18 11.023 14.977 1 96.19 86 GLY B O 1
ATOM 2844 N N . GLY B 1 87 ? -7.387 11.148 15.484 1 97.25 87 GLY B N 1
ATOM 2845 C CA . GLY B 1 87 ? -7.422 12.594 15.555 1 97.25 87 GLY B CA 1
ATOM 2846 C C . GLY B 1 87 ? -8.812 13.172 15.336 1 97.25 87 GLY B C 1
ATOM 2847 O O . GLY B 1 87 ? -9.805 12.586 15.766 1 97.25 87 GLY B O 1
ATOM 2848 N N . GLY B 1 88 ? -8.805 14.391 14.812 1 96.75 88 GLY B N 1
ATOM 2849 C CA . GLY B 1 88 ? -10.062 15.07 14.555 1 96.75 88 GLY B CA 1
ATOM 2850 C C . GLY B 1 88 ? -9.953 16.172 13.508 1 96.75 88 GLY B C 1
ATOM 2851 O O . GLY B 1 88 ? -8.875 16.734 13.312 1 96.75 88 GLY B O 1
ATOM 2852 N N . TRP B 1 89 ? -11.047 16.359 12.828 1 95.25 89 TRP B N 1
ATOM 2853 C CA . TRP B 1 89 ? -11.195 17.453 11.891 1 95.25 89 TRP B CA 1
ATOM 2854 C C . TRP B 1 89 ? -12.109 18.547 12.453 1 95.25 89 TRP B C 1
ATOM 2856 O O . TRP B 1 89 ? -13.312 18.344 12.578 1 95.25 89 TRP B O 1
ATOM 2866 N N . LEU B 1 90 ? -11.562 19.672 12.719 1 96.94 90 LEU B N 1
ATOM 2867 C CA . LEU B 1 90 ? -12.297 20.75 13.352 1 96.94 90 LEU B CA 1
ATOM 2868 C C . LEU B 1 90 ? -12.375 21.969 12.43 1 96.94 90 LEU B C 1
ATOM 2870 O O . LEU B 1 90 ? -11.664 22.031 11.43 1 96.94 90 LEU B O 1
ATOM 2874 N N . VAL B 1 91 ? -13.281 22.797 12.727 1 96.75 91 VAL B N 1
ATOM 2875 C CA . VAL B 1 91 ? -13.352 24.156 12.195 1 96.75 91 VAL B CA 1
ATOM 2876 C C . VAL B 1 91 ? -13.328 25.156 13.344 1 96.75 91 VAL B C 1
ATOM 2878 O O . VAL B 1 91 ? -14.234 25.188 14.18 1 96.75 91 VAL B O 1
ATOM 2881 N N . VAL B 1 92 ? -12.32 25.938 13.422 1 96.38 92 VAL B N 1
ATOM 2882 C CA . VAL B 1 92 ? -12.148 26.906 14.484 1 96.38 92 VAL B CA 1
ATOM 2883 C C . VAL B 1 92 ? -12.125 28.328 13.898 1 96.38 92 VAL B C 1
ATOM 2885 O O . VAL B 1 92 ? -11.172 28.703 13.211 1 96.38 92 VAL B O 1
ATOM 2888 N N . ARG B 1 93 ? -13.195 29.109 14.242 1 95.38 93 ARG B N 1
ATOM 2889 C CA . ARG B 1 93 ? -13.344 30.469 13.734 1 95.38 93 ARG B CA 1
ATOM 2890 C C . ARG B 1 93 ? -13.219 30.5 12.211 1 95.38 93 ARG B C 1
ATOM 2892 O O . ARG B 1 93 ? -12.453 31.297 11.664 1 95.38 93 ARG B O 1
ATOM 2899 N N . GLY B 1 94 ? -13.805 29.453 11.617 1 94.56 94 GLY B N 1
ATOM 2900 C CA . GLY B 1 94 ? -13.914 29.406 10.164 1 94.56 94 GLY B CA 1
ATOM 2901 C C . GLY B 1 94 ? -12.727 28.734 9.5 1 94.56 94 GLY B C 1
ATOM 2902 O O . GLY B 1 94 ? -12.703 28.562 8.281 1 94.56 94 GLY B O 1
ATOM 2903 N N . HIS B 1 95 ? -11.734 28.328 10.289 1 94.69 95 HIS B N 1
ATOM 2904 C CA . HIS B 1 95 ? -10.539 27.703 9.719 1 94.69 95 HIS B CA 1
ATOM 2905 C C . HIS B 1 95 ? -10.516 26.219 10.008 1 94.69 95 HIS B C 1
ATOM 2907 O O . HIS B 1 95 ? -10.859 25.781 11.109 1 94.69 95 HIS B O 1
ATOM 2913 N N . GLN B 1 96 ? -10.117 25.453 8.984 1 94.88 96 GLN B N 1
ATOM 2914 C CA . GLN B 1 96 ? -9.977 24.016 9.164 1 94.88 96 GLN B CA 1
ATOM 2915 C C . GLN B 1 96 ? -8.766 23.688 10.039 1 94.88 96 GLN B C 1
ATOM 2917 O O . GLN B 1 96 ? -7.664 24.188 9.797 1 94.88 96 GLN B O 1
ATOM 2922 N N . VAL B 1 97 ? -9.008 22.875 11.07 1 96.31 97 VAL B N 1
ATOM 2923 C CA . VAL B 1 97 ? -7.957 22.453 11.992 1 96.31 97 VAL B CA 1
ATOM 2924 C C . VAL B 1 97 ? -7.965 20.938 12.125 1 96.31 97 VAL B C 1
ATOM 2926 O O . VAL B 1 97 ? -8.984 20.344 12.492 1 96.31 97 VAL B O 1
ATOM 2929 N N . ASP B 1 98 ? -6.809 20.328 11.867 1 96.88 98 ASP B N 1
ATOM 2930 C CA . ASP B 1 98 ? -6.676 18.891 11.992 1 96.88 98 ASP B CA 1
ATOM 2931 C C . ASP B 1 98 ? -5.836 18.516 13.211 1 96.88 98 ASP B C 1
ATOM 2933 O O . ASP B 1 98 ? -4.715 19 13.367 1 96.88 98 ASP B O 1
ATOM 2937 N N . PHE B 1 99 ? -6.41 17.719 14.062 1 97.88 99 PHE B N 1
ATOM 2938 C CA . PHE B 1 99 ? -5.66 17.094 15.141 1 97.88 99 PHE B CA 1
ATOM 2939 C C . PHE B 1 99 ? -5.121 15.734 14.711 1 97.88 99 PHE B C 1
ATOM 2941 O O . PHE B 1 99 ? -5.852 14.922 14.133 1 97.88 99 PHE B O 1
ATOM 2948 N N . LEU B 1 100 ? -3.889 15.5 14.969 1 97.81 100 LEU B N 1
ATOM 2949 C CA . LEU B 1 100 ? -3.266 14.211 14.688 1 97.81 100 LEU B CA 1
ATOM 2950 C C . LEU B 1 100 ? -2.578 13.656 15.93 1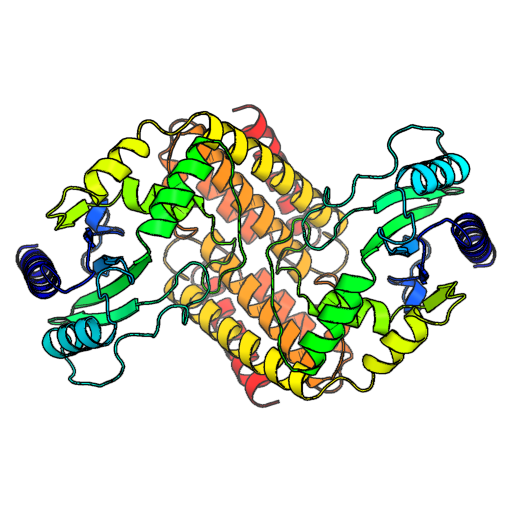 97.81 100 LEU B C 1
ATOM 2952 O O . LEU B 1 100 ? -1.785 14.352 16.562 1 97.81 100 LEU B O 1
ATOM 2956 N N . PHE B 1 101 ? -2.857 12.438 16.266 1 98.25 101 PHE B N 1
ATOM 2957 C CA . PHE B 1 101 ? -2.275 11.805 17.438 1 98.25 101 PHE B CA 1
ATOM 2958 C C . PHE B 1 101 ? -0.983 11.078 17.094 1 98.25 101 PHE B C 1
ATOM 2960 O O . PHE B 1 101 ? -0.915 10.383 16.078 1 98.25 101 PHE B O 1
ATOM 2967 N N . ARG B 1 102 ? -0.015 11.273 17.938 1 98.56 102 ARG B N 1
ATOM 2968 C CA . ARG B 1 102 ? 1.231 10.523 17.875 1 98.56 102 ARG B CA 1
ATOM 2969 C C . ARG B 1 102 ? 1.591 9.938 19.234 1 98.56 102 ARG B C 1
ATOM 2971 O O . ARG B 1 102 ? 1.729 10.672 20.219 1 98.56 102 ARG B O 1
ATOM 2978 N N . ASP B 1 103 ? 1.716 8.664 19.312 1 98.31 103 ASP B N 1
ATOM 2979 C CA . ASP B 1 103 ? 2.205 8.008 20.516 1 98.31 103 ASP B CA 1
ATOM 2980 C C . ASP B 1 103 ? 3.697 8.266 20.719 1 98.31 103 ASP B C 1
ATOM 2982 O O . ASP B 1 103 ? 4.523 7.793 19.938 1 98.31 103 ASP B O 1
ATOM 2986 N N . ILE B 1 104 ? 4.031 8.898 21.812 1 98.5 104 ILE B N 1
ATOM 2987 C CA . ILE B 1 104 ? 5.395 9.383 22 1 98.5 104 ILE B CA 1
ATOM 2988 C C . ILE B 1 104 ? 6.352 8.203 22.125 1 98.5 104 ILE B C 1
ATOM 2990 O O . ILE B 1 104 ? 7.5 8.281 21.672 1 98.5 104 ILE B O 1
ATOM 2994 N N . LYS B 1 105 ? 5.914 7.125 22.703 1 98.12 105 LYS B N 1
ATOM 2995 C CA . LYS B 1 105 ? 6.766 5.949 22.844 1 98.12 105 LYS B CA 1
ATOM 2996 C C . LYS B 1 105 ? 7.047 5.301 21.5 1 98.12 105 LYS B C 1
ATOM 2998 O O . LYS B 1 105 ? 8.172 4.891 21.219 1 98.12 105 LYS B O 1
ATOM 3003 N N . ARG B 1 106 ? 6.051 5.207 20.703 1 98 106 ARG B N 1
ATOM 3004 C CA . ARG B 1 106 ? 6.215 4.672 19.344 1 98 106 ARG B CA 1
ATOM 3005 C C . ARG B 1 106 ? 7.133 5.559 18.516 1 98 106 ARG B C 1
ATOM 3007 O O . ARG B 1 106 ? 8 5.059 17.797 1 98 106 ARG B O 1
ATOM 3014 N N . VAL B 1 107 ? 6.906 6.879 18.578 1 98.62 107 VAL B N 1
ATOM 3015 C CA . VAL B 1 107 ? 7.723 7.824 17.828 1 98.62 107 VAL B CA 1
ATOM 3016 C C . VAL B 1 107 ? 9.188 7.676 18.234 1 98.62 107 VAL B C 1
ATOM 3018 O O . VAL B 1 107 ? 10.07 7.613 17.375 1 98.62 107 VAL B O 1
ATOM 3021 N N . SER B 1 108 ? 9.422 7.594 19.531 1 98.69 108 SER B N 1
ATOM 3022 C CA . SER B 1 108 ? 10.781 7.438 20.031 1 98.69 108 SER B CA 1
ATOM 3023 C C . SER B 1 108 ? 11.43 6.164 19.5 1 98.69 108 SER B C 1
ATOM 3025 O O . SER B 1 108 ? 12.562 6.191 19.016 1 98.69 108 SER B O 1
ATOM 3027 N N . LYS B 1 109 ? 10.742 5.082 19.594 1 98.62 109 LYS B N 1
ATOM 3028 C CA . LYS B 1 109 ? 11.25 3.801 19.109 1 98.62 109 LYS B CA 1
ATOM 3029 C C . LYS B 1 109 ? 11.547 3.863 17.609 1 98.62 109 LYS B C 1
ATOM 3031 O O . LYS B 1 109 ? 12.578 3.359 17.156 1 98.62 109 LYS B O 1
ATOM 3036 N N . ILE B 1 110 ? 10.688 4.418 16.859 1 98.44 110 ILE B N 1
ATOM 3037 C CA . ILE B 1 110 ? 10.812 4.488 15.406 1 98.44 110 ILE B CA 1
ATOM 3038 C C . ILE B 1 110 ? 12.023 5.336 15.031 1 98.44 110 ILE B C 1
ATOM 3040 O O . ILE B 1 110 ? 12.727 5.031 14.07 1 98.44 110 ILE B O 1
ATOM 3044 N N . ILE B 1 111 ? 12.188 6.449 15.734 1 98.69 111 ILE B N 1
ATOM 3045 C CA . ILE B 1 111 ? 13.359 7.281 15.477 1 98.69 111 ILE B CA 1
ATOM 3046 C C . ILE B 1 111 ? 14.625 6.449 15.656 1 98.69 111 ILE B C 1
ATOM 3048 O O . ILE B 1 111 ? 15.523 6.48 14.805 1 98.69 111 ILE B O 1
ATOM 3052 N N . ASP B 1 112 ? 14.688 5.641 16.688 1 98.69 112 ASP B N 1
ATOM 3053 C CA . ASP B 1 112 ? 15.844 4.773 16.922 1 98.69 112 ASP B CA 1
ATOM 3054 C C . ASP B 1 112 ? 15.969 3.736 15.805 1 98.69 112 ASP B C 1
ATOM 3056 O O . ASP B 1 112 ? 17.078 3.463 15.328 1 98.69 112 ASP B O 1
ATOM 3060 N N . ASP B 1 113 ? 14.875 3.137 15.461 1 98.62 113 ASP B N 1
ATOM 3061 C CA . ASP B 1 113 ? 14.867 2.164 14.367 1 98.62 113 ASP B CA 1
ATOM 3062 C C . ASP B 1 113 ? 15.406 2.781 13.078 1 98.62 113 ASP B C 1
ATOM 3064 O O . ASP B 1 113 ? 16.281 2.207 12.422 1 98.62 113 ASP B O 1
ATOM 3068 N N . CYS B 1 114 ? 14.867 3.934 12.719 1 98.44 114 CYS B N 1
ATOM 3069 C CA . CYS B 1 114 ? 15.25 4.59 11.477 1 98.44 114 CYS B CA 1
ATOM 3070 C C . CYS B 1 114 ? 16.719 4.988 11.5 1 98.44 114 CYS B C 1
ATOM 3072 O O . CYS B 1 114 ? 17.422 4.859 10.492 1 98.44 114 CYS B O 1
ATOM 3074 N N . ARG B 1 115 ? 17.203 5.461 12.633 1 98.5 115 ARG B N 1
ATOM 3075 C CA . ARG B 1 115 ? 18.609 5.828 12.766 1 98.5 115 ARG B CA 1
ATOM 3076 C C . ARG B 1 115 ? 19.516 4.621 12.547 1 98.5 115 ARG B C 1
ATOM 3078 O O . ARG B 1 115 ? 20.656 4.762 12.102 1 98.5 115 ARG B O 1
ATOM 3085 N N . SER B 1 116 ? 18.953 3.463 12.852 1 98.38 116 SER B N 1
ATOM 3086 C CA . SER B 1 116 ? 19.719 2.229 12.695 1 98.38 116 SER B CA 1
ATOM 3087 C C . SER B 1 116 ? 19.5 1.609 11.32 1 98.38 116 SER B C 1
ATOM 3089 O O . SER B 1 116 ? 19.953 0.495 11.047 1 98.38 116 SER B O 1
ATOM 3091 N N . GLY B 1 117 ? 18.672 2.236 10.484 1 98.31 117 GLY B N 1
ATOM 3092 C CA . GLY B 1 117 ? 18.469 1.792 9.117 1 98.31 117 GLY B CA 1
ATOM 3093 C C . GLY B 1 117 ? 17.312 0.825 8.969 1 98.31 117 GLY B C 1
ATOM 3094 O O . GLY B 1 117 ? 17.156 0.189 7.926 1 98.31 117 GLY B O 1
ATOM 3095 N N . ASN B 1 118 ? 16.562 0.679 10.062 1 98.25 118 ASN B N 1
ATOM 3096 C CA . ASN B 1 118 ? 15.391 -0.178 10 1 98.25 118 ASN B CA 1
ATOM 3097 C C . ASN B 1 118 ? 14.164 0.588 9.508 1 98.25 118 ASN B C 1
ATOM 3099 O O . ASN B 1 118 ? 13.383 1.104 10.312 1 98.25 118 ASN B O 1
ATOM 3103 N N . VAL B 1 119 ? 13.922 0.542 8.234 1 97.56 119 VAL B N 1
ATOM 3104 C CA . VAL B 1 119 ? 12.82 1.248 7.594 1 97.56 119 VAL B CA 1
ATOM 3105 C C . VAL B 1 119 ? 11.742 0.25 7.176 1 97.56 119 VAL B C 1
ATOM 3107 O O . VAL B 1 119 ? 12.055 -0.862 6.742 1 97.56 119 VAL B O 1
ATOM 3110 N N . SER B 1 120 ? 10.531 0.625 7.352 1 97.25 120 SER B N 1
ATOM 3111 C CA . SER B 1 120 ? 9.406 -0.2 6.926 1 97.25 120 SER B CA 1
ATOM 3112 C C . SER B 1 120 ? 8.312 0.646 6.277 1 97.25 120 SER B C 1
ATOM 3114 O O . SER B 1 120 ? 8.172 1.83 6.59 1 97.25 120 SER B O 1
ATOM 3116 N N . ILE B 1 121 ? 7.629 0.108 5.379 1 98 121 ILE B N 1
ATOM 3117 C CA . ILE B 1 121 ? 6.504 0.755 4.715 1 98 121 ILE B CA 1
ATOM 3118 C C . ILE B 1 121 ? 5.25 -0.103 4.867 1 98 121 ILE B C 1
ATOM 3120 O O . ILE B 1 121 ? 5.324 -1.334 4.844 1 98 121 ILE B O 1
ATOM 3124 N N . HIS B 1 122 ? 4.102 0.592 5 1 97.94 122 HIS B N 1
ATOM 3125 C CA . HIS B 1 122 ? 2.863 -0.081 5.383 1 97.94 122 HIS B CA 1
ATOM 3126 C C . HIS B 1 122 ? 1.679 0.448 4.578 1 97.94 122 HIS B C 1
ATOM 3128 O O . HIS B 1 122 ? 1.647 1.625 4.211 1 97.94 122 HIS B O 1
ATOM 3134 N N . TYR B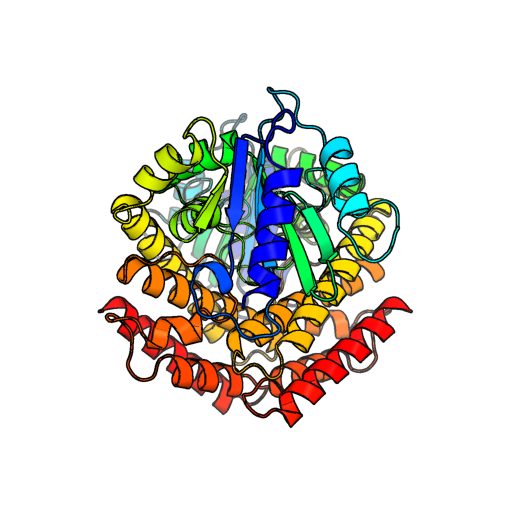 1 123 ? 0.731 -0.453 4.293 1 97.94 123 TYR B N 1
ATOM 3135 C CA . TYR B 1 123 ? -0.538 -0.031 3.713 1 97.94 123 TYR B CA 1
ATOM 3136 C C . TYR B 1 123 ? -1.302 0.878 4.668 1 97.94 123 TYR B C 1
ATOM 3138 O O . TYR B 1 123 ? -1.417 0.58 5.859 1 97.94 123 TYR B O 1
ATOM 3146 N N . GLN B 1 124 ? -1.778 1.997 4.203 1 97.5 124 GLN B N 1
ATOM 3147 C CA . GLN B 1 124 ? -2.523 2.955 5.012 1 97.5 124 GLN B CA 1
ATOM 3148 C C . GLN B 1 124 ? -3.52 3.736 4.16 1 97.5 124 GLN B C 1
ATOM 3150 O O . GLN B 1 124 ? -3.135 4.398 3.195 1 97.5 124 GLN B O 1
ATOM 3155 N N . THR B 1 125 ? -4.824 3.633 4.535 1 96.56 125 THR B N 1
ATOM 3156 C CA . THR B 1 125 ? -5.859 4.422 3.879 1 96.56 125 THR B CA 1
ATOM 3157 C C . THR B 1 125 ? -5.473 5.898 3.846 1 96.56 125 THR B C 1
ATOM 3159 O O . THR B 1 125 ? -5.023 6.453 4.852 1 96.56 125 THR B O 1
ATOM 3162 N N . GLY B 1 126 ? -5.566 6.48 2.699 1 96.38 126 GLY B N 1
ATOM 3163 C CA . GLY B 1 126 ? -5.215 7.883 2.545 1 96.38 126 GLY B CA 1
ATOM 3164 C C . GLY B 1 126 ? -3.803 8.094 2.033 1 96.38 126 GLY B C 1
ATOM 3165 O O . GLY B 1 126 ? -3.439 9.203 1.637 1 96.38 126 GLY B O 1
ATOM 3166 N N . HIS B 1 127 ? -3.016 7.078 2.104 1 98 127 HIS B N 1
ATOM 3167 C CA . HIS B 1 127 ? -1.658 7.07 1.568 1 98 127 HIS B CA 1
ATOM 3168 C C . HIS B 1 127 ? -1.521 6.066 0.429 1 98 127 HIS B C 1
ATOM 3170 O O . HIS B 1 127 ? -1.212 4.895 0.662 1 98 127 HIS B O 1
ATOM 3176 N N . PRO B 1 128 ? -1.639 6.555 -0.788 1 98 128 PRO B N 1
ATOM 3177 C CA . PRO B 1 128 ? -1.727 5.613 -1.908 1 98 128 PRO B CA 1
ATOM 3178 C C . PRO B 1 128 ? -0.438 4.82 -2.115 1 98 128 PRO B C 1
ATOM 3180 O O . PRO B 1 128 ? -0.48 3.676 -2.57 1 98 128 PRO B O 1
ATOM 3183 N N . HIS B 1 129 ? 0.737 5.41 -1.838 1 98.38 129 HIS B N 1
ATOM 3184 C CA . HIS B 1 129 ? 1.973 4.637 -1.865 1 98.38 129 HIS B CA 1
ATOM 3185 C C . HIS B 1 129 ? 2.092 3.744 -0.635 1 98.38 129 HIS B C 1
ATOM 3187 O O . HIS B 1 129 ? 2.311 2.537 -0.757 1 98.38 129 HIS B O 1
ATOM 3193 N N . GLY B 1 130 ? 1.943 4.301 0.464 1 98 130 GLY B N 1
ATOM 3194 C CA . GLY B 1 130 ? 2.072 3.662 1.763 1 98 130 GLY B CA 1
ATOM 3195 C C . GLY B 1 130 ? 2.559 4.605 2.848 1 98 130 GLY B C 1
ATOM 3196 O O . GLY B 1 130 ? 2.895 5.758 2.57 1 98 130 GLY B O 1
ATOM 3197 N N . TYR B 1 131 ? 2.508 4.18 4.051 1 98.31 131 TYR B N 1
ATOM 3198 C CA . TYR B 1 131 ? 3 4.938 5.199 1 98.31 131 TYR B CA 1
ATOM 3199 C C . TYR B 1 131 ? 4.344 4.395 5.672 1 98.31 131 TYR B C 1
ATOM 3201 O O . TYR B 1 131 ? 4.438 3.242 6.098 1 98.31 131 TYR B O 1
ATOM 3209 N N . LEU B 1 132 ? 5.355 5.156 5.598 1 98.44 132 LEU B N 1
ATOM 3210 C CA . LEU B 1 132 ? 6.68 4.766 6.074 1 98.44 132 LEU B CA 1
ATOM 3211 C C . LEU B 1 132 ? 6.84 5.082 7.555 1 98.44 132 LEU B C 1
ATOM 3213 O O . LEU B 1 132 ? 6.426 6.152 8.016 1 98.44 132 LEU B O 1
ATOM 3217 N N . ASN B 1 133 ? 7.43 4.129 8.305 1 98.19 133 ASN B N 1
ATOM 3218 C CA . ASN B 1 133 ? 7.715 4.441 9.703 1 98.19 133 ASN B CA 1
ATOM 3219 C C . ASN B 1 133 ? 8.555 5.707 9.836 1 98.19 133 ASN B C 1
ATOM 3221 O O . ASN B 1 133 ? 8.359 6.496 10.758 1 98.19 133 ASN B O 1
ATOM 3225 N N . ALA B 1 134 ? 9.344 6.016 8.852 1 98.31 134 ALA B N 1
ATOM 3226 C CA . ALA B 1 134 ? 10.234 7.176 8.859 1 98.31 134 ALA B CA 1
ATOM 3227 C C . ALA B 1 134 ? 9.438 8.477 8.82 1 98.31 134 ALA B C 1
ATOM 3229 O O . ALA B 1 134 ? 9.977 9.555 9.102 1 98.31 134 ALA B O 1
ATOM 3230 N N . MET B 1 135 ? 8.211 8.398 8.43 1 98.12 135 MET B N 1
ATOM 3231 C CA . MET B 1 135 ? 7.383 9.594 8.391 1 98.12 135 MET B CA 1
ATOM 3232 C C . MET B 1 135 ? 7.211 10.195 9.781 1 98.12 135 MET B C 1
ATOM 3234 O O . MET B 1 135 ? 7.129 11.414 9.938 1 98.12 135 MET B O 1
ATOM 3238 N N . TYR B 1 136 ? 7.199 9.328 10.844 1 98.25 136 TYR B N 1
ATOM 3239 C CA . TYR B 1 136 ? 7.16 9.828 12.211 1 98.25 136 TYR B CA 1
ATOM 3240 C C . TYR B 1 136 ? 8.375 10.695 12.516 1 98.25 136 TYR B C 1
ATOM 3242 O O . TYR B 1 136 ? 8.242 11.781 13.094 1 98.25 136 TYR B O 1
ATOM 3250 N N . MET B 1 137 ? 9.508 10.211 12.109 1 98.25 137 MET B N 1
ATOM 3251 C CA . MET B 1 137 ? 10.758 10.945 12.289 1 98.25 137 MET B CA 1
ATOM 3252 C C . MET B 1 137 ? 10.742 12.25 11.492 1 98.25 137 MET B C 1
ATOM 3254 O O . MET B 1 137 ? 11.117 13.297 12.016 1 98.25 137 MET B O 1
ATOM 3258 N N . GLY B 1 138 ? 10.305 12.18 10.266 1 97.94 138 GLY B N 1
ATOM 3259 C CA . GLY B 1 138 ? 10.242 13.352 9.406 1 97.94 138 GLY B CA 1
ATOM 3260 C C . GLY B 1 138 ? 9.289 14.422 9.914 1 97.94 138 GLY B C 1
ATOM 3261 O O . GLY B 1 138 ? 9.586 15.609 9.828 1 97.94 138 GLY B O 1
ATOM 3262 N N . GLU B 1 139 ? 8.125 13.992 10.391 1 97.56 139 GLU B N 1
ATOM 3263 C CA . GLU B 1 139 ? 7.152 14.938 10.938 1 97.56 139 GLU B CA 1
ATOM 3264 C C . GLU B 1 139 ? 7.758 15.75 12.086 1 97.56 139 GLU B C 1
ATOM 3266 O O . GLU B 1 139 ? 7.57 16.969 12.156 1 97.56 139 GLU B O 1
ATOM 3271 N N . LEU B 1 140 ? 8.422 15.062 12.914 1 97.56 140 LEU B N 1
ATOM 3272 C CA . LEU B 1 140 ? 9.055 15.75 14.031 1 97.56 140 LEU B CA 1
ATOM 3273 C C . LEU B 1 140 ? 10.188 16.656 13.547 1 97.56 140 LEU B C 1
ATOM 3275 O O . LEU B 1 140 ? 10.398 17.734 14.094 1 97.56 140 LEU B O 1
ATOM 3279 N N . ALA B 1 141 ? 10.875 16.234 12.594 1 97.38 141 ALA B N 1
ATOM 3280 C CA . ALA B 1 141 ? 12 17 12.055 1 97.38 141 ALA B CA 1
ATOM 3281 C C . ALA B 1 141 ? 11.539 18.344 11.508 1 97.38 141 ALA B C 1
ATOM 3283 O O . ALA B 1 141 ? 12.195 19.359 11.711 1 97.38 141 ALA B O 1
ATOM 3284 N N . VAL B 1 142 ? 10.367 18.344 10.898 1 95.81 142 VAL B N 1
ATOM 3285 C CA . VAL B 1 142 ? 10.023 19.531 10.117 1 95.81 142 VAL B CA 1
ATOM 3286 C C . VAL B 1 142 ? 8.992 20.359 10.867 1 95.81 142 VAL B C 1
ATOM 3288 O O . VAL B 1 142 ? 8.719 21.516 10.5 1 95.81 142 VAL B O 1
ATOM 3291 N N . CYS B 1 143 ? 8.477 19.844 11.945 1 97.12 143 CYS B N 1
ATOM 3292 C CA . CYS B 1 143 ? 7.395 20.531 12.648 1 97.12 143 CYS B CA 1
ATOM 3293 C C . CYS B 1 143 ? 7.922 21.75 13.414 1 97.12 143 CYS B C 1
ATOM 3295 O O . CYS B 1 143 ? 9.133 21.906 13.562 1 97.12 143 CYS B O 1
ATOM 3297 N N . LYS B 1 144 ? 7.012 22.609 13.758 1 97.06 144 LYS B N 1
ATOM 3298 C CA . LYS B 1 144 ? 7.262 23.656 14.742 1 97.06 144 LYS B CA 1
ATOM 3299 C C . LYS B 1 144 ? 6.695 23.281 16.109 1 97.06 144 LYS B C 1
ATOM 3301 O O . LYS B 1 144 ? 5.484 23.109 16.266 1 97.06 144 LYS B O 1
ATOM 3306 N N . VAL B 1 145 ? 7.535 23.172 17.078 1 97.81 145 VAL B N 1
ATOM 3307 C CA . VAL B 1 145 ? 7.09 22.797 18.406 1 97.81 145 VAL B CA 1
ATOM 3308 C C . VAL B 1 145 ? 6.363 23.969 19.062 1 97.81 145 VAL B C 1
ATOM 3310 O O . VAL B 1 145 ? 6.91 25.078 19.156 1 97.81 145 VAL B O 1
ATOM 3313 N N . LEU B 1 146 ? 5.145 23.734 19.422 1 97.88 146 LEU B N 1
ATOM 3314 C CA . LEU B 1 146 ? 4.34 24.766 20.062 1 97.88 146 LEU B CA 1
ATOM 3315 C C . LEU B 1 146 ? 4.41 24.656 21.578 1 97.88 146 LEU B C 1
ATOM 3317 O O . LEU B 1 146 ? 4.441 25.656 22.297 1 97.88 146 LEU B O 1
ATOM 3321 N N . SER B 1 147 ? 4.387 23.469 22.062 1 98.19 147 SER B N 1
ATOM 3322 C CA . SER B 1 147 ? 4.453 23.172 23.5 1 98.19 147 SER B CA 1
ATOM 3323 C C . SER B 1 147 ? 5.246 21.891 23.766 1 98.19 147 SER B C 1
ATOM 3325 O O . SER B 1 147 ? 4.996 20.859 23.125 1 98.19 147 SER B O 1
ATOM 3327 N N . ASP B 1 148 ? 6.141 21.938 24.641 1 98.25 148 ASP B N 1
ATOM 3328 C CA . ASP B 1 148 ? 7.008 20.828 25.047 1 98.25 148 ASP B CA 1
ATOM 3329 C C . ASP B 1 148 ? 7.566 21.062 26.438 1 98.25 148 ASP B C 1
ATOM 3331 O O . ASP B 1 148 ? 8.773 21.203 26.625 1 98.25 148 ASP B O 1
ATOM 3335 N N . PRO B 1 149 ? 6.734 20.984 27.391 1 96.81 149 PRO B N 1
ATOM 3336 C CA . PRO B 1 149 ? 7.098 21.453 28.734 1 96.81 149 PRO B CA 1
ATOM 3337 C C . PRO B 1 149 ? 8.266 20.672 29.344 1 96.81 149 PRO B C 1
ATOM 3339 O O . PRO B 1 149 ? 9.055 21.219 30.109 1 96.81 149 PRO B O 1
ATOM 3342 N N . LYS B 1 150 ? 8.43 19.438 29.016 1 97.06 150 LYS B N 1
ATOM 3343 C CA . LYS B 1 150 ? 9.492 18.625 29.609 1 97.06 150 LYS B CA 1
ATOM 3344 C C . LYS B 1 150 ? 10.664 18.453 28.641 1 97.06 150 LYS B C 1
ATOM 3346 O O . LYS B 1 150 ? 11.609 17.719 28.938 1 97.06 150 LYS B O 1
ATOM 3351 N N . GLY B 1 151 ? 10.539 18.953 27.469 1 97.88 151 GLY B N 1
ATOM 3352 C CA . GLY B 1 151 ? 11.617 18.953 26.5 1 97.88 151 GLY B CA 1
ATOM 3353 C C . GLY B 1 151 ? 11.742 17.625 25.766 1 97.88 151 GLY B C 1
ATOM 3354 O O . GLY B 1 151 ? 12.75 17.375 25.094 1 97.88 151 GLY B O 1
ATOM 3355 N N . THR B 1 152 ? 10.789 16.812 25.875 1 98.12 152 THR B N 1
ATOM 3356 C CA . THR B 1 152 ? 10.828 15.477 25.281 1 98.12 152 THR B CA 1
ATOM 3357 C C . THR B 1 152 ? 10.867 15.57 23.766 1 98.12 152 THR B C 1
ATOM 3359 O O . THR B 1 152 ? 11.664 14.891 23.109 1 98.12 152 THR B O 1
ATOM 3362 N N . LEU B 1 153 ? 9.992 16.375 23.156 1 98.44 153 LEU B N 1
ATOM 3363 C CA . LEU B 1 153 ? 9.945 16.516 21.703 1 98.44 153 LEU B CA 1
ATOM 3364 C C . LEU B 1 153 ? 11.25 17.094 21.172 1 98.44 153 LEU B C 1
ATOM 3366 O O . LEU B 1 153 ? 11.773 16.625 20.156 1 98.44 153 LEU B O 1
ATOM 3370 N N . ASN B 1 154 ? 11.734 18.047 21.875 1 98 154 ASN B N 1
ATOM 3371 C CA . ASN B 1 154 ? 12.977 18.688 21.453 1 98 154 ASN B CA 1
ATOM 3372 C C . ASN B 1 154 ? 14.141 17.703 21.469 1 98 154 ASN B C 1
ATOM 3374 O O . ASN B 1 154 ? 14.992 17.719 20.562 1 98 154 ASN B O 1
ATOM 3378 N N . GLU B 1 155 ? 14.18 16.906 22.453 1 98.38 155 GLU B N 1
ATOM 3379 C CA . GLU B 1 155 ? 15.227 15.891 22.531 1 98.38 155 GLU B CA 1
ATOM 3380 C C . GLU B 1 155 ? 15.133 14.914 21.359 1 98.38 155 GLU B C 1
ATOM 3382 O O . GLU B 1 155 ? 16.156 14.555 20.766 1 98.38 155 GLU B O 1
ATOM 3387 N N . LEU B 1 156 ? 13.961 14.492 21.078 1 98.56 156 LEU B N 1
ATOM 3388 C CA . LEU B 1 156 ? 13.758 13.578 19.953 1 98.56 156 LEU B CA 1
ATOM 3389 C C . LEU B 1 156 ? 14.062 14.266 18.625 1 98.56 156 LEU B C 1
ATOM 3391 O O . LEU B 1 156 ? 14.648 13.656 17.734 1 98.56 156 LEU B O 1
ATOM 3395 N N . LYS B 1 157 ? 13.648 15.484 18.531 1 98.12 157 LYS B N 1
ATOM 3396 C CA . LYS B 1 157 ? 13.875 16.25 17.312 1 98.12 157 LYS B CA 1
ATOM 3397 C C . LYS B 1 157 ? 15.359 16.359 17 1 98.12 157 LYS B C 1
ATOM 3399 O O . LYS B 1 157 ? 15.758 16.297 15.844 1 98.12 157 LYS B O 1
ATOM 3404 N N . LYS B 1 158 ? 16.188 16.469 17.984 1 97.88 158 LYS B N 1
ATOM 3405 C CA . LYS B 1 158 ? 17.625 16.562 17.828 1 97.88 158 LYS B CA 1
ATOM 3406 C C . LYS B 1 158 ? 18.203 15.305 17.172 1 97.88 158 LYS B C 1
ATOM 3408 O O . LYS B 1 158 ? 19.234 15.352 16.516 1 97.88 158 LYS B O 1
ATOM 3413 N N . LYS B 1 159 ? 17.453 14.266 17.375 1 98.25 159 LYS B N 1
ATOM 3414 C CA . LYS B 1 159 ? 17.922 12.992 16.828 1 98.25 159 LYS B CA 1
ATOM 3415 C C . LYS B 1 159 ? 17.609 12.883 15.336 1 98.25 159 LYS B C 1
ATOM 3417 O O . LYS B 1 159 ? 18.078 11.969 14.664 1 98.25 159 LYS B O 1
ATOM 3422 N N . THR B 1 160 ? 16.844 13.773 14.781 1 98.19 160 THR B N 1
ATOM 3423 C CA . THR B 1 160 ? 16.391 13.672 13.398 1 98.19 160 THR B CA 1
ATOM 3424 C C . THR B 1 160 ? 17.344 14.414 12.461 1 98.19 160 THR B C 1
ATOM 3426 O O . THR B 1 160 ? 17.266 14.258 11.242 1 98.19 160 THR B O 1
ATOM 3429 N N . GLU B 1 161 ? 18.25 15.18 13.031 1 96.12 161 GLU B N 1
ATOM 3430 C CA . GLU B 1 161 ? 19.219 15.93 12.258 1 96.12 161 GLU B CA 1
ATOM 3431 C C . GLU B 1 161 ? 20.641 15.688 12.766 1 96.12 161 GLU B C 1
ATOM 3433 O O . GLU B 1 161 ? 20.875 15.641 13.977 1 96.12 161 GLU B O 1
ATOM 3438 N N . PRO B 1 162 ? 21.578 15.648 12.047 1 97.44 162 PRO B N 1
ATOM 3439 C CA . PRO B 1 162 ? 21.438 15.57 10.594 1 97.44 162 PRO B CA 1
ATOM 3440 C C . PRO B 1 162 ? 20.734 14.289 10.133 1 97.44 162 PRO B C 1
ATOM 3442 O O . PRO B 1 162 ? 20.531 13.375 10.93 1 97.44 162 PRO B O 1
ATOM 3445 N N . TYR B 1 163 ? 20.328 14.203 8.93 1 98.38 163 TYR B N 1
ATOM 3446 C CA . TYR B 1 163 ? 19.688 13.031 8.344 1 98.38 163 TYR B CA 1
ATOM 3447 C C . TYR B 1 163 ? 20.547 11.789 8.523 1 98.38 163 TYR B C 1
ATOM 3449 O O . TYR B 1 163 ? 21.703 11.766 8.102 1 98.38 163 TYR B O 1
ATOM 3457 N N . PRO B 1 164 ? 20.062 10.789 9.117 1 98.31 164 PRO B N 1
ATOM 3458 C CA . PRO B 1 164 ? 20.922 9.648 9.453 1 98.31 164 PRO B CA 1
ATOM 3459 C C . PRO B 1 164 ? 21.422 8.906 8.219 1 98.31 164 PRO B C 1
ATOM 3461 O O . PRO B 1 164 ? 20.641 8.594 7.32 1 98.31 164 PRO B O 1
ATOM 3464 N N . GLU B 1 165 ? 22.641 8.586 8.273 1 98.5 165 GLU B N 1
ATOM 3465 C CA . GLU B 1 165 ? 23.266 7.934 7.129 1 98.5 165 GLU B CA 1
ATOM 3466 C C . GLU B 1 165 ? 22.688 6.547 6.883 1 98.5 165 GLU B C 1
ATOM 3468 O O . GLU B 1 165 ? 22.438 6.168 5.738 1 98.5 165 GLU B O 1
ATOM 3473 N N . LYS B 1 166 ? 22.5 5.824 7.918 1 98.69 166 LYS B N 1
ATOM 3474 C CA . LYS B 1 166 ? 21.953 4.477 7.777 1 98.69 166 LYS B CA 1
ATOM 3475 C C . LYS B 1 166 ? 20.531 4.504 7.234 1 98.69 166 LYS B C 1
ATOM 3477 O O . LYS B 1 166 ? 20.125 3.604 6.496 1 98.69 166 LYS B O 1
ATOM 3482 N N . LEU B 1 167 ? 19.75 5.512 7.633 1 98.75 167 LEU B N 1
ATOM 3483 C CA . LEU B 1 167 ? 18.422 5.699 7.066 1 98.75 167 LEU B CA 1
ATOM 3484 C C . LEU B 1 167 ? 18.5 5.961 5.566 1 98.75 167 LEU B C 1
ATOM 3486 O O . LEU B 1 167 ? 17.766 5.344 4.785 1 98.75 167 LEU B O 1
ATOM 3490 N N . LYS B 1 168 ? 19.422 6.824 5.223 1 98.75 168 LYS B N 1
ATOM 3491 C CA . LYS B 1 168 ? 19.625 7.172 3.82 1 98.75 168 LYS B CA 1
ATOM 3492 C C . LYS B 1 168 ? 19.938 5.93 2.984 1 98.75 168 LYS B C 1
ATOM 3494 O O . LYS B 1 168 ? 19.297 5.699 1.952 1 98.75 168 LYS B O 1
ATOM 3499 N N . GLU B 1 169 ? 20.812 5.156 3.457 1 98.69 169 GLU B N 1
ATOM 3500 C CA . GLU B 1 169 ? 21.234 3.953 2.746 1 98.69 169 GLU B CA 1
ATOM 3501 C C . GLU B 1 169 ? 20.078 2.957 2.617 1 98.69 169 GLU B C 1
ATOM 3503 O O . GLU B 1 169 ? 19.875 2.383 1.547 1 98.69 169 GLU B O 1
ATOM 3508 N N . ALA B 1 170 ? 19.375 2.783 3.686 1 98.69 170 ALA B N 1
ATOM 3509 C CA . ALA B 1 170 ? 18.266 1.838 3.695 1 98.69 170 ALA B CA 1
ATOM 3510 C C . ALA B 1 170 ? 17.172 2.27 2.723 1 98.69 170 ALA B C 1
ATOM 3512 O O . ALA B 1 170 ? 16.641 1.448 1.974 1 98.69 170 ALA B O 1
ATOM 3513 N N . MET B 1 171 ? 16.859 3.555 2.75 1 98.75 171 MET B N 1
ATOM 3514 C CA . MET B 1 171 ? 15.828 4.098 1.867 1 98.75 171 MET B CA 1
ATOM 3515 C C . MET B 1 171 ? 16.219 3.912 0.404 1 98.75 171 MET B C 1
ATOM 3517 O O . MET B 1 171 ? 15.414 3.439 -0.4 1 98.75 171 MET B O 1
ATOM 3521 N N . ILE B 1 172 ? 17.391 4.238 0.07 1 98.75 172 ILE B N 1
ATOM 3522 C CA . ILE B 1 172 ? 17.859 4.172 -1.312 1 98.75 172 ILE B CA 1
ATOM 3523 C C . ILE B 1 172 ? 17.875 2.721 -1.781 1 98.75 172 ILE B C 1
ATOM 3525 O O . ILE B 1 172 ? 17.391 2.406 -2.871 1 98.75 172 ILE B O 1
ATOM 3529 N N . GLN B 1 173 ? 18.375 1.87 -0.96 1 98.25 173 GLN B N 1
ATOM 3530 C CA . GLN B 1 173 ? 18.5 0.462 -1.325 1 98.25 173 GLN B CA 1
ATOM 3531 C C . GLN B 1 173 ? 17.125 -0.156 -1.566 1 98.25 173 GLN B C 1
ATOM 3533 O O . GLN B 1 173 ? 16.875 -0.759 -2.613 1 98.25 173 GLN B O 1
ATOM 3538 N N . TYR B 1 174 ? 16.25 0.014 -0.692 1 97.94 174 TYR B N 1
ATOM 3539 C CA . TYR B 1 174 ? 14.938 -0.615 -0.772 1 97.94 174 TYR B CA 1
ATOM 3540 C C . TYR B 1 174 ? 14.141 -0.065 -1.948 1 97.94 174 TYR B C 1
ATOM 3542 O O . TYR B 1 174 ? 13.617 -0.828 -2.766 1 97.94 174 TYR B O 1
ATOM 3550 N N . PHE B 1 175 ? 14.102 1.171 -2.074 1 98.69 175 PHE B N 1
ATOM 3551 C CA . PHE B 1 175 ? 13.172 1.767 -3.023 1 98.69 175 PHE B CA 1
ATOM 3552 C C . PHE B 1 175 ? 13.766 1.779 -4.426 1 98.69 175 PHE B C 1
ATOM 3554 O O . PHE B 1 175 ? 13.031 1.795 -5.418 1 98.69 175 PHE B O 1
ATOM 3561 N N . SER B 1 176 ? 15.109 1.776 -4.539 1 98.69 176 SER B N 1
ATOM 3562 C CA . SER B 1 176 ? 15.688 1.578 -5.863 1 98.69 176 SER B CA 1
ATOM 3563 C C . SER B 1 176 ? 15.336 0.203 -6.422 1 98.69 176 SER B C 1
ATOM 3565 O O . SER B 1 176 ? 14.945 0.079 -7.582 1 98.69 176 SER B O 1
ATOM 3567 N N . PHE B 1 177 ? 15.469 -0.748 -5.586 1 98.06 177 PHE B N 1
ATOM 3568 C CA . PHE B 1 177 ? 15.109 -2.098 -6.004 1 98.06 177 PHE B CA 1
ATOM 3569 C C . PHE B 1 177 ? 13.648 -2.166 -6.422 1 98.06 177 PHE B C 1
ATOM 3571 O O . PHE B 1 177 ? 13.328 -2.662 -7.5 1 98.06 177 PHE B O 1
ATOM 3578 N N . GLU B 1 178 ? 12.75 -1.706 -5.594 1 98.25 178 GLU B N 1
ATOM 3579 C CA . GLU B 1 178 ? 11.328 -1.846 -5.871 1 98.25 178 GLU B CA 1
ATOM 3580 C C . GLU B 1 178 ? 10.93 -1.05 -7.109 1 98.25 178 GLU B C 1
ATOM 3582 O O . GLU B 1 178 ? 10.031 -1.456 -7.852 1 98.25 178 GLU B O 1
ATOM 3587 N N . ALA B 1 179 ? 11.555 0.159 -7.309 1 98.81 179 ALA B N 1
ATOM 3588 C CA . ALA B 1 179 ? 11.258 0.928 -8.516 1 98.81 179 ALA B CA 1
ATOM 3589 C C . ALA B 1 179 ? 11.508 0.097 -9.773 1 98.81 179 ALA B C 1
ATOM 3591 O O . ALA B 1 179 ? 10.648 0.028 -10.656 1 98.81 179 ALA B O 1
ATOM 3592 N N . SER B 1 180 ? 12.625 -0.565 -9.797 1 98.62 180 SER B N 1
ATOM 3593 C CA . SER B 1 180 ? 12.984 -1.385 -10.953 1 98.62 180 SER B CA 1
ATOM 3594 C C . SER B 1 180 ? 12.125 -2.641 -11.031 1 98.62 180 SER B C 1
ATOM 3596 O O . SER B 1 180 ? 11.758 -3.078 -12.125 1 98.62 180 SER B O 1
ATOM 3598 N N . PHE B 1 181 ? 11.852 -3.17 -9.922 1 98.06 181 PHE B N 1
ATOM 3599 C CA . PHE B 1 181 ? 11.016 -4.367 -9.859 1 98.06 181 PHE B CA 1
ATOM 3600 C C . PHE B 1 181 ? 9.617 -4.082 -10.383 1 98.06 181 PHE B C 1
ATOM 3602 O O . PHE B 1 181 ? 9.07 -4.859 -11.164 1 98.06 181 PHE B O 1
ATOM 3609 N N . SER B 1 182 ? 9.039 -2.986 -9.953 1 98.69 182 SER B N 1
ATOM 3610 C CA . SER B 1 182 ? 7.719 -2.586 -10.43 1 98.69 182 SER B CA 1
ATOM 3611 C C . SER B 1 182 ? 7.734 -2.299 -11.93 1 98.69 182 SER B C 1
ATOM 3613 O O . SER B 1 182 ? 6.797 -2.654 -12.648 1 98.69 182 SER B O 1
ATOM 3615 N N . LEU B 1 183 ? 8.773 -1.647 -12.383 1 98.81 183 LEU B N 1
ATOM 3616 C CA . LEU B 1 183 ? 8.898 -1.372 -13.812 1 98.81 183 LEU B CA 1
ATOM 3617 C C . LEU B 1 183 ? 8.906 -2.666 -14.617 1 98.81 183 LEU B C 1
ATOM 3619 O O . LEU B 1 183 ? 8.344 -2.725 -15.711 1 98.81 183 LEU B O 1
ATOM 3623 N N . MET B 1 184 ? 9.562 -3.678 -14.133 1 98.12 184 MET B N 1
ATOM 3624 C CA . MET B 1 184 ? 9.609 -4.969 -14.812 1 98.12 184 MET B CA 1
ATOM 3625 C C . MET B 1 184 ? 8.203 -5.5 -15.07 1 98.12 184 MET B C 1
ATOM 3627 O O . MET B 1 184 ? 7.895 -5.961 -16.172 1 98.12 184 MET B O 1
ATOM 3631 N N . PHE B 1 185 ? 7.352 -5.426 -14.094 1 97.69 185 PHE B N 1
ATOM 3632 C CA . PHE B 1 185 ? 5.98 -5.895 -14.25 1 97.69 185 PHE B CA 1
ATOM 3633 C C . PHE B 1 185 ? 5.191 -4.961 -15.156 1 97.69 185 PHE B C 1
ATOM 3635 O O . PHE B 1 185 ? 4.348 -5.414 -15.938 1 97.69 185 PHE B O 1
ATOM 3642 N N . MET B 1 186 ? 5.426 -3.654 -14.984 1 98.62 186 MET B N 1
ATOM 3643 C CA . MET B 1 186 ? 4.797 -2.697 -15.891 1 98.62 186 MET B CA 1
ATOM 3644 C C . MET B 1 186 ? 5.094 -3.049 -17.344 1 98.62 186 MET B C 1
ATOM 3646 O O . MET B 1 186 ? 4.176 -3.172 -18.156 1 98.62 186 MET B O 1
ATOM 3650 N N . GLU B 1 187 ? 6.34 -3.26 -17.625 1 98.25 187 GLU B N 1
ATOM 3651 C CA . GLU B 1 187 ? 6.801 -3.549 -18.984 1 98.25 187 GLU B CA 1
ATOM 3652 C C . GLU B 1 187 ? 6.242 -4.879 -19.484 1 98.25 187 GLU B C 1
ATOM 3654 O O . GLU B 1 187 ? 5.75 -4.969 -20.609 1 98.25 187 GLU B O 1
ATOM 3659 N N . ALA B 1 188 ? 6.297 -5.879 -18.656 1 95.75 188 ALA B N 1
ATOM 3660 C CA . ALA B 1 188 ? 5.871 -7.227 -19.031 1 95.75 188 ALA B CA 1
ATOM 3661 C C . ALA B 1 188 ? 4.379 -7.266 -19.344 1 95.75 188 ALA B C 1
ATOM 3663 O O . ALA B 1 188 ? 3.912 -8.156 -20.047 1 95.75 188 ALA B O 1
ATOM 3664 N N . ASN B 1 189 ? 3.607 -6.301 -18.844 1 96.44 189 ASN B N 1
ATOM 3665 C CA . ASN B 1 189 ? 2.156 -6.355 -19 1 96.44 189 ASN B CA 1
ATOM 3666 C C . ASN B 1 189 ? 1.635 -5.199 -19.844 1 96.44 189 ASN B C 1
ATOM 3668 O O . ASN B 1 189 ? 0.423 -5.027 -19.984 1 96.44 189 ASN B O 1
ATOM 3672 N N . ALA B 1 190 ? 2.523 -4.398 -20.406 1 96.94 190 ALA B N 1
ATOM 3673 C CA . ALA B 1 190 ? 2.17 -3.186 -21.141 1 96.94 190 ALA B CA 1
ATOM 3674 C C . ALA B 1 190 ? 1.214 -3.498 -22.281 1 96.94 190 ALA B C 1
ATOM 3676 O O . ALA B 1 190 ? 0.31 -2.713 -22.578 1 96.94 190 ALA B O 1
ATOM 3677 N N . ASN B 1 191 ? 1.352 -4.699 -22.875 1 93.75 191 ASN B N 1
ATOM 3678 C CA . ASN B 1 191 ? 0.578 -5.035 -24.062 1 93.75 191 ASN B CA 1
ATOM 3679 C C . ASN B 1 191 ? -0.406 -6.172 -23.797 1 93.75 191 ASN B C 1
ATOM 3681 O O . ASN B 1 191 ? -0.707 -6.965 -24.688 1 93.75 191 ASN B O 1
ATOM 3685 N N . LYS B 1 192 ? -0.894 -6.254 -22.562 1 94.12 192 LYS B N 1
ATOM 3686 C CA . LYS B 1 192 ? -1.739 -7.391 -22.219 1 94.12 192 LYS B CA 1
ATOM 3687 C C . LYS B 1 192 ? -3.158 -6.941 -21.875 1 94.12 192 LYS B C 1
ATOM 3689 O O . LYS B 1 192 ? -3.889 -7.641 -21.172 1 94.12 192 LYS B O 1
ATOM 3694 N N . ASP B 1 193 ? -3.531 -5.758 -22.328 1 95.75 193 ASP B N 1
ATOM 3695 C CA . ASP B 1 193 ? -4.883 -5.238 -22.156 1 95.75 193 ASP B CA 1
ATOM 3696 C C . ASP B 1 193 ? -5.281 -5.23 -20.688 1 95.75 193 ASP B C 1
ATOM 3698 O O . ASP B 1 193 ? -6.352 -5.723 -20.312 1 95.75 193 ASP B O 1
ATOM 3702 N N . ASP B 1 194 ? -4.445 -4.75 -19.859 1 97.12 194 ASP B N 1
ATOM 3703 C CA . ASP B 1 194 ? -4.621 -4.645 -18.422 1 97.12 194 ASP B CA 1
ATOM 3704 C C . ASP B 1 194 ? -4.035 -3.34 -17.891 1 97.12 194 ASP B C 1
ATOM 3706 O O . ASP B 1 194 ? -3.189 -3.354 -16.984 1 97.12 194 ASP B O 1
ATOM 3710 N N . ILE B 1 195 ? -4.574 -2.225 -18.328 1 97.94 195 ILE B N 1
ATOM 3711 C CA . ILE B 1 195 ? -3.949 -0.926 -18.109 1 97.94 195 ILE B CA 1
ATOM 3712 C C . ILE B 1 195 ? -4.039 -0.551 -16.625 1 97.94 195 ILE B C 1
ATOM 3714 O O . ILE B 1 195 ? -3.17 0.146 -16.109 1 97.94 195 ILE B O 1
ATOM 3718 N N . SER B 1 196 ? -5.098 -0.993 -15.945 1 97.81 196 SER B N 1
ATOM 3719 C CA . SER B 1 196 ? -5.195 -0.691 -14.523 1 97.81 196 SER B CA 1
ATOM 3720 C C . SER B 1 196 ? -4.023 -1.288 -13.75 1 97.81 196 SER B C 1
ATOM 3722 O O . SER B 1 196 ? -3.441 -0.628 -12.883 1 97.81 196 SER B O 1
ATOM 3724 N N . TYR B 1 197 ? -3.688 -2.568 -14.094 1 98.38 197 TYR B N 1
ATOM 3725 C CA . TYR B 1 197 ? -2.543 -3.23 -13.477 1 98.38 197 TYR B CA 1
ATOM 3726 C C . TYR B 1 197 ? -1.245 -2.514 -13.828 1 98.38 197 TYR B C 1
ATOM 3728 O O . TYR B 1 197 ? -0.396 -2.295 -12.961 1 98.38 197 TYR B O 1
ATOM 3736 N N . VAL B 1 198 ? -1.1 -2.115 -15.039 1 98.69 198 VAL B N 1
ATOM 3737 C CA . VAL B 1 198 ? 0.073 -1.397 -15.531 1 98.69 198 VAL B CA 1
ATOM 3738 C C . VAL B 1 198 ? 0.203 -0.061 -14.805 1 98.69 198 VAL B C 1
ATOM 3740 O O . VAL B 1 198 ? 1.291 0.302 -14.352 1 98.69 198 VAL B O 1
ATOM 3743 N N . MET B 1 199 ? -0.855 0.635 -14.656 1 98.75 199 MET B N 1
ATOM 3744 C CA . MET B 1 199 ? -0.875 1.91 -13.945 1 98.75 199 MET B CA 1
ATOM 3745 C C . MET B 1 199 ? -0.41 1.737 -12.5 1 98.75 199 MET B C 1
ATOM 3747 O O . MET B 1 199 ? 0.324 2.576 -11.977 1 98.75 199 MET B O 1
ATOM 3751 N N . GLY B 1 200 ? -0.886 0.65 -11.867 1 98.81 200 GLY B N 1
ATOM 3752 C CA . GLY B 1 200 ? -0.465 0.386 -10.5 1 98.81 200 GLY B CA 1
ATOM 3753 C C . GLY B 1 200 ? 1.041 0.275 -10.352 1 98.81 200 GLY B C 1
ATOM 3754 O O . GLY B 1 200 ? 1.627 0.879 -9.445 1 98.81 200 GLY B O 1
ATOM 3755 N N . HIS B 1 201 ? 1.642 -0.465 -11.211 1 98.88 201 HIS B N 1
ATOM 3756 C CA . HIS B 1 201 ? 3.088 -0.635 -11.148 1 98.88 201 HIS B CA 1
ATOM 3757 C C . HIS B 1 201 ? 3.812 0.648 -11.539 1 98.88 201 HIS B C 1
ATOM 3759 O O . HIS B 1 201 ? 4.883 0.949 -11 1 98.88 201 HIS B O 1
ATOM 3765 N N . CYS B 1 202 ? 3.268 1.362 -12.492 1 98.88 202 CYS B N 1
ATOM 3766 C CA . CYS B 1 202 ? 3.822 2.67 -12.828 1 98.88 202 CYS B CA 1
ATOM 3767 C C . CYS B 1 202 ? 3.83 3.586 -11.609 1 98.88 202 CYS B C 1
ATOM 3769 O O . CYS B 1 202 ? 4.859 4.184 -11.281 1 98.88 202 CYS B O 1
ATOM 3771 N N . PHE B 1 203 ? 2.73 3.672 -10.953 1 98.88 203 PHE B N 1
ATOM 3772 C CA . PHE B 1 203 ? 2.596 4.5 -9.766 1 98.88 203 PHE B CA 1
ATOM 3773 C C . PHE B 1 203 ? 3.592 4.074 -8.688 1 98.88 203 PHE B C 1
ATOM 3775 O O . PHE B 1 203 ? 4.254 4.918 -8.086 1 98.88 203 PHE B O 1
ATOM 3782 N N . ARG B 1 204 ? 3.682 2.74 -8.445 1 98.81 204 ARG B N 1
ATOM 3783 C CA . ARG B 1 204 ? 4.621 2.221 -7.453 1 98.81 204 ARG B CA 1
ATOM 3784 C C . ARG B 1 204 ? 6.055 2.613 -7.801 1 98.81 204 ARG B C 1
ATOM 3786 O O . ARG B 1 204 ? 6.801 3.08 -6.941 1 98.81 204 ARG B O 1
ATOM 3793 N N . SER B 1 205 ? 6.375 2.439 -9.039 1 98.88 205 SER B N 1
ATOM 3794 C CA . SER B 1 205 ? 7.734 2.75 -9.469 1 98.88 205 SER B CA 1
ATOM 3795 C C . SER B 1 205 ? 8.055 4.227 -9.258 1 98.88 205 SER B C 1
ATOM 3797 O O . SER B 1 205 ? 9.07 4.566 -8.641 1 98.88 205 SER B O 1
ATOM 3799 N N . MET B 1 206 ? 7.191 5.086 -9.672 1 98.88 206 MET B N 1
ATOM 3800 C CA . MET B 1 206 ? 7.391 6.523 -9.547 1 98.88 206 MET B CA 1
ATOM 3801 C C . MET B 1 206 ? 7.473 6.934 -8.078 1 98.88 206 MET B C 1
ATOM 3803 O O . MET B 1 206 ? 8.312 7.75 -7.703 1 98.88 206 MET B O 1
ATOM 3807 N N . SER B 1 207 ? 6.59 6.387 -7.277 1 98.81 207 SER B N 1
ATOM 3808 C CA . SER B 1 207 ? 6.59 6.703 -5.855 1 98.81 207 SER B CA 1
ATOM 3809 C C . SER B 1 207 ? 7.906 6.301 -5.199 1 98.81 207 SER B C 1
ATOM 3811 O O . SER B 1 207 ? 8.422 7.02 -4.344 1 98.81 207 SER B O 1
ATOM 3813 N N . CYS B 1 208 ? 8.406 5.133 -5.621 1 98.88 208 CYS B N 1
ATOM 3814 C CA . CYS B 1 208 ? 9.688 4.66 -5.102 1 98.88 208 CYS B CA 1
ATOM 3815 C C . CYS B 1 208 ? 10.82 5.586 -5.52 1 98.88 208 CYS B C 1
ATOM 3817 O O . CYS B 1 208 ? 11.719 5.879 -4.727 1 98.88 208 CYS B O 1
ATOM 3819 N N . LEU B 1 209 ? 10.781 6.074 -6.715 1 98.88 209 LEU B N 1
ATOM 3820 C CA . LEU B 1 209 ? 11.797 7.012 -7.172 1 98.88 209 LEU B CA 1
ATOM 3821 C C . LEU B 1 209 ? 11.766 8.297 -6.348 1 98.88 209 LEU B C 1
ATOM 3823 O O . LEU B 1 209 ? 12.812 8.859 -6.023 1 98.88 209 LEU B O 1
ATOM 3827 N N . ASN B 1 210 ? 10.57 8.758 -6.039 1 98.81 210 ASN B N 1
ATOM 3828 C CA . ASN B 1 210 ? 10.461 9.922 -5.164 1 98.81 210 ASN B CA 1
ATOM 3829 C C . ASN B 1 210 ? 11.18 9.695 -3.838 1 98.81 210 ASN B C 1
ATOM 3831 O O . ASN B 1 210 ? 11.922 10.562 -3.375 1 98.81 210 ASN B O 1
ATOM 3835 N N . GLN B 1 211 ? 10.953 8.531 -3.24 1 98.81 211 GLN B N 1
ATOM 3836 C CA . GLN B 1 211 ? 11.602 8.211 -1.972 1 98.81 211 GLN B CA 1
ATOM 3837 C C . GLN B 1 211 ? 13.125 8.242 -2.109 1 98.81 211 GLN B C 1
ATOM 3839 O O . GLN B 1 211 ? 13.82 8.758 -1.235 1 98.81 211 GLN B O 1
ATOM 3844 N N . VAL B 1 212 ? 13.617 7.672 -3.178 1 98.88 212 VAL B N 1
ATOM 3845 C CA . VAL B 1 212 ? 15.055 7.637 -3.42 1 98.88 212 VAL B CA 1
ATOM 3846 C C . VAL B 1 212 ? 15.602 9.062 -3.506 1 98.88 212 VAL B C 1
ATOM 3848 O O . VAL B 1 212 ? 16.625 9.383 -2.889 1 98.88 212 VAL B O 1
ATOM 3851 N N . LEU B 1 213 ? 14.93 9.914 -4.238 1 98.94 213 LEU B N 1
ATOM 3852 C CA . LEU B 1 213 ? 15.398 11.281 -4.445 1 98.94 213 LEU B CA 1
ATOM 3853 C C . LEU B 1 213 ? 15.336 12.07 -3.146 1 98.94 213 LEU B C 1
ATOM 3855 O O . LEU B 1 213 ? 16.234 12.875 -2.865 1 98.94 213 LEU B O 1
ATOM 3859 N N . PHE B 1 214 ? 14.305 11.914 -2.377 1 98.88 214 PHE B N 1
ATOM 3860 C CA . PHE B 1 214 ? 14.273 12.539 -1.061 1 98.88 214 PHE B CA 1
ATOM 3861 C C . PHE B 1 214 ? 15.469 12.102 -0.222 1 98.88 214 PHE B C 1
ATOM 3863 O O . PHE B 1 214 ? 16.156 12.93 0.369 1 98.88 214 PHE B O 1
ATOM 3870 N N . ALA B 1 215 ? 15.719 10.812 -0.185 1 98.75 215 ALA B N 1
ATOM 3871 C CA . ALA B 1 215 ? 16.812 10.281 0.623 1 98.75 215 ALA B CA 1
ATOM 3872 C C . ALA B 1 215 ? 18.156 10.805 0.138 1 98.75 215 ALA B C 1
ATOM 3874 O O . ALA B 1 215 ? 19 11.227 0.942 1 98.75 215 ALA B O 1
ATOM 3875 N N . LYS B 1 216 ? 18.359 10.781 -1.163 1 98.75 216 LYS B N 1
ATOM 3876 C CA . LYS B 1 216 ? 19.625 11.258 -1.724 1 98.75 216 LYS B CA 1
ATOM 3877 C C . LYS B 1 216 ? 19.875 12.711 -1.344 1 98.75 216 LYS B C 1
ATOM 3879 O O . LYS B 1 216 ? 21.031 13.141 -1.231 1 98.75 216 LYS B O 1
ATOM 3884 N N . ASN B 1 217 ? 18.859 13.469 -1.174 1 98.75 217 ASN B N 1
ATOM 3885 C CA . ASN B 1 217 ? 18.969 14.883 -0.815 1 98.75 217 ASN B CA 1
ATOM 3886 C C . ASN B 1 217 ? 18.859 15.086 0.692 1 98.75 217 ASN B C 1
ATOM 3888 O O . ASN B 1 217 ? 18.781 16.219 1.163 1 98.75 217 ASN B O 1
ATOM 3892 N N . GLU B 1 218 ? 18.703 14.008 1.443 1 98.44 218 GLU B N 1
ATOM 3893 C CA . GLU B 1 218 ? 18.625 14.031 2.9 1 98.44 218 GLU B CA 1
ATOM 3894 C C . GLU B 1 218 ? 17.438 14.859 3.377 1 98.44 218 GLU B C 1
ATOM 3896 O O . GLU B 1 218 ? 17.578 15.695 4.273 1 98.44 218 GLU B O 1
ATOM 3901 N N . MET B 1 219 ? 16.359 14.719 2.662 1 97.81 219 MET B N 1
ATOM 3902 C CA . MET B 1 219 ? 15.086 15.344 3.006 1 97.81 219 MET B CA 1
ATOM 3903 C C . MET B 1 219 ? 14.055 14.297 3.412 1 97.81 219 MET B C 1
ATOM 3905 O O . MET B 1 219 ? 14.055 13.18 2.889 1 97.81 219 MET B O 1
ATOM 3909 N N . TYR B 1 220 ? 13.227 14.625 4.355 1 97.75 220 TYR B N 1
ATOM 3910 C CA . TYR B 1 220 ? 12.172 13.711 4.797 1 97.75 220 TYR B CA 1
ATOM 3911 C C . TYR B 1 220 ? 10.938 13.836 3.912 1 97.75 220 TYR B C 1
ATOM 3913 O O . TYR B 1 220 ? 10.414 14.938 3.713 1 97.75 220 TYR B O 1
ATOM 3921 N N . CYS B 1 221 ? 10.523 12.766 3.301 1 97.38 221 CYS B N 1
ATOM 3922 C CA . CYS B 1 221 ? 9.242 12.688 2.598 1 97.38 221 CYS B CA 1
ATOM 3923 C C . CYS B 1 221 ? 8.133 12.25 3.539 1 97.38 221 CYS B C 1
ATOM 3925 O O . CYS B 1 221 ? 7.969 11.055 3.811 1 97.38 221 CYS B O 1
ATOM 3927 N N . ILE B 1 222 ? 7.273 13.117 3.977 1 96.19 222 ILE B N 1
ATOM 3928 C CA . ILE B 1 222 ? 6.348 12.781 5.051 1 96.19 222 ILE B CA 1
ATOM 3929 C C . ILE B 1 222 ? 4.949 12.57 4.477 1 96.19 222 ILE B C 1
ATOM 3931 O O . ILE B 1 222 ? 3.99 12.344 5.219 1 96.19 222 ILE B O 1
ATOM 3935 N N . ASN B 1 223 ? 4.766 12.727 3.152 1 94.44 223 ASN B N 1
ATOM 3936 C CA . ASN B 1 223 ? 3.52 12.508 2.424 1 94.44 223 ASN B CA 1
ATOM 3937 C C . ASN B 1 223 ? 3.758 12.43 0.918 1 94.44 223 ASN B C 1
ATOM 3939 O O . ASN B 1 223 ? 4.691 13.039 0.4 1 94.44 223 ASN B O 1
ATOM 3943 N N . GLU B 1 224 ? 2.928 11.734 0.181 1 96.44 224 GLU B N 1
ATOM 3944 C CA . GLU B 1 224 ? 3.002 11.656 -1.274 1 96.44 224 GLU B CA 1
ATOM 3945 C C . GLU B 1 224 ? 2.57 12.969 -1.92 1 96.44 224 GLU B C 1
ATOM 3947 O O . GLU B 1 224 ? 3.018 13.305 -3.018 1 96.44 224 GLU B O 1
ATOM 3952 N N . LYS B 1 225 ? 1.707 13.648 -1.21 1 95.62 225 LYS B N 1
ATOM 3953 C CA . LYS B 1 225 ? 1.16 14.898 -1.732 1 95.62 225 LYS B CA 1
ATOM 3954 C C . LYS B 1 225 ? 2.27 15.914 -2.012 1 95.62 225 LYS B C 1
ATOM 3956 O O . LYS B 1 225 ? 3.074 16.219 -1.129 1 95.62 225 LYS B O 1
ATOM 3961 N N . LYS B 1 226 ? 2.377 16.375 -3.252 1 95.12 226 LYS B N 1
ATOM 3962 C CA . LYS B 1 226 ? 3.273 17.422 -3.756 1 95.12 226 LYS B CA 1
ATOM 3963 C C . LYS B 1 226 ? 4.73 16.969 -3.68 1 95.12 226 LYS B C 1
ATOM 3965 O O . LYS B 1 226 ? 5.645 17.797 -3.783 1 95.12 226 LYS B O 1
ATOM 3970 N N . ALA B 1 227 ? 4.957 15.688 -3.459 1 97.25 227 ALA B N 1
ATOM 3971 C CA . ALA B 1 227 ? 6.324 15.18 -3.381 1 97.25 227 ALA B CA 1
ATOM 3972 C C . ALA B 1 227 ? 7.098 15.477 -4.664 1 97.25 227 ALA B C 1
ATOM 3974 O O . ALA B 1 227 ? 8.242 15.93 -4.613 1 97.25 227 ALA B O 1
ATOM 3975 N N . VAL B 1 228 ? 6.453 15.289 -5.812 1 98.06 228 VAL B N 1
ATOM 3976 C CA . VAL B 1 228 ? 7.102 15.492 -7.105 1 98.06 228 VAL B CA 1
ATOM 3977 C C . VAL B 1 228 ? 7.441 16.969 -7.285 1 98.06 228 VAL B C 1
ATOM 3979 O O . VAL B 1 228 ? 8.531 17.312 -7.746 1 98.06 228 VAL B O 1
ATOM 3982 N N . ALA B 1 229 ? 6.523 17.828 -6.914 1 96.06 229 ALA B N 1
ATOM 3983 C CA . ALA B 1 229 ? 6.762 19.266 -7 1 96.06 229 ALA B CA 1
ATOM 3984 C C . ALA B 1 229 ? 7.926 19.688 -6.105 1 96.06 229 ALA B C 1
ATOM 3986 O O . ALA B 1 229 ? 8.734 20.531 -6.488 1 96.06 229 ALA B O 1
ATOM 3987 N N . MET B 1 230 ? 8.023 19.125 -4.949 1 95.94 230 MET B N 1
ATOM 3988 C CA . MET B 1 230 ? 9.109 19.438 -4.027 1 95.94 230 MET B CA 1
ATOM 3989 C C . MET B 1 230 ? 10.461 19.031 -4.617 1 95.94 230 MET B C 1
ATOM 3991 O O . MET B 1 230 ? 11.438 19.766 -4.48 1 95.94 230 MET B O 1
ATOM 3995 N N . ILE B 1 231 ? 10.508 17.922 -5.254 1 97.94 231 ILE B N 1
ATOM 3996 C CA . ILE B 1 231 ? 11.742 17.391 -5.812 1 97.94 231 ILE B CA 1
ATOM 3997 C C . ILE B 1 231 ? 12.297 18.344 -6.855 1 97.94 231 ILE B C 1
ATOM 3999 O O . ILE B 1 231 ? 13.516 18.422 -7.047 1 97.94 231 ILE B O 1
ATOM 4003 N N . GLN B 1 232 ? 11.477 19.125 -7.449 1 92.88 232 GLN B N 1
ATOM 4004 C CA . GLN B 1 232 ? 11.906 20.109 -8.445 1 92.88 232 GLN B CA 1
ATOM 4005 C C . GLN B 1 232 ? 12.922 21.078 -7.863 1 92.88 232 GLN B C 1
ATOM 4007 O O . GLN B 1 232 ? 13.766 21.609 -8.586 1 92.88 232 GLN B O 1
ATOM 4012 N N . ASP B 1 233 ? 12.922 21.25 -6.59 1 92.75 233 ASP B N 1
ATOM 4013 C CA . ASP B 1 233 ? 13.789 22.25 -5.957 1 92.75 233 ASP B CA 1
ATOM 4014 C C . ASP B 1 233 ? 14.992 21.578 -5.293 1 92.75 233 ASP B C 1
ATOM 4016 O O . ASP B 1 233 ? 15.805 22.25 -4.66 1 92.75 233 ASP B O 1
ATOM 4020 N N . PHE B 1 234 ? 15.109 20.281 -5.422 1 97.62 234 PHE B N 1
ATOM 4021 C CA . PHE B 1 234 ? 16.219 19.562 -4.805 1 97.62 234 PHE B CA 1
ATOM 4022 C C . PHE B 1 234 ? 17.5 19.75 -5.605 1 97.62 234 PHE B C 1
ATOM 4024 O O . PHE B 1 234 ? 17.453 19.922 -6.824 1 97.62 234 PHE B O 1
ATOM 4031 N N . PRO B 1 235 ? 18.656 19.781 -4.98 1 97.88 235 PRO B N 1
ATOM 4032 C CA . PRO B 1 235 ? 19.938 19.844 -5.699 1 97.88 235 PRO B CA 1
ATOM 4033 C C . PRO B 1 235 ? 20.203 18.578 -6.523 1 97.88 235 PRO B C 1
ATOM 4035 O O . PRO B 1 235 ? 20.719 18.672 -7.645 1 97.88 235 PRO B O 1
ATOM 4038 N N . ILE B 1 236 ? 19.906 17.438 -6 1 98.38 236 ILE B N 1
ATOM 4039 C CA . ILE B 1 236 ? 20.125 16.156 -6.684 1 98.38 236 ILE B CA 1
ATOM 4040 C C . ILE B 1 236 ? 18.812 15.648 -7.254 1 98.38 236 ILE B C 1
ATOM 4042 O O . ILE B 1 236 ? 17.984 15.078 -6.531 1 98.38 236 ILE B O 1
ATOM 4046 N N . LYS B 1 237 ? 18.641 15.773 -8.547 1 97.94 237 LYS B N 1
ATOM 4047 C CA . LYS B 1 237 ? 17.422 15.328 -9.234 1 97.94 237 LYS B CA 1
ATOM 4048 C C . LYS B 1 237 ? 17.641 15.258 -10.742 1 97.94 237 LYS B C 1
ATOM 4050 O O . LYS B 1 237 ? 18.531 15.93 -11.273 1 97.94 237 LYS B O 1
ATOM 4055 N N . PRO B 1 238 ? 16.859 14.492 -11.461 1 98 238 PRO B N 1
ATOM 4056 C CA . PRO B 1 238 ? 16.875 14.578 -12.922 1 98 238 PRO B CA 1
ATOM 4057 C C . PRO B 1 238 ? 16.391 15.93 -13.445 1 98 238 PRO B C 1
ATOM 4059 O O . PRO B 1 238 ? 15.555 16.578 -12.805 1 98 238 PRO B O 1
ATOM 4062 N N . VAL B 1 239 ? 16.875 16.281 -14.594 1 96.81 239 VAL B N 1
ATOM 4063 C CA . VAL B 1 239 ? 16.406 17.5 -15.258 1 96.81 239 VAL B CA 1
ATOM 4064 C C . VAL B 1 239 ? 14.922 17.359 -15.602 1 96.81 239 VAL B C 1
ATOM 4066 O O . VAL B 1 239 ? 14.492 16.312 -16.094 1 96.81 239 VAL B O 1
ATOM 4069 N N . ASN B 1 240 ? 14.156 18.391 -15.281 1 97.25 240 ASN B N 1
ATOM 4070 C CA . ASN B 1 240 ? 12.734 18.484 -15.602 1 97.25 240 ASN B CA 1
ATOM 4071 C C . ASN B 1 240 ? 11.953 17.312 -15.023 1 97.25 240 ASN B C 1
ATOM 4073 O O . ASN B 1 240 ? 11.094 16.734 -15.703 1 97.25 240 ASN B O 1
ATOM 4077 N N . TYR B 1 241 ? 12.289 16.906 -13.836 1 98.19 241 TYR B N 1
ATOM 4078 C CA . TYR B 1 241 ? 11.719 15.719 -13.211 1 98.19 241 TYR B CA 1
ATOM 4079 C C . TYR B 1 241 ? 10.195 15.805 -13.18 1 98.19 241 TYR B C 1
ATOM 4081 O O . TYR B 1 241 ? 9.508 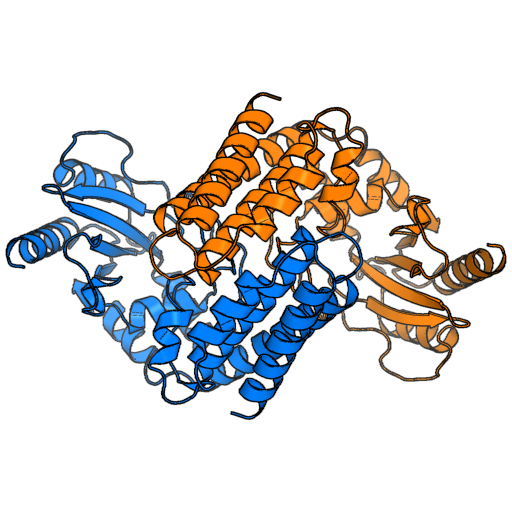14.867 -13.594 1 98.19 241 TYR B O 1
ATOM 4089 N N . LYS B 1 242 ? 9.656 16.891 -12.703 1 97.81 242 LYS B N 1
ATOM 4090 C CA . LYS B 1 242 ? 8.211 17.047 -12.57 1 97.81 242 LYS B CA 1
ATOM 4091 C C . LYS B 1 242 ? 7.512 16.891 -13.914 1 97.81 242 LYS B C 1
ATOM 4093 O O . LYS B 1 242 ? 6.516 16.172 -14.023 1 97.81 242 LYS B O 1
ATOM 4098 N N . ASN B 1 243 ? 7.98 17.531 -14.93 1 97.75 243 ASN B N 1
ATOM 4099 C CA . ASN B 1 243 ? 7.398 17.438 -16.266 1 97.75 243 ASN B CA 1
ATOM 4100 C C . ASN B 1 243 ? 7.461 16.016 -16.812 1 97.75 243 ASN B C 1
ATOM 4102 O O . ASN B 1 243 ? 6.527 15.547 -17.469 1 97.75 243 ASN B O 1
ATOM 4106 N N . ARG B 1 244 ? 8.531 15.406 -16.594 1 98.38 244 ARG B N 1
ATOM 4107 C CA . ARG B 1 244 ? 8.711 14.039 -17.078 1 98.38 244 ARG B CA 1
ATOM 4108 C C . ARG B 1 244 ? 7.75 13.078 -16.375 1 98.38 244 ARG B C 1
ATOM 4110 O O . ARG B 1 244 ? 7.188 12.188 -17.016 1 98.38 244 ARG B O 1
ATOM 4117 N N . ILE B 1 245 ? 7.52 13.258 -15.07 1 98.56 245 ILE B N 1
ATOM 4118 C CA . ILE B 1 245 ? 6.543 12.461 -14.336 1 98.56 245 ILE B CA 1
ATOM 4119 C C . ILE B 1 245 ? 5.145 12.711 -14.898 1 98.56 245 ILE B C 1
ATOM 4121 O O . ILE B 1 245 ? 4.395 11.766 -15.148 1 98.56 245 ILE B O 1
ATOM 4125 N N . ASP B 1 246 ? 4.863 13.992 -15.102 1 98.25 246 ASP B N 1
ATOM 4126 C CA . ASP B 1 246 ? 3.559 14.336 -15.656 1 98.25 246 ASP B CA 1
ATOM 4127 C C . ASP B 1 246 ? 3.348 13.68 -17.016 1 98.25 246 ASP B C 1
ATOM 4129 O O . ASP B 1 246 ? 2.256 13.188 -17.312 1 98.25 246 ASP B O 1
ATOM 4133 N N . GLU B 1 247 ? 4.312 13.688 -17.797 1 98.38 247 GLU B N 1
ATOM 4134 C CA . GLU B 1 247 ? 4.234 13.102 -19.141 1 98.38 247 GLU B CA 1
ATOM 4135 C C . GLU B 1 247 ? 4.008 11.594 -19.062 1 98.38 247 GLU B C 1
ATOM 4137 O O . GLU B 1 247 ? 3.209 11.047 -19.828 1 98.38 247 GLU B O 1
ATOM 4142 N N . ILE B 1 248 ? 4.715 10.914 -18.234 1 98.75 248 ILE B N 1
ATOM 4143 C CA . ILE B 1 248 ? 4.566 9.469 -18.078 1 98.75 248 ILE B CA 1
ATOM 4144 C C . ILE B 1 248 ? 3.117 9.141 -17.734 1 98.75 248 ILE B C 1
ATOM 4146 O O . ILE B 1 248 ? 2.514 8.25 -18.328 1 98.75 248 ILE B O 1
ATOM 4150 N N . VAL B 1 249 ? 2.568 9.867 -16.766 1 98.56 249 VAL B N 1
ATOM 4151 C CA . VAL B 1 249 ? 1.19 9.625 -16.344 1 98.56 249 VAL B CA 1
ATOM 4152 C C . VAL B 1 249 ? 0.246 9.852 -17.531 1 98.56 249 VAL B C 1
ATOM 4154 O O . VAL B 1 249 ? -0.669 9.055 -17.75 1 98.56 249 VAL B O 1
ATOM 4157 N N . SER B 1 250 ? 0.512 10.883 -18.297 1 98 250 SER B N 1
ATOM 4158 C CA . SER B 1 250 ? -0.364 11.258 -19.406 1 98 250 SER B CA 1
ATOM 4159 C C . SER B 1 250 ? -0.284 10.258 -20.547 1 98 250 SER B C 1
ATOM 4161 O O . SER B 1 250 ? -1.146 10.234 -21.422 1 98 250 SER B O 1
ATOM 4163 N N . LEU B 1 251 ? 0.707 9.43 -20.547 1 98.38 251 LEU B N 1
ATOM 4164 C CA . LEU B 1 251 ? 0.91 8.438 -21.609 1 98.38 251 LEU B CA 1
ATOM 4165 C C . LEU B 1 251 ? 0.192 7.133 -21.266 1 98.38 251 LEU B C 1
ATOM 4167 O O . LEU B 1 251 ? 0.075 6.246 -22.125 1 98.38 251 LEU B O 1
ATOM 4171 N N . LEU B 1 252 ? -0.306 6.988 -20.031 1 98.19 252 LEU B N 1
ATOM 4172 C CA . LEU B 1 252 ? -1.01 5.77 -19.641 1 98.19 252 LEU B CA 1
ATOM 4173 C C . LEU B 1 252 ? -2.363 5.68 -20.344 1 98.19 252 LEU B C 1
ATOM 4175 O O . LEU B 1 252 ? -3.275 6.449 -20.031 1 98.19 252 LEU B O 1
ATOM 4179 N N . SER B 1 253 ? -2.457 4.816 -21.281 1 96.56 253 SER B N 1
ATOM 4180 C CA . SER B 1 253 ? -3.682 4.59 -22.047 1 96.56 253 SER B CA 1
ATOM 4181 C C . SER B 1 253 ? -3.709 3.189 -22.656 1 96.56 253 SER B C 1
ATOM 4183 O O . SER B 1 253 ? -2.785 2.4 -22.438 1 96.56 253 SER B O 1
ATOM 4185 N N . THR B 1 254 ? -4.805 2.912 -23.375 1 95.5 254 THR B N 1
ATOM 4186 C CA . THR B 1 254 ? -4.93 1.601 -24 1 95.5 254 THR B CA 1
ATOM 4187 C C . THR B 1 254 ? -4.188 1.563 -25.328 1 95.5 254 THR B C 1
ATOM 4189 O O . THR B 1 254 ? -4.125 0.52 -25.984 1 95.5 254 THR B O 1
ATOM 4192 N N . ASP B 1 255 ? -3.598 2.676 -25.688 1 96.44 255 ASP B N 1
ATOM 4193 C CA . ASP B 1 255 ? -2.781 2.717 -26.891 1 96.44 255 ASP B CA 1
ATOM 4194 C C . ASP B 1 255 ? -1.404 2.104 -26.641 1 96.44 255 ASP B C 1
ATOM 4196 O O . ASP B 1 255 ? -0.658 2.568 -25.781 1 96.44 255 ASP B O 1
ATOM 4200 N N . ILE B 1 256 ? -1.064 1.146 -27.438 1 95.62 256 ILE B N 1
ATOM 4201 C CA . ILE B 1 256 ? 0.133 0.34 -27.234 1 95.62 256 ILE B CA 1
ATOM 4202 C C . ILE B 1 256 ? 1.376 1.215 -27.375 1 95.62 256 ILE B C 1
ATOM 4204 O O . ILE B 1 256 ? 2.334 1.074 -26.609 1 95.62 256 ILE B O 1
ATOM 4208 N N . ASP B 1 257 ? 1.393 2.102 -28.312 1 97.31 257 ASP B N 1
ATOM 4209 C CA . ASP B 1 257 ? 2.549 2.967 -28.531 1 97.31 257 ASP B CA 1
ATOM 4210 C C . ASP B 1 257 ? 2.748 3.912 -27.344 1 97.31 257 ASP B C 1
ATOM 4212 O O . ASP B 1 257 ? 3.879 4.164 -26.922 1 97.31 257 ASP B O 1
ATOM 4216 N N . GLU B 1 258 ? 1.701 4.414 -26.859 1 98 258 GLU B N 1
ATOM 4217 C CA . GLU B 1 258 ? 1.774 5.34 -25.734 1 98 258 GLU B CA 1
ATOM 4218 C C . GLU B 1 258 ? 2.275 4.637 -24.484 1 98 258 GLU B C 1
ATOM 4220 O O . GLU B 1 258 ? 3.127 5.168 -23.766 1 98 258 GLU B O 1
ATOM 4225 N N . ILE B 1 259 ? 1.723 3.473 -24.234 1 98.06 259 ILE B N 1
ATOM 4226 C CA . ILE B 1 259 ? 2.133 2.758 -23.031 1 98.06 259 ILE B CA 1
ATOM 4227 C C . ILE B 1 259 ? 3.602 2.357 -23.141 1 98.06 259 ILE B C 1
ATOM 4229 O O . ILE B 1 259 ? 4.34 2.402 -22.156 1 98.06 259 ILE B O 1
ATOM 4233 N N . ASN B 1 260 ? 4.043 1.938 -24.297 1 98.19 260 ASN B N 1
ATOM 4234 C CA . ASN B 1 260 ? 5.445 1.596 -24.484 1 98.19 260 ASN B CA 1
ATOM 4235 C C . ASN B 1 260 ? 6.352 2.807 -24.281 1 98.19 260 ASN B C 1
ATOM 4237 O O . ASN B 1 260 ? 7.457 2.676 -23.75 1 98.19 260 ASN B O 1
ATOM 4241 N N . GLN B 1 261 ? 5.906 3.938 -24.734 1 98.69 261 GLN B N 1
ATOM 4242 C CA . GLN B 1 261 ? 6.66 5.164 -24.5 1 98.69 261 GLN B CA 1
ATOM 4243 C C . GLN B 1 261 ? 6.734 5.484 -23 1 98.69 261 GLN B C 1
ATOM 4245 O O . GLN B 1 261 ? 7.77 5.938 -22.516 1 98.69 261 GLN B O 1
ATOM 4250 N N . ALA B 1 262 ? 5.617 5.328 -22.297 1 98.75 262 ALA B N 1
ATOM 4251 C CA . ALA B 1 262 ? 5.613 5.523 -20.859 1 98.75 262 ALA B CA 1
ATOM 4252 C C . ALA B 1 262 ? 6.645 4.621 -20.188 1 98.75 262 ALA B C 1
ATOM 4254 O O . ALA B 1 262 ? 7.398 5.07 -19.312 1 98.75 262 ALA B O 1
ATOM 4255 N N . VAL B 1 263 ? 6.66 3.354 -20.562 1 98.88 263 VAL B N 1
ATOM 4256 C CA . VAL B 1 263 ? 7.605 2.381 -20.031 1 98.88 263 VAL B CA 1
ATOM 4257 C C . VAL B 1 263 ? 9.039 2.85 -20.281 1 98.88 263 VAL B C 1
ATOM 4259 O O . VAL B 1 263 ? 9.875 2.85 -19.375 1 98.88 263 VAL B O 1
ATOM 4262 N N . LYS B 1 264 ? 9.297 3.234 -21.484 1 98.81 264 LYS B N 1
ATOM 4263 C CA . LYS B 1 264 ? 10.633 3.695 -21.844 1 98.81 264 LYS B CA 1
ATOM 4264 C C . LYS B 1 264 ? 11.039 4.918 -21.031 1 98.81 264 LYS B C 1
ATOM 4266 O O . LYS B 1 264 ? 12.164 5 -20.547 1 98.81 264 LYS B O 1
ATOM 4271 N N . ASN B 1 265 ? 10.156 5.926 -20.938 1 98.88 265 ASN B N 1
ATOM 4272 C CA . ASN B 1 265 ? 10.438 7.137 -20.188 1 98.88 265 ASN B CA 1
ATOM 4273 C C . ASN B 1 265 ? 10.758 6.824 -18.719 1 98.88 265 ASN B C 1
ATOM 4275 O O . ASN B 1 265 ? 11.672 7.402 -18.141 1 98.88 265 ASN B O 1
ATOM 4279 N N . LEU B 1 266 ? 9.953 5.953 -18.156 1 98.88 266 LEU B N 1
ATOM 4280 C CA . LEU B 1 266 ? 10.164 5.586 -16.75 1 98.88 266 LEU B CA 1
ATOM 4281 C C . LEU B 1 266 ? 11.484 4.828 -16.578 1 98.88 266 LEU B C 1
ATOM 4283 O O . LEU B 1 266 ? 12.203 5.043 -15.609 1 98.88 266 LEU B O 1
ATOM 4287 N N . LYS B 1 267 ? 11.789 3.928 -17.484 1 98.75 267 LYS B N 1
ATOM 4288 C CA . LYS B 1 267 ? 13.055 3.203 -17.469 1 98.75 267 LYS B CA 1
ATOM 4289 C C . LYS B 1 267 ? 14.234 4.164 -17.516 1 98.75 267 LYS B C 1
ATOM 4291 O O . LYS B 1 267 ? 15.219 3.984 -16.797 1 98.75 267 LYS B O 1
ATOM 4296 N N . ASP B 1 268 ? 14.148 5.145 -18.375 1 98.56 268 ASP B N 1
ATOM 4297 C CA . ASP B 1 268 ? 15.188 6.164 -18.484 1 98.56 268 ASP B CA 1
ATOM 4298 C C . ASP B 1 268 ? 15.352 6.918 -17.172 1 98.56 268 ASP B C 1
ATOM 4300 O O . ASP B 1 268 ? 16.484 7.207 -16.75 1 98.56 268 ASP B O 1
ATOM 4304 N N . LEU B 1 269 ? 14.289 7.309 -16.562 1 98.62 269 LEU B N 1
ATOM 4305 C CA . LEU B 1 269 ? 14.336 8.016 -15.289 1 98.62 269 LEU B CA 1
ATOM 4306 C C . LEU B 1 269 ? 15.008 7.168 -14.219 1 98.62 269 LEU B C 1
ATOM 4308 O O . LEU B 1 269 ? 15.805 7.68 -13.43 1 98.62 269 LEU B O 1
ATOM 4312 N N . ILE B 1 270 ? 14.633 5.883 -14.141 1 98.75 270 ILE B N 1
ATOM 4313 C CA . ILE B 1 270 ? 15.227 4.973 -13.164 1 98.75 270 ILE B CA 1
ATOM 4314 C C . ILE B 1 270 ? 16.734 4.926 -13.352 1 98.75 270 ILE B C 1
ATOM 4316 O O . ILE B 1 270 ? 17.5 5.066 -12.391 1 98.75 270 ILE B O 1
ATOM 4320 N N . SER B 1 271 ? 17.172 4.77 -14.578 1 98.44 271 SER B N 1
ATOM 4321 C CA . SER B 1 271 ? 18.594 4.699 -14.891 1 98.44 271 SER B CA 1
ATOM 4322 C C . SER B 1 271 ? 19.312 5.992 -14.508 1 98.44 271 SER B C 1
ATOM 4324 O O . SER B 1 271 ? 20.406 5.961 -13.953 1 98.44 271 SER B O 1
ATOM 4326 N N . GLU B 1 272 ? 18.75 7.102 -14.828 1 98.44 272 GLU B N 1
ATOM 4327 C CA . GLU B 1 272 ? 19.328 8.398 -14.508 1 98.44 272 GLU B CA 1
ATOM 4328 C C . GLU B 1 272 ? 19.453 8.594 -13 1 98.44 272 GLU B C 1
ATOM 4330 O O . GLU B 1 272 ? 20.469 9.094 -12.516 1 98.44 272 GLU B O 1
ATOM 4335 N N . ILE B 1 273 ? 18.453 8.234 -12.273 1 98.5 273 ILE B N 1
ATOM 4336 C CA . ILE B 1 273 ? 18.438 8.438 -10.828 1 98.5 273 ILE B CA 1
ATOM 4337 C C . ILE B 1 273 ? 19.453 7.512 -10.164 1 98.5 273 ILE B C 1
ATOM 4339 O O . ILE B 1 273 ? 20.094 7.879 -9.18 1 98.5 273 ILE B O 1
ATOM 4343 N N . GLU B 1 274 ? 19.672 6.316 -10.727 1 96.88 274 GLU B N 1
ATOM 4344 C CA . GLU B 1 274 ? 20.641 5.355 -10.211 1 96.88 274 GLU B CA 1
ATOM 4345 C C . GLU B 1 274 ? 22.047 5.934 -10.234 1 96.88 274 GLU B C 1
ATOM 4347 O O . GLU B 1 274 ? 22.859 5.648 -9.352 1 96.88 274 GLU B O 1
ATOM 4352 N N . VAL B 1 275 ? 22.328 6.816 -11.188 1 95.62 275 VAL B N 1
ATOM 4353 C CA . VAL B 1 275 ? 23.688 7.285 -11.352 1 95.62 275 VAL B CA 1
ATOM 4354 C C . VAL B 1 275 ? 23.875 8.633 -10.664 1 95.62 275 VAL B C 1
ATOM 4356 O O . VAL B 1 275 ? 24.984 9.156 -10.57 1 95.62 275 VAL B O 1
ATOM 4359 N N . LEU B 1 276 ? 22.844 9.242 -10.297 1 95.12 276 LEU B N 1
ATOM 4360 C CA . LEU B 1 276 ? 22.938 10.484 -9.539 1 95.12 276 LEU B CA 1
ATOM 4361 C C . LEU B 1 276 ? 23.594 10.242 -8.18 1 95.12 276 LEU B C 1
ATOM 4363 O O . LEU B 1 276 ? 23.344 9.211 -7.547 1 95.12 276 LEU B O 1
#

Radius of gyration: 24.87 Å; Cα contacts (8 Å, |Δi|>4): 1004; chains: 2; bounding box: 50×75×60 Å

Sequence (552 aa):
MAAIDNIIQDIKEELEGLPGVVGVVLGGSRAKGTHRPDSDIDIGIYYDESKGFNINDIENVALNLNDEKKDQLITSLGEWGEWVNGGGWLVVRGHQVDFLFRDIKRVSKIIDDCRSGNVSIHYQTGHPHGYLNAMYMGELAVCKVLSDPKGTLNELKKKTEPYPEKLKEAMIQYFSFEASFSLMFMEANANKDDISYVMGHCFRSMSCLNQVLFAKNEMYCINEKKAVAMIQDFPIKPVNYKNRIDEIVSLLSTDIDEINQAVKNLKDLISEIEVLMAAIDNIIQDIKEELEGLPGVVGVVLGGSRAKGTHRPDSDIDIGIYYDESKGFNINDIENVALNLNDEKKDQLITSLGEWGEWVNGGGWLVVRGHQVDFLFRDIKRVSKIIDDCRSGNVSIHYQTGHPHGYLNAMYMGELAVCKVLSDPKGTLNELKKKTEPYPEKLKEAMIQYFSFEASFSLMFMEANANKDDISYVMGHCFRSMSCLNQVLFAKNEMYCINEKKAVAMIQDFPIKPVNYKNRIDEIVSLLSTDIDEINQAVKNLKDLISEIEVL

InterPro domains:
  IPR002934 Polymerase, nucleotidyl transferase domain [PF01909] (10-106)
  IPR025117 Domain of unknown function DUF4037 [PF13228] (143-221)
  IPR043519 Nucleotidyltransferase superfamily [G3DSA:3.30.460.10] (1-88)
  IPR043519 Nucleotidyltransferase superfamily [SSF81301] (1-156)

Secondary structure (DSSP, 8-state):
-HHHHHHHHHHHHHHTT-TTEEEEEEEHHHHHT---TT--EEEEEEE-GGGT--HHHHHHHHHHHSSS--S--BPPTTTT-TTT--EEEEEETTEEEEEEEEEHHHHHHHHHHHHTT---EEEETTEEEEEETHHHHHHHHHPEEEE-TTSHHHHHHHTT-SPPHHHHHHHHHHHHHHHHHHHHHHHHHTTSS-HHHHHHHHHHHHHHHHHHHHHHTT-----STTHHHHHTT-SS--TTHHHHHHHHHHT-SS-HHHHHHHHHHHHHHHHHHHH-/-HHHHHHHHHHHHHHTT-TTEEEEEEEHHHHHT---TT--EEEEEEE-GGGT--HHHHHHHHHHHSSS--S--BPPTTTT-TTT--EEEEEETTEEEEEEEEEHHHHHHHHHHHHTT---EEEETTEEEEEETHHHHHHHHHPEEEE-TTSHHHHHHHTT-SPPHHHHHHHHHHHHHHHHHHHHHHHHTTTSS-HHHHHHHHHHHHHHHHHHHHHHTT-----STTHHHHHTT-SS--TTHHHHHHHHHHT-SS-HHHHHHHHHHHHHHHHHHHH-